Protein AF-A0A7S2PYA8-F1 (afdb_monomer)

Solvent-accessible surface area (backbone atoms only — not comparable to full-atom values): 36765 Å² total; per-residue (Å²): 135,92,85,90,89,87,87,86,91,88,87,87,87,87,89,88,80,91,88,86,89,83,92,85,84,89,86,90,81,89,82,87,87,78,93,72,79,78,75,78,77,75,70,79,76,75,63,63,36,42,52,42,79,57,75,73,46,77,82,83,69,95,67,81,82,77,89,56,102,70,80,63,91,42,69,82,51,93,62,45,77,54,30,22,24,26,29,33,35,44,51,43,96,94,38,36,38,38,40,38,4,36,30,62,42,66,50,72,46,74,57,98,87,41,82,48,70,47,75,44,82,42,49,30,57,54,39,33,38,42,43,80,88,71,32,33,51,43,78,50,55,65,71,71,92,64,74,72,73,73,26,23,18,30,36,34,49,32,62,42,83,89,40,32,34,40,36,42,38,4,36,24,68,71,62,91,56,91,86,70,71,88,61,92,54,62,37,41,27,60,54,38,36,38,36,49,48,41,77,49,73,46,79,46,79,48,60,42,58,77,47,96,85,57,60,56,63,37,77,57,49,83,58,38,79,30,74,51,72,36,80,42,84,87,56,90,65,33,10,25,62,44,57,30,40,40,40,31,33,36,35,36,43,54,81,36,45,46,32,33,32,45,30,46,37,68,73,73,97,84,69,63,84,80,60,60,66,58,35,53,40,40,45,40,65,55,76,63,91,74,87,78,87,78,75,54,73,42,67,28,48,37,34,34,28,70,84,38,89,48,51,47,70,81,42,67,46,70,73,51,63,53,67,23,12,37,64,37,55,45,59,85,51,42,47,70,36,63,54,47,38,48,33,35,45,35,43,32,37,46,70,88,69,83,83,84,58,88,78,28,27,43,50,47,41,30,42,43,34,30,31,24,48,63,66,59,41,41,47,63,43,78,53,85,67,60,65,66,86,64,33,73,70,42,22,22,42,26,31,46,46,44,36,77,87,42,34,36,39,40,39,43,24,26,36,77,84,66,46,76,45,74,56,32,35,39,35,33,63,84,80,66,43,61,44,83,49,40,54,53,81,80,81,90,81,67,83,65,54,37,38,21,20,22,31,42,47,93,80,30,42,38,37,37,31,5,36,35,62,51,92,97,52,74,76,40,68,22,70,56,39,36,36,38,57,82,89,46,92,71,78,58,64,50,67,57,62,63,61,79,98,56,96,74,72,93,72,78,53,54,82,76,44,27,27,32,26,26,30,25,65,44,78,58,45,77,66,51,24,66,75,65,71,70,48,76,56,62,31,35,43,35,42,36,4,34,62,85,66,46,100,76,46,51,79,52,99,91,46,69,47,54,82,62,47,32,60,58,41,35,38,36,39,71,47,70,75,98,73,62,75,63,58,65,84,73,24,52,46,57,70,34,79,88,28,73,53,24,47,50,37,40,44,19,75,60,43,55,81,90,76,60,86,76,55,39,67,27,50,72,65,58,54,54,48,51,13,54,62,69,67,50,60,44,30,35,48,42,96

pLDDT: mean 74.82, std 20.85, range [25.16, 97.5]

Nearest PDB structures (foldseek):
  8ebn-assembly1_A-2  TM=4.706E-01  e=1.307E-09  Homo sapiens
  8ebm-assembly2_B  TM=2.654E-01  e=1.117E-09  Homo sapiens
  8uxs-assembly2_B  TM=2.650E-01  e=1.987E-09  Homo sapiens
  8uxs-assembly1_A  TM=2.734E-01  e=4.839E-09  Homo sapiens
  9bca-assembly2_B  TM=2.694E-01  e=4.592E-09  Homo sapiens

Mean predicted aligned error: 14.17 Å

Organism: NCBI:txid267567

InterPro domains:
  IPR006652 Kelch repeat type 1 [PF01344] (395-439)
  IPR011043 Galactose oxidase/kelch, beta-propeller [SSF50965] (67-194)
  IPR015915 Kelch-type beta-propeller [G3DSA:2.120.10.80] (55-248)
  IPR015915 Kelch-type beta-propeller [G3DSA:2.120.10.80] (350-507)
  IPR015915 Kelch-type beta-propeller [SSF117281] (379-471)

Sequence (639 aa):
GRLRGMNNEGFVNPELVLVDNAVEDAIESDINGSSLALQETIAPSMPQNQWIPVTITEEMTTFAEANTTNATWCEHSNHRPTGRRGHSMTVVNNHVYIFGGALLKCLCTVVNGEKQCSSKNIYSSELWHFDVSSSVFTLLEPSGEEELPRGREQHSATALPNGDIVIIGGLSSSSSSLDEAITEDLEPLNEVWKLSDPHRVTSHVISGGDSSITQLPMELNQSYLSSHTLTVDLGHDICVEDLQLSLSLDHGCPQGIEFISLTGPPAPSNQDSIQSRHYQTKLFVSTAENRERDYHSSQFDLLFSDASEEAVLSYSGLPNAGTYRPASSFKETFQGLAADGEWTLAISTSKSITEYTTGSLLLDWELHMQTKSCTPRVKWEQLSVPPPPSSFQPRYGHTAIAVESDSIFISGGLTQHQRRLSDLWRFDYLTNTWTSLNTAPLRNNHPAIHRQAAVLGPWGLLTYGGLKQKSGTPLTEGRDLSIQHLFQDEQLQLAVPLSGNNNNNNSVVGPHGRYLSSIALMESSDIINKLYNNIEGPFLLMFGGDRGHSINAYPNKYGFMPNSFLDDMWILSPSGNNNFIDRSDYCIGRLERDSTQYQIWNNTCGWEESFGGEPDECELGEILIMAWCKQQYQSLHMY

Foldseek 3Di:
DDDDDDYDDDDDDDDDDDDDDDDDDDDDDDDDDDDPPPPPPPDPPDWAWFKDFQDADFDDPDDDDPPDPDDDLADCDPWAHFFFFQWAWWDFPQKIKTAKGWGKDWDWDQDPNDTDIDIDIAFDGWIWIADLLNNTIDTFAADPPDDGDAGFGQWDWAQFPQRKIKTAWGKHDPDPDPPPCPDPQIAIDRWIKIKDRLWDKDKDKFKLQPDPPDHPFDDDDAPDKDKGKDFDPPDPQKFFAFKKKKFKKWWQFQLFWQWKKKFAAADDPPDDPVCSVLRMDTQDGAPDPDDDDDGDTAIAIEMEGQPDPAACVVDNTGDRYDYHHGPGHPCSRGGLHHRGHMMMMMIGGDNPPDPDIDDITRHIMIMTTIMHRSRRHIDMDIADDDDPPQADDRFGLWKWYDFDNFKIKTAWGAHSQRDIGGWIWIQRHVVRHIDTFAADDDPPPDQDFAQWKWKQALQGIWTAWGWGDDPPDDIAIGGWIFHADLPDPPGPRVGNDQDDPPVDDPDRSHDDHFGSKYKWKDFDDPSSCVVPPHLPTIKMKIAKGDPQDDPDWDDDPVHTDDSGITGIMMIIRRTDDDPRDPLCVQQVQCVDCPHPNVVLCCQGVVDDCVVPDHRDHDYPSSSSNSCSSVRSMIMIRGD

Radius of gyration: 33.23 Å; Cα contacts (8 Å, |Δi|>4): 1412; chains: 1; bounding box: 91×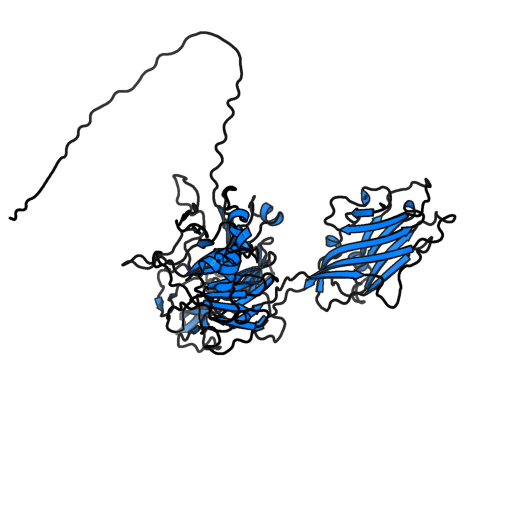93×118 Å

Structure (mmCIF, N/CA/C/O backbone):
data_AF-A0A7S2PYA8-F1
#
_entry.id   AF-A0A7S2PYA8-F1
#
loop_
_atom_site.group_PDB
_atom_site.id
_atom_site.type_symbol
_atom_site.label_atom_id
_atom_site.label_alt_id
_atom_site.label_comp_id
_atom_site.label_asym_id
_atom_site.label_entity_id
_atom_site.label_seq_id
_atom_site.pdbx_PDB_ins_code
_atom_site.Cartn_x
_atom_site.Cartn_y
_atom_site.Cartn_z
_atom_site.occupancy
_atom_site.B_iso_or_equiv
_atom_site.auth_seq_id
_atom_site.auth_comp_id
_atom_site.auth_asym_id
_atom_site.auth_atom_id
_atom_site.pdbx_PDB_model_num
ATOM 1 N N . GLY A 1 1 ? 8.629 19.697 -74.125 1.00 28.84 1 GLY A N 1
ATOM 2 C CA . GLY A 1 1 ? 9.702 20.693 -74.321 1.00 28.84 1 GLY A CA 1
ATOM 3 C C . GLY A 1 1 ? 9.823 21.534 -73.066 1.00 28.84 1 GLY A C 1
ATOM 4 O O . GLY A 1 1 ? 8.796 21.875 -72.504 1.00 28.84 1 GLY A O 1
ATOM 5 N N . ARG A 1 2 ? 11.054 21.778 -72.598 1.00 33.22 2 ARG A N 1
ATOM 6 C CA . ARG A 1 2 ? 11.409 22.611 -71.426 1.00 33.22 2 ARG A CA 1
ATOM 7 C C . ARG A 1 2 ? 11.040 24.093 -71.613 1.00 33.22 2 ARG A C 1
ATOM 9 O O . ARG A 1 2 ? 11.082 24.540 -72.752 1.00 33.22 2 ARG A O 1
ATOM 16 N N . LEU A 1 3 ? 10.834 24.806 -70.488 1.00 28.62 3 LEU A N 1
ATOM 17 C CA . LEU A 1 3 ? 11.305 26.166 -70.073 1.00 28.62 3 LEU A CA 1
ATOM 18 C C . LEU A 1 3 ? 10.365 26.650 -68.928 1.00 28.62 3 LEU A C 1
ATOM 20 O O . LEU A 1 3 ? 9.162 26.611 -69.134 1.00 28.62 3 LEU A O 1
ATOM 24 N N . ARG A 1 4 ? 10.717 26.864 -67.641 1.00 31.41 4 ARG A N 1
ATOM 25 C CA . ARG A 1 4 ? 11.680 27.721 -66.884 1.00 31.41 4 ARG A CA 1
ATOM 26 C C . ARG A 1 4 ? 11.427 29.249 -66.915 1.00 31.41 4 ARG A C 1
ATOM 28 O O . ARG A 1 4 ? 11.524 29.839 -67.980 1.00 31.41 4 ARG A O 1
ATOM 35 N N . GLY A 1 5 ? 11.302 29.845 -65.711 1.00 28.66 5 GLY A N 1
ATOM 36 C CA . GLY A 1 5 ? 11.559 31.264 -65.343 1.00 28.66 5 GLY A CA 1
ATOM 37 C C . GLY A 1 5 ? 10.339 31.951 -64.691 1.00 28.66 5 GLY A C 1
ATOM 38 O O . GLY A 1 5 ? 9.298 31.959 -65.327 1.00 28.66 5 GLY A O 1
ATOM 39 N N . MET A 1 6 ? 10.281 32.368 -63.414 1.00 29.81 6 MET A N 1
ATOM 40 C CA . MET A 1 6 ? 11.086 33.255 -62.527 1.00 29.81 6 MET A CA 1
ATOM 41 C C . MET A 1 6 ? 10.381 34.611 -62.238 1.00 29.81 6 MET A C 1
ATOM 43 O O . MET A 1 6 ? 10.243 35.428 -63.137 1.00 29.81 6 MET A O 1
ATOM 47 N N . ASN A 1 7 ? 10.065 34.808 -60.946 1.00 30.31 7 ASN A N 1
ATOM 48 C CA . ASN A 1 7 ? 10.157 36.002 -60.072 1.00 30.31 7 ASN A CA 1
ATOM 49 C C . ASN A 1 7 ? 9.197 37.229 -60.122 1.00 30.31 7 ASN A C 1
ATOM 51 O O . ASN A 1 7 ? 9.145 37.969 -61.095 1.00 30.31 7 ASN A O 1
ATOM 55 N N . ASN A 1 8 ? 8.665 37.488 -58.909 1.00 27.81 8 ASN A N 1
ATOM 56 C CA . ASN A 1 8 ? 8.642 38.722 -58.087 1.00 27.81 8 ASN A CA 1
ATOM 57 C C . ASN A 1 8 ? 7.499 39.771 -58.111 1.00 27.81 8 ASN A C 1
ATOM 59 O O . ASN A 1 8 ? 7.243 40.436 -59.104 1.00 27.81 8 ASN A O 1
ATOM 63 N N . GLU A 1 9 ? 7.020 39.997 -56.872 1.00 28.56 9 GLU A N 1
ATOM 64 C CA . GLU A 1 9 ? 6.640 41.248 -56.181 1.00 28.56 9 GLU A CA 1
ATOM 65 C C . GLU A 1 9 ? 5.237 41.870 -56.308 1.00 28.56 9 GLU A C 1
ATOM 67 O O . GLU A 1 9 ? 4.720 42.150 -57.383 1.00 28.56 9 GLU A O 1
ATOM 72 N N . GLY A 1 10 ? 4.676 42.171 -55.128 1.00 25.98 10 GLY A N 1
ATOM 73 C CA . GLY A 1 10 ? 3.520 43.034 -54.906 1.00 25.98 10 GLY A CA 1
ATOM 74 C C . GLY A 1 10 ? 3.507 43.557 -53.462 1.00 25.98 10 GLY A C 1
ATOM 75 O O . GLY A 1 10 ? 3.073 42.860 -52.551 1.00 25.98 10 GLY A O 1
ATOM 76 N N . PHE A 1 11 ? 3.996 44.784 -53.274 1.00 25.83 11 PHE A N 1
ATOM 77 C CA . PHE A 1 11 ? 3.744 45.667 -52.127 1.00 25.83 11 PHE A CA 1
ATOM 78 C C . PHE A 1 11 ? 2.854 46.825 -52.619 1.00 25.83 11 PHE A C 1
ATOM 80 O O . PHE A 1 11 ? 2.993 47.232 -53.772 1.00 25.83 11 PHE A O 1
ATOM 87 N N . VAL A 1 12 ? 2.001 47.384 -51.749 1.00 28.47 12 VAL A N 1
ATOM 88 C CA . VAL A 1 12 ? 1.996 48.804 -51.307 1.00 28.47 12 VAL A CA 1
ATOM 89 C C . VAL A 1 12 ? 0.660 49.171 -50.613 1.00 28.47 12 VAL A C 1
ATOM 91 O O . VAL A 1 12 ? -0.425 48.811 -51.057 1.00 28.47 12 VAL A O 1
ATOM 94 N N . ASN A 1 13 ? 0.831 49.888 -49.497 1.00 28.17 13 ASN A N 1
ATOM 95 C CA . ASN A 1 13 ? -0.084 50.528 -48.532 1.00 28.17 13 ASN A CA 1
ATOM 96 C C . ASN A 1 13 ? -0.924 51.690 -49.152 1.00 28.17 13 ASN A C 1
ATOM 98 O O . ASN A 1 13 ? -0.642 52.050 -50.297 1.00 28.17 13 ASN A O 1
ATOM 102 N N . PRO A 1 14 ? -1.885 52.349 -48.451 1.00 36.41 14 PRO A N 1
ATOM 103 C CA . PRO A 1 14 ? -1.504 53.444 -47.529 1.00 36.41 14 PRO A CA 1
ATOM 104 C C . PRO A 1 14 ? -2.439 53.737 -46.317 1.00 36.41 14 PRO A C 1
ATOM 106 O O . PRO A 1 14 ? -3.626 53.422 -46.312 1.00 36.41 14 PRO A O 1
ATOM 109 N N . GLU A 1 15 ? -1.868 54.426 -45.317 1.00 26.59 15 GLU A N 1
ATOM 110 C CA . GLU A 1 15 ? -2.511 55.131 -44.184 1.00 26.59 15 GLU A CA 1
ATOM 111 C C . GLU A 1 15 ? -3.072 56.523 -44.557 1.00 26.59 15 GLU A C 1
ATOM 113 O O . GLU A 1 15 ? -2.585 57.119 -45.516 1.00 26.59 15 GLU A O 1
ATOM 118 N N . LEU A 1 16 ? -3.997 57.052 -43.723 1.00 25.52 16 LEU A N 1
ATOM 119 C CA . LEU A 1 16 ? -4.189 58.451 -43.223 1.00 25.52 16 LEU A CA 1
ATOM 120 C C . LEU A 1 16 ? -5.699 58.715 -42.961 1.00 25.52 16 LEU A C 1
ATOM 122 O O . LEU A 1 16 ? -6.503 58.341 -43.803 1.00 25.52 16 LEU A O 1
ATOM 126 N N . VAL A 1 17 ? -6.229 59.423 -41.948 1.00 25.34 17 VAL A N 1
ATOM 127 C CA . VAL A 1 17 ? -5.849 59.896 -40.596 1.00 25.34 17 VAL A CA 1
ATOM 128 C C . VAL A 1 17 ? -7.121 60.549 -39.972 1.00 25.34 17 VAL A C 1
ATOM 130 O O . VAL A 1 17 ? -7.838 61.221 -40.702 1.00 25.34 17 VAL A O 1
ATOM 133 N N . LEU A 1 18 ? -7.345 60.349 -38.657 1.00 25.52 18 LEU A N 1
ATOM 134 C CA . LEU A 1 18 ? -8.038 61.155 -37.603 1.00 25.52 18 LEU A CA 1
ATOM 135 C C . LEU A 1 18 ? -9.400 61.871 -37.848 1.00 25.52 18 LEU A C 1
ATOM 137 O O . LEU A 1 18 ? -9.599 62.527 -38.860 1.00 25.52 18 LEU A O 1
ATOM 141 N N . VAL A 1 19 ? -10.288 61.882 -36.832 1.00 25.52 19 VAL A N 1
ATOM 142 C CA . VAL A 1 19 ? -10.510 62.989 -35.851 1.00 25.52 19 VAL A CA 1
ATOM 143 C C . VAL A 1 19 ? -11.596 62.594 -34.818 1.00 25.52 19 VAL A C 1
ATOM 145 O O . VAL A 1 19 ? -12.563 61.910 -35.135 1.00 25.52 19 VAL A O 1
ATOM 148 N N . ASP A 1 20 ? -11.376 63.053 -33.584 1.00 25.16 20 ASP A N 1
ATOM 149 C CA . ASP A 1 20 ? -12.086 62.835 -32.316 1.00 25.16 20 ASP A CA 1
ATOM 150 C C . ASP A 1 20 ? -13.130 63.937 -31.968 1.00 25.16 20 ASP A C 1
ATOM 152 O O . ASP A 1 20 ? -12.993 65.078 -32.411 1.00 25.16 20 ASP A O 1
ATOM 156 N N . ASN A 1 21 ? -14.021 63.604 -31.016 1.00 26.78 21 ASN A N 1
ATOM 157 C CA . ASN A 1 21 ? -14.652 64.441 -29.962 1.00 26.78 21 ASN A CA 1
ATOM 158 C C . ASN A 1 21 ? -15.981 65.233 -30.121 1.00 26.78 21 ASN A C 1
ATOM 160 O O . ASN A 1 21 ? -16.209 65.972 -31.072 1.00 26.78 21 ASN A O 1
ATOM 164 N N . ALA A 1 22 ? -16.700 65.194 -28.976 1.00 25.92 22 ALA A N 1
ATOM 165 C CA . ALA A 1 22 ? -17.650 66.143 -28.350 1.00 25.92 22 ALA A CA 1
ATOM 166 C C . ALA A 1 22 ? -19.163 65.878 -28.554 1.00 25.92 22 ALA A C 1
ATOM 168 O O . ALA A 1 22 ? -19.668 65.964 -29.665 1.00 25.92 22 ALA A O 1
ATOM 169 N N . VAL A 1 23 ? -19.863 65.331 -27.543 1.00 27.52 23 VAL A N 1
ATOM 170 C CA . VAL A 1 23 ? -20.595 65.987 -26.418 1.00 27.52 23 VAL A CA 1
ATOM 171 C C . VAL A 1 23 ? -21.867 66.720 -26.863 1.00 27.52 23 VAL A C 1
ATOM 173 O O . VAL A 1 23 ? -21.774 67.780 -27.468 1.00 27.52 23 VAL A O 1
ATOM 176 N N . GLU A 1 24 ? -23.031 66.212 -26.441 1.00 27.39 24 GLU A N 1
ATOM 177 C CA . GLU A 1 24 ? -24.190 67.040 -26.076 1.00 27.39 24 GLU A CA 1
ATOM 178 C C . GLU A 1 24 ? -25.081 66.322 -25.041 1.00 27.39 24 GLU A C 1
ATOM 180 O O . GLU A 1 24 ? -25.339 65.120 -25.134 1.00 27.39 24 GLU A O 1
ATOM 185 N N . ASP A 1 25 ? -25.471 67.091 -24.023 1.00 26.53 25 ASP A N 1
ATOM 186 C CA . ASP A 1 25 ? -26.236 66.715 -22.836 1.00 26.53 25 ASP A CA 1
ATOM 187 C C . ASP A 1 25 ? -27.754 66.575 -23.085 1.00 26.53 25 ASP A C 1
ATOM 189 O O . ASP A 1 25 ? -28.344 67.244 -23.927 1.00 26.53 25 ASP A O 1
ATOM 193 N N . ALA A 1 26 ? -28.339 65.704 -22.257 1.00 26.22 26 ALA A N 1
ATOM 194 C CA . ALA A 1 26 ? -29.695 65.589 -21.696 1.00 26.22 26 ALA A CA 1
ATOM 195 C C . ALA A 1 26 ? -30.842 66.565 -22.088 1.00 26.22 26 ALA A C 1
ATOM 197 O O . ALA A 1 26 ? -30.661 67.778 -22.124 1.00 26.22 26 ALA A O 1
ATOM 198 N N . ILE A 1 27 ? -32.088 66.038 -22.139 1.00 28.23 27 ILE A N 1
ATOM 199 C CA . ILE A 1 27 ? -33.136 66.201 -21.086 1.00 28.23 27 ILE A CA 1
ATOM 200 C C . ILE A 1 27 ? -34.488 65.506 -21.449 1.00 28.23 27 ILE A C 1
ATOM 202 O O . ILE A 1 27 ? -35.006 65.662 -22.548 1.00 28.23 27 ILE A O 1
ATOM 206 N N . GLU A 1 28 ? -35.029 64.790 -20.442 1.00 25.84 28 GLU A N 1
ATOM 207 C CA . GLU A 1 28 ? -36.426 64.393 -20.103 1.00 25.84 28 GLU A CA 1
ATOM 208 C C . GLU A 1 28 ? -37.306 63.498 -21.009 1.00 25.84 28 GLU A C 1
ATOM 210 O O . GLU A 1 28 ? -37.828 63.908 -22.042 1.00 25.84 28 GLU A O 1
ATOM 215 N N . SER A 1 29 ? -37.709 62.327 -20.488 1.00 26.91 29 SER A N 1
ATOM 216 C CA . SER A 1 29 ? -38.976 62.197 -19.722 1.00 26.91 29 SER A CA 1
ATOM 217 C C . SER A 1 29 ? -39.270 60.753 -19.258 1.00 26.91 29 SER A C 1
ATOM 219 O O . SER A 1 29 ? -39.115 59.795 -20.007 1.00 26.91 29 SER A O 1
ATOM 221 N N . ASP A 1 30 ? -39.661 60.657 -17.982 1.00 26.91 30 ASP A N 1
ATOM 222 C CA . ASP A 1 30 ? -40.514 59.690 -17.268 1.00 26.91 30 ASP A CA 1
ATOM 223 C C . ASP A 1 30 ? -40.707 58.242 -17.780 1.00 26.91 30 ASP A C 1
ATOM 225 O O . ASP A 1 30 ? -41.229 57.996 -18.862 1.00 26.91 30 ASP A O 1
ATOM 229 N N . ILE A 1 31 ? -40.490 57.259 -16.890 1.00 31.03 31 ILE A N 1
ATOM 230 C CA . ILE A 1 31 ? -41.565 56.538 -16.165 1.00 31.03 31 ILE A CA 1
ATOM 231 C C . ILE A 1 31 ? -40.946 55.474 -15.234 1.00 31.03 31 ILE A C 1
ATOM 233 O O . ILE A 1 31 ? -40.121 54.648 -15.618 1.00 31.03 31 ILE A O 1
ATOM 237 N N . ASN A 1 32 ? -41.399 55.514 -13.981 1.00 27.72 32 ASN A N 1
ATOM 238 C CA . ASN A 1 32 ? -41.107 54.597 -12.885 1.00 27.72 32 ASN A CA 1
ATOM 239 C C . ASN A 1 32 ? -41.403 53.114 -13.184 1.00 27.72 32 ASN A C 1
ATOM 241 O O . ASN A 1 32 ? -42.490 52.773 -13.640 1.00 27.72 32 ASN A O 1
ATOM 245 N N . GLY A 1 33 ? -40.523 52.244 -12.677 1.00 30.33 33 GLY A N 1
ATOM 246 C CA . GLY A 1 33 ? -40.948 51.060 -11.924 1.00 30.33 33 GLY A CA 1
ATOM 247 C C . GLY A 1 33 ? -41.022 49.729 -12.672 1.00 30.33 33 GLY A C 1
ATOM 248 O O . GLY A 1 33 ? -42.094 49.284 -13.058 1.00 30.33 33 GLY A O 1
ATOM 249 N N . SER A 1 34 ? -39.904 49.007 -12.729 1.00 27.70 34 SER A N 1
ATOM 250 C CA . SER A 1 34 ? -39.848 47.593 -12.319 1.00 27.70 34 SER A CA 1
ATOM 251 C C . SER A 1 34 ? -38.390 47.136 -12.257 1.00 27.70 34 SER A C 1
ATOM 253 O O . SER A 1 34 ? -37.661 47.148 -13.243 1.00 27.70 34 SER A O 1
ATOM 255 N N . SER A 1 35 ? -37.953 46.769 -11.054 1.00 28.28 35 SER A N 1
ATOM 256 C CA . SER A 1 35 ? -36.690 46.075 -10.818 1.00 28.28 35 SER A CA 1
ATOM 257 C C . SER A 1 35 ? -36.807 44.663 -11.395 1.00 28.28 35 SER A C 1
ATOM 259 O O . SER A 1 35 ? -37.378 43.773 -10.767 1.00 28.28 35 SER A O 1
ATOM 261 N N . LEU A 1 36 ? -36.315 44.473 -12.617 1.00 29.69 36 LEU A N 1
ATOM 262 C CA . LEU A 1 36 ? -35.901 43.167 -13.110 1.00 29.69 36 LEU A CA 1
ATOM 263 C C . LEU A 1 36 ? -34.429 43.024 -12.736 1.00 29.69 36 LEU A C 1
ATOM 265 O O . LEU A 1 36 ? -33.562 43.653 -13.339 1.00 29.69 36 LEU A O 1
ATOM 269 N N . ALA A 1 37 ? -34.168 42.236 -11.694 1.00 29.44 37 ALA A N 1
ATOM 270 C CA . ALA A 1 37 ? -32.827 41.792 -11.367 1.00 29.44 37 ALA A CA 1
ATOM 271 C C . ALA A 1 37 ? -32.240 41.105 -12.608 1.00 29.44 37 ALA A C 1
ATOM 273 O O . ALA A 1 37 ? -32.722 40.054 -13.033 1.00 29.44 37 ALA A O 1
ATOM 274 N N . LEU A 1 38 ? -31.221 41.726 -13.204 1.00 30.16 38 LEU A N 1
ATOM 275 C CA . LEU A 1 38 ? -30.301 41.046 -14.101 1.00 30.16 38 LEU A CA 1
ATOM 276 C C . LEU A 1 38 ? -29.668 39.928 -13.279 1.00 30.16 38 LEU A C 1
ATOM 278 O O . LEU A 1 38 ? -28.822 40.165 -12.422 1.00 30.16 38 LEU A O 1
ATOM 282 N N . GLN A 1 39 ? -30.157 38.715 -13.499 1.00 30.86 39 GLN A N 1
ATOM 283 C CA . GLN A 1 39 ? -29.512 37.506 -13.038 1.00 30.86 39 GLN A CA 1
ATOM 284 C C . GLN A 1 39 ? -28.159 37.466 -13.746 1.00 30.86 39 GLN A C 1
ATOM 286 O O . GLN A 1 39 ? -28.088 37.174 -14.939 1.00 30.86 39 GLN A O 1
ATOM 291 N N . GLU A 1 40 ? -27.100 37.852 -13.030 1.00 31.41 40 GLU A N 1
ATOM 292 C CA . GLU A 1 40 ? -25.732 37.573 -13.440 1.00 31.41 40 GLU A CA 1
ATOM 293 C C . GLU A 1 40 ? -25.644 36.061 -13.638 1.00 31.41 40 GLU A C 1
ATOM 295 O O . GLU A 1 40 ? -25.601 35.277 -12.690 1.00 31.41 40 GLU A O 1
ATOM 300 N N . THR A 1 41 ? -25.688 35.632 -14.895 1.00 29.95 41 THR A N 1
ATOM 301 C CA . THR A 1 41 ? -25.245 34.304 -15.280 1.00 29.95 41 THR A CA 1
ATOM 302 C C . THR A 1 41 ? -23.762 34.251 -14.954 1.00 29.95 41 THR A C 1
ATOM 304 O O . THR A 1 41 ? -22.933 34.712 -15.740 1.00 29.95 41 THR A O 1
ATOM 307 N N . ILE A 1 42 ? -23.444 33.745 -13.762 1.00 31.84 42 ILE A N 1
ATOM 308 C CA . ILE A 1 42 ? -22.099 33.334 -13.382 1.00 31.84 42 ILE A CA 1
ATOM 309 C C . ILE A 1 42 ? -21.660 32.358 -14.471 1.00 31.84 42 ILE A C 1
ATOM 311 O O . ILE A 1 42 ? -22.204 31.258 -14.589 1.00 31.84 42 ILE A O 1
ATOM 315 N N . ALA A 1 43 ? -20.734 32.790 -15.327 1.00 31.70 43 ALA A N 1
ATOM 316 C CA . ALA A 1 43 ? -20.056 31.880 -16.231 1.00 31.70 43 ALA A CA 1
ATOM 317 C C . ALA A 1 43 ? -19.453 30.763 -15.361 1.00 31.70 43 ALA A C 1
ATOM 319 O O . ALA A 1 43 ? -18.795 31.094 -14.370 1.00 31.70 43 ALA A O 1
ATOM 320 N N . PRO A 1 44 ? -19.685 29.472 -15.663 1.00 33.34 44 PRO A N 1
ATOM 321 C CA . PRO A 1 44 ? -19.071 28.404 -14.890 1.00 33.34 44 PRO A CA 1
ATOM 322 C C . PRO A 1 44 ? -17.559 28.631 -14.903 1.00 33.34 44 PRO A C 1
ATOM 324 O O . PRO A 1 44 ? -16.954 28.772 -15.969 1.00 33.34 44 PRO A O 1
ATOM 327 N N . SER A 1 45 ? -16.970 28.757 -13.713 1.00 39.28 45 SER A N 1
ATOM 328 C CA . SER A 1 45 ? -15.533 28.939 -13.545 1.00 39.28 45 SER A CA 1
ATOM 329 C C . SER A 1 45 ? -14.815 27.837 -14.315 1.00 39.28 45 SER A C 1
ATOM 331 O O . SER A 1 45 ? -15.062 26.656 -14.066 1.00 39.28 45 SER A O 1
ATOM 333 N N . MET A 1 46 ? -13.955 28.207 -15.269 1.00 35.41 46 MET A N 1
ATOM 334 C CA . MET A 1 46 ? -13.118 27.223 -15.954 1.00 35.41 46 MET A CA 1
ATOM 335 C C . MET A 1 46 ? -12.320 26.434 -14.902 1.00 35.41 46 MET A C 1
ATOM 337 O O . MET A 1 46 ? -11.718 27.067 -14.031 1.00 35.41 46 MET A O 1
ATOM 341 N N . PRO A 1 47 ? -12.302 25.093 -14.962 1.00 43.47 47 PRO A N 1
ATOM 342 C CA . PRO A 1 47 ? -11.561 24.281 -14.006 1.00 43.47 47 PRO A CA 1
ATOM 343 C C . PRO A 1 47 ? -10.058 24.612 -14.083 1.00 43.47 47 PRO A C 1
ATOM 345 O O . PRO A 1 47 ? -9.459 24.560 -15.160 1.00 43.47 47 PRO A O 1
ATOM 348 N N . GLN A 1 48 ? -9.459 25.010 -12.955 1.00 55.16 48 GLN A N 1
ATOM 349 C CA . GLN A 1 48 ? -8.025 25.289 -12.826 1.00 55.16 48 GLN A CA 1
ATOM 350 C C . GLN A 1 48 ? -7.327 24.143 -12.092 1.00 55.16 48 GLN A C 1
ATOM 352 O O . GLN A 1 48 ? -7.498 23.984 -10.887 1.00 55.16 48 GLN A O 1
ATOM 357 N N . ASN A 1 49 ? -6.522 23.358 -12.810 1.00 66.06 49 ASN A N 1
ATOM 358 C CA . ASN A 1 49 ? -5.693 22.334 -12.180 1.00 66.06 49 ASN A CA 1
ATOM 359 C C . ASN A 1 49 ? -4.711 23.016 -11.242 1.00 66.06 49 ASN A C 1
ATOM 361 O O . ASN A 1 49 ? -3.992 23.934 -11.652 1.00 66.06 49 ASN A O 1
ATOM 365 N N . GLN A 1 50 ? -4.701 22.577 -9.991 1.00 73.31 50 GLN A N 1
ATOM 366 C CA . GLN A 1 50 ? -3.953 23.247 -8.946 1.00 73.31 50 GLN A CA 1
ATOM 367 C C . GLN A 1 50 ? -2.813 22.354 -8.480 1.00 73.31 50 GLN A C 1
ATOM 369 O O . GLN A 1 50 ? -3.032 21.274 -7.933 1.00 73.31 50 GLN A O 1
ATOM 374 N N . TRP A 1 51 ? -1.589 22.834 -8.689 1.00 80.50 51 TRP A N 1
ATOM 375 C CA . TRP A 1 51 ? -0.413 22.296 -8.022 1.00 80.50 51 TRP A CA 1
ATOM 376 C C . TRP A 1 51 ? -0.257 22.967 -6.664 1.00 80.50 51 TRP A C 1
ATOM 378 O O . TRP A 1 51 ? -0.235 24.195 -6.564 1.00 80.50 51 TRP A O 1
ATOM 388 N N . ILE A 1 52 ? -0.126 22.154 -5.626 1.00 83.06 52 ILE A N 1
ATOM 389 C CA . ILE A 1 52 ? 0.039 22.588 -4.246 1.00 83.06 52 ILE A CA 1
ATOM 390 C C . ILE A 1 52 ? 1.383 22.031 -3.762 1.00 83.06 52 ILE A C 1
ATOM 392 O O . ILE A 1 52 ? 1.545 20.810 -3.712 1.00 83.06 52 ILE A O 1
ATOM 396 N N . PRO A 1 53 ? 2.377 22.879 -3.447 1.00 85.56 53 PRO A N 1
ATOM 397 C CA . PRO A 1 53 ? 3.599 22.403 -2.814 1.00 85.56 53 PRO A CA 1
ATOM 398 C C . PRO A 1 53 ? 3.267 21.898 -1.408 1.00 85.56 53 PRO A C 1
ATOM 400 O O . PRO A 1 53 ? 2.549 22.570 -0.665 1.00 85.56 53 PRO A O 1
ATOM 403 N N . VAL A 1 54 ? 3.791 20.732 -1.034 1.00 85.44 54 VAL A N 1
ATOM 404 C CA . VAL A 1 54 ? 3.596 20.198 0.316 1.00 85.44 54 VAL A CA 1
ATOM 405 C C . VAL A 1 54 ? 4.732 20.660 1.216 1.00 85.44 54 VAL A C 1
ATOM 407 O O . VAL A 1 54 ? 5.905 20.389 0.956 1.00 85.44 54 VAL A O 1
ATOM 410 N N . THR A 1 55 ? 4.373 21.368 2.283 1.00 84.50 55 THR A N 1
ATOM 411 C CA . THR A 1 55 ? 5.308 21.745 3.342 1.00 84.50 55 THR A CA 1
ATOM 412 C C . THR A 1 55 ? 5.524 20.543 4.248 1.00 84.50 55 THR A C 1
ATOM 414 O O . THR A 1 55 ? 4.594 20.099 4.912 1.00 84.50 55 THR A O 1
ATOM 417 N N . ILE A 1 56 ? 6.745 20.017 4.262 1.00 81.75 56 ILE A N 1
ATOM 418 C CA . ILE A 1 56 ? 7.115 18.875 5.099 1.00 81.75 56 ILE A CA 1
ATOM 419 C C . ILE A 1 56 ? 7.257 19.357 6.545 1.00 81.75 56 ILE A C 1
ATOM 421 O O . ILE A 1 56 ? 7.968 20.331 6.805 1.00 81.75 56 ILE A O 1
ATOM 425 N N . THR A 1 57 ? 6.586 18.676 7.470 1.00 78.94 57 THR A N 1
ATOM 426 C CA . THR A 1 57 ? 6.693 18.939 8.906 1.00 78.94 57 THR A CA 1
ATOM 427 C C . THR A 1 57 ? 7.848 18.116 9.474 1.00 78.94 57 THR A C 1
ATOM 429 O O . THR A 1 57 ? 7.882 16.898 9.311 1.00 78.94 57 THR A O 1
ATOM 432 N N . GLU A 1 58 ? 8.790 18.765 10.155 1.00 66.69 58 GLU A N 1
ATOM 433 C CA . GLU A 1 58 ? 9.833 18.081 10.925 1.00 66.69 58 GLU A CA 1
ATOM 434 C C . GLU A 1 58 ? 9.396 18.010 12.395 1.00 66.69 58 GLU A C 1
ATOM 436 O O . GLU A 1 58 ? 9.106 19.040 13.012 1.00 66.69 58 GLU A O 1
ATOM 441 N N . GLU A 1 59 ? 9.335 16.810 12.983 1.00 53.03 59 GLU A N 1
ATOM 442 C CA . GLU A 1 59 ? 9.232 16.702 14.439 1.00 53.03 59 GLU A CA 1
ATOM 443 C C . GLU A 1 59 ? 10.534 17.227 15.054 1.00 53.03 59 GLU A C 1
ATOM 445 O O . GLU A 1 59 ? 11.611 16.667 14.842 1.00 53.03 59 GLU A O 1
ATOM 450 N N . MET A 1 60 ? 10.446 18.317 15.823 1.00 37.53 60 MET A N 1
ATOM 451 C CA . MET A 1 60 ? 11.576 18.833 16.596 1.00 37.53 60 MET A CA 1
ATOM 452 C C . MET A 1 60 ? 11.980 17.816 17.670 1.00 37.53 60 MET A C 1
ATOM 454 O O . MET A 1 60 ? 11.556 17.903 18.823 1.00 37.53 60 MET A O 1
ATOM 458 N N . THR A 1 61 ? 12.865 16.882 17.331 1.00 36.44 61 THR A N 1
ATOM 459 C CA . THR A 1 61 ? 13.730 16.279 18.342 1.00 36.44 61 THR A CA 1
ATOM 460 C C . THR A 1 61 ? 14.795 17.316 18.690 1.00 36.44 61 THR A C 1
ATOM 462 O O . THR A 1 61 ? 15.499 17.846 17.834 1.00 36.44 61 THR A O 1
ATOM 465 N N . THR A 1 62 ? 14.860 17.708 19.961 1.00 32.72 62 THR A N 1
ATOM 466 C CA . THR A 1 62 ? 15.754 18.763 20.446 1.00 32.72 62 THR A CA 1
ATOM 467 C C . THR A 1 62 ? 17.219 18.344 20.324 1.00 32.72 62 THR A C 1
ATOM 469 O O . THR A 1 62 ? 17.796 17.855 21.291 1.00 32.72 62 THR A O 1
ATOM 472 N N . PHE A 1 63 ? 17.849 18.575 19.174 1.00 34.12 63 PHE A N 1
ATOM 473 C CA . PHE A 1 63 ? 19.301 18.633 19.052 1.00 34.12 63 PHE A CA 1
ATOM 474 C C . PHE A 1 63 ? 19.706 19.786 18.138 1.00 34.12 63 PHE A C 1
ATOM 476 O O . PHE A 1 63 ? 19.143 20.004 17.074 1.00 34.12 63 PHE A O 1
ATOM 483 N N . ALA A 1 64 ? 20.651 20.573 18.648 1.00 30.97 64 ALA A N 1
ATOM 484 C CA . ALA A 1 64 ? 21.046 21.876 18.147 1.00 30.97 64 ALA A CA 1
ATOM 485 C C . ALA A 1 64 ? 21.372 21.876 16.647 1.00 30.97 64 ALA A C 1
ATOM 487 O O . ALA A 1 64 ? 22.301 21.195 16.209 1.00 30.97 64 ALA A O 1
ATOM 488 N N . GLU A 1 65 ? 20.678 22.733 15.899 1.00 32.19 65 GLU A N 1
ATOM 489 C CA . GLU A 1 65 ? 21.137 23.207 14.600 1.00 32.19 65 GLU A CA 1
ATOM 490 C C . GLU A 1 65 ? 22.544 23.791 14.762 1.00 32.19 65 GLU A C 1
ATOM 492 O O . GLU A 1 65 ? 22.761 24.844 15.377 1.00 32.19 65 GLU A O 1
ATOM 497 N N . ALA A 1 66 ? 23.532 23.095 14.207 1.00 31.58 66 ALA A N 1
ATOM 498 C CA . ALA A 1 66 ? 24.831 23.679 13.957 1.00 31.58 66 ALA A CA 1
ATOM 499 C C . ALA A 1 66 ? 24.651 24.731 12.860 1.00 31.58 66 ALA A C 1
ATOM 501 O O . ALA A 1 66 ? 24.695 24.439 11.668 1.00 31.58 66 ALA A O 1
ATOM 502 N N . ASN A 1 67 ? 24.455 25.972 13.297 1.00 39.34 67 ASN A N 1
ATOM 503 C CA . ASN A 1 67 ? 24.544 27.169 12.482 1.00 39.34 67 ASN A CA 1
ATOM 504 C C . ASN A 1 67 ? 25.950 27.221 11.853 1.00 39.34 67 ASN A C 1
ATOM 506 O O . ASN A 1 67 ? 26.902 27.734 12.444 1.00 39.34 67 ASN A O 1
ATOM 510 N N . THR A 1 68 ? 26.108 26.616 10.677 1.00 33.91 68 THR A N 1
ATOM 511 C CA . THR A 1 68 ? 27.323 26.718 9.875 1.00 33.91 68 THR A CA 1
ATOM 512 C C . THR A 1 68 ? 26.938 27.111 8.462 1.00 33.91 68 THR A C 1
ATOM 514 O O . THR A 1 68 ? 26.204 26.428 7.759 1.00 33.91 68 THR A O 1
ATOM 517 N N . THR A 1 69 ? 27.483 28.235 8.017 1.00 36.44 69 THR A N 1
ATOM 518 C CA . THR A 1 69 ? 27.390 28.786 6.660 1.00 36.44 69 THR A CA 1
ATOM 519 C C . THR A 1 69 ? 28.110 27.927 5.601 1.00 36.44 69 THR A C 1
ATOM 521 O O . THR A 1 69 ? 28.471 28.428 4.541 1.00 36.44 69 THR A O 1
ATOM 524 N N . ASN A 1 70 ? 28.311 26.632 5.875 1.00 40.22 70 ASN A N 1
ATOM 525 C CA . ASN A 1 70 ? 29.026 25.649 5.063 1.00 40.22 70 ASN A CA 1
ATOM 526 C C . ASN A 1 70 ? 28.189 24.366 4.867 1.00 40.22 70 ASN A C 1
ATOM 528 O O . ASN A 1 70 ? 28.738 23.264 4.930 1.00 40.22 70 ASN A O 1
ATOM 532 N N . ALA A 1 71 ? 26.879 24.494 4.630 1.00 39.09 71 ALA A N 1
ATOM 533 C CA . ALA A 1 71 ? 26.038 23.364 4.232 1.00 39.09 71 ALA A CA 1
ATOM 534 C C . ALA A 1 71 ? 26.621 22.720 2.961 1.00 39.09 71 ALA A C 1
ATOM 536 O O . ALA A 1 71 ? 26.740 23.354 1.906 1.00 39.09 71 ALA A O 1
ATOM 537 N N . THR A 1 72 ? 27.071 21.472 3.068 1.00 41.75 72 THR A N 1
ATOM 538 C CA . THR A 1 72 ? 27.539 20.708 1.909 1.00 41.75 72 THR A CA 1
ATOM 539 C C . THR A 1 72 ? 26.335 20.137 1.169 1.00 41.75 72 THR A C 1
ATOM 541 O O . THR A 1 72 ? 25.481 19.515 1.780 1.00 41.75 72 THR A O 1
ATOM 544 N N . TRP A 1 73 ? 26.302 20.302 -0.155 1.00 49.94 73 TRP A N 1
ATOM 545 C CA . TRP A 1 73 ? 25.210 19.982 -1.093 1.00 49.94 73 TRP A CA 1
ATOM 546 C C . TRP A 1 73 ? 24.684 18.522 -1.117 1.00 49.94 73 TRP A C 1
ATOM 548 O O . TRP A 1 73 ? 23.882 18.195 -1.985 1.00 49.94 73 TRP A O 1
ATOM 558 N N . CYS A 1 74 ? 25.117 17.637 -0.212 1.00 53.72 74 CYS A N 1
ATOM 559 C CA . CYS A 1 74 ? 24.725 16.221 -0.177 1.00 53.72 74 CYS A CA 1
ATOM 560 C C . CYS A 1 74 ? 24.359 15.719 1.235 1.00 53.72 74 CYS A C 1
ATOM 562 O O . CYS A 1 74 ? 24.754 14.611 1.609 1.00 53.72 74 CYS A O 1
ATOM 564 N N . GLU A 1 75 ? 23.689 16.524 2.058 1.00 53.12 75 GLU A N 1
ATOM 565 C CA . GLU A 1 75 ? 23.288 16.074 3.396 1.00 53.12 75 GLU A CA 1
ATOM 566 C C . GLU A 1 75 ? 22.255 14.942 3.319 1.00 53.12 75 GLU A C 1
ATOM 568 O O . GLU A 1 75 ? 21.217 15.049 2.665 1.00 53.12 75 GLU A O 1
ATOM 573 N N . HIS A 1 76 ? 22.584 13.825 3.975 1.00 60.62 76 HIS A N 1
ATOM 574 C CA . HIS A 1 76 ? 21.642 12.745 4.233 1.00 60.62 76 HIS A CA 1
ATOM 575 C C . HIS A 1 76 ? 20.720 13.201 5.369 1.00 60.62 76 HIS A C 1
ATOM 577 O O . HIS A 1 76 ? 21.210 13.617 6.418 1.00 60.62 76 HIS A O 1
ATOM 583 N N . SER A 1 77 ? 19.409 13.225 5.119 1.00 66.06 77 SER A N 1
ATOM 584 C CA . SER A 1 77 ? 18.413 13.588 6.128 1.00 66.06 77 SER A CA 1
ATOM 585 C C . SER A 1 77 ? 17.882 12.326 6.791 1.00 66.06 77 SER A C 1
ATOM 587 O O . SER A 1 77 ? 17.493 11.380 6.110 1.00 66.06 77 SER A O 1
ATOM 589 N N . ASN A 1 78 ? 17.814 12.350 8.121 1.00 68.50 78 ASN A N 1
ATOM 590 C CA . ASN A 1 78 ? 17.177 11.296 8.911 1.00 68.50 78 ASN A CA 1
ATOM 591 C C . ASN A 1 78 ? 15.667 11.527 9.089 1.00 68.50 78 ASN A C 1
ATOM 593 O O . ASN A 1 78 ? 14.983 10.665 9.625 1.00 68.50 78 ASN A O 1
ATOM 597 N N . HIS A 1 79 ? 15.150 12.684 8.664 1.00 74.69 79 HIS A N 1
ATOM 598 C CA . HIS A 1 79 ? 13.756 13.082 8.889 1.00 74.69 79 HIS A CA 1
ATOM 599 C C . HIS A 1 79 ? 12.898 12.985 7.629 1.00 74.69 79 HIS A C 1
ATOM 601 O O . HIS A 1 79 ? 11.678 13.015 7.717 1.00 74.69 79 HIS A O 1
ATOM 607 N N . ARG A 1 80 ? 13.516 12.906 6.445 1.00 85.06 80 ARG A N 1
ATOM 608 C CA . ARG A 1 80 ? 12.819 12.789 5.160 1.00 85.06 80 ARG A CA 1
ATOM 609 C C . ARG A 1 80 ? 13.716 12.140 4.110 1.00 85.06 80 ARG A C 1
ATOM 611 O O . ARG A 1 80 ? 14.939 12.283 4.199 1.00 85.06 80 ARG A O 1
ATOM 618 N N . PRO A 1 81 ? 13.145 11.496 3.077 1.00 89.25 81 PRO A N 1
ATOM 619 C CA . PRO A 1 81 ? 13.943 10.943 2.003 1.00 89.25 81 PRO A CA 1
ATOM 620 C C . PRO A 1 81 ? 14.786 12.033 1.343 1.00 89.25 81 PRO A C 1
ATOM 622 O O . PRO A 1 81 ? 14.288 13.065 0.894 1.00 89.25 81 PRO A O 1
ATOM 625 N N . THR A 1 82 ? 16.085 11.770 1.252 1.00 86.12 82 THR A N 1
ATOM 626 C CA . THR A 1 82 ? 17.016 12.568 0.450 1.00 86.12 82 THR A CA 1
ATOM 627 C C . THR A 1 82 ? 16.563 12.664 -1.001 1.00 86.12 82 THR A C 1
ATOM 629 O O . THR A 1 82 ? 15.906 11.751 -1.521 1.00 86.12 82 THR A O 1
ATOM 632 N N . GLY A 1 83 ? 16.961 13.755 -1.662 1.00 85.88 83 GLY A N 1
ATOM 633 C CA . GLY A 1 83 ? 16.639 13.979 -3.064 1.00 85.88 83 GLY A C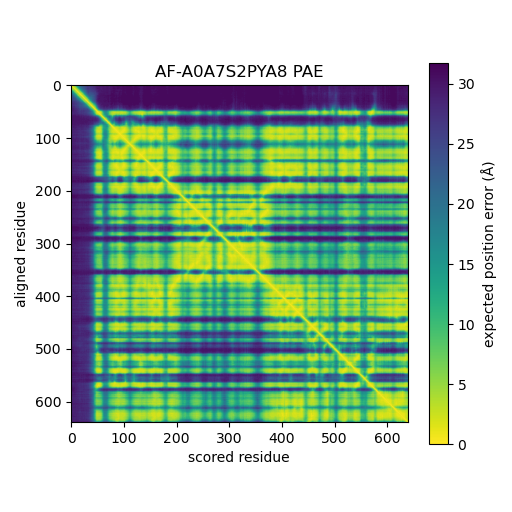A 1
ATOM 634 C C . GLY A 1 83 ? 17.064 12.800 -3.928 1.00 85.88 83 GLY A C 1
ATOM 635 O O . GLY A 1 83 ? 18.200 12.323 -3.832 1.00 85.88 83 GLY A O 1
ATOM 636 N N . ARG A 1 84 ? 16.136 12.308 -4.754 1.00 90.00 84 ARG A N 1
ATOM 637 C CA . ARG A 1 84 ? 16.294 11.018 -5.433 1.00 90.00 84 ARG A CA 1
ATOM 638 C C . ARG A 1 84 ? 15.565 10.925 -6.755 1.00 90.00 84 ARG A C 1
ATOM 640 O O . ARG A 1 84 ? 14.525 11.546 -6.953 1.00 90.00 84 ARG A O 1
ATOM 647 N N . ARG A 1 85 ? 16.061 10.061 -7.639 1.00 90.12 85 ARG A N 1
ATOM 648 C CA . ARG A 1 85 ? 15.415 9.719 -8.917 1.00 90.12 85 ARG A CA 1
ATOM 649 C C . ARG A 1 85 ? 15.271 8.211 -9.086 1.00 90.12 85 ARG A C 1
ATOM 651 O O . ARG A 1 85 ? 15.990 7.444 -8.451 1.00 90.12 85 ARG A O 1
ATOM 658 N N . GLY A 1 86 ? 14.356 7.786 -9.949 1.00 91.19 86 GLY A N 1
ATOM 659 C CA . GLY A 1 86 ? 14.139 6.377 -10.276 1.00 91.19 86 GLY A CA 1
ATOM 660 C C . GLY A 1 86 ? 13.698 5.546 -9.068 1.00 91.19 86 GLY A C 1
ATOM 661 O O . GLY A 1 86 ? 13.871 4.333 -9.067 1.00 91.19 86 GLY A O 1
ATOM 662 N N . HIS A 1 87 ? 13.189 6.192 -8.024 1.00 95.50 87 HIS A N 1
ATOM 663 C CA . HIS A 1 87 ? 12.490 5.536 -6.929 1.00 95.50 87 HIS A CA 1
ATOM 664 C C . HIS A 1 87 ? 11.069 5.199 -7.384 1.00 95.50 87 HIS A C 1
ATOM 666 O O . HIS A 1 87 ? 10.572 5.765 -8.362 1.00 95.50 87 HIS A O 1
ATOM 672 N N . SER A 1 88 ? 10.410 4.313 -6.655 1.00 95.88 88 SER A N 1
ATOM 673 C CA . SER A 1 88 ? 8.978 4.093 -6.807 1.00 95.88 88 SER A CA 1
ATOM 674 C C . SER A 1 88 ? 8.201 4.840 -5.728 1.00 95.88 88 SER A C 1
ATOM 676 O O . SER A 1 88 ? 8.721 5.087 -4.640 1.00 95.88 88 SER A O 1
ATOM 678 N N . MET A 1 89 ? 6.958 5.205 -6.042 1.00 95.56 89 MET A N 1
ATOM 679 C CA . MET A 1 89 ? 5.989 5.687 -5.063 1.00 95.56 89 MET A CA 1
ATOM 680 C C . MET A 1 89 ? 4.662 4.990 -5.307 1.00 95.56 89 MET A C 1
ATOM 682 O O . MET A 1 89 ? 4.152 4.985 -6.431 1.00 95.56 89 MET A O 1
ATOM 686 N N . THR A 1 90 ? 4.140 4.384 -4.251 1.00 94.75 90 THR A N 1
ATOM 687 C CA . THR A 1 90 ? 2.954 3.534 -4.294 1.00 94.75 90 THR A CA 1
ATOM 688 C C . THR A 1 90 ? 2.027 3.936 -3.163 1.00 94.75 90 THR A C 1
ATOM 690 O O . THR A 1 90 ? 2.491 4.202 -2.056 1.00 94.75 90 THR A O 1
ATOM 693 N N . VAL A 1 91 ? 0.727 3.984 -3.440 1.00 93.06 91 VAL A N 1
ATOM 694 C CA . VAL A 1 91 ? -0.298 4.223 -2.424 1.00 93.06 91 VAL A CA 1
ATOM 695 C C . VAL A 1 91 ? -1.068 2.932 -2.210 1.00 93.06 91 VAL A C 1
ATOM 697 O O . VAL A 1 91 ? -1.550 2.332 -3.167 1.00 93.06 91 VAL A O 1
ATOM 700 N N . VAL A 1 92 ? -1.173 2.517 -0.954 1.00 89.75 92 VAL A N 1
ATOM 701 C CA . VAL A 1 92 ? -1.969 1.369 -0.515 1.00 89.75 92 VAL A CA 1
ATOM 702 C C . VAL A 1 92 ? -2.742 1.799 0.718 1.00 89.75 92 VAL A C 1
ATOM 704 O O . VAL A 1 92 ? -2.143 2.355 1.631 1.00 89.75 92 VAL A O 1
ATOM 707 N N . ASN A 1 93 ? -4.052 1.541 0.762 1.00 84.31 93 ASN A N 1
ATOM 708 C CA . ASN A 1 93 ? -4.888 1.800 1.942 1.00 84.31 93 ASN A CA 1
ATOM 709 C C . ASN A 1 93 ? -4.709 3.215 2.526 1.00 84.31 93 ASN A C 1
ATOM 711 O O . ASN A 1 93 ? -4.695 3.392 3.737 1.00 84.31 93 ASN A O 1
ATOM 715 N N . ASN A 1 94 ? -4.556 4.231 1.665 1.00 83.62 94 ASN A N 1
ATOM 716 C CA . ASN A 1 94 ? -4.320 5.627 2.061 1.00 83.62 94 ASN A CA 1
ATOM 717 C C . ASN A 1 94 ? -2.946 5.904 2.725 1.00 83.62 94 ASN A C 1
ATOM 719 O O . ASN A 1 94 ? -2.726 6.986 3.267 1.00 83.62 94 ASN A O 1
ATOM 723 N N . HIS A 1 95 ? -2.000 4.965 2.642 1.00 89.69 95 HIS A N 1
ATOM 724 C CA . HIS A 1 95 ? -0.602 5.125 3.044 1.00 89.69 95 HIS A CA 1
ATOM 725 C C . HIS A 1 95 ? 0.301 5.259 1.813 1.00 89.69 95 HIS A C 1
ATOM 727 O O . HIS A 1 95 ? 0.194 4.488 0.858 1.00 89.69 95 HIS A O 1
ATOM 733 N N . VAL A 1 96 ? 1.201 6.246 1.835 1.00 94.38 96 VAL A N 1
ATOM 734 C CA . VAL A 1 96 ? 2.136 6.533 0.740 1.00 94.38 96 VAL A CA 1
ATOM 735 C C . VAL A 1 96 ? 3.490 5.917 1.068 1.00 94.38 96 VAL A C 1
ATOM 737 O O . VAL A 1 96 ? 4.086 6.251 2.090 1.00 94.38 96 VAL A O 1
ATOM 740 N N . TYR A 1 97 ? 3.999 5.060 0.187 1.00 95.81 97 TYR A N 1
ATOM 741 C CA . TYR A 1 97 ? 5.291 4.396 0.336 1.00 95.81 97 TYR A CA 1
ATOM 742 C C . TYR A 1 97 ? 6.248 4.814 -0.775 1.00 95.81 97 TYR A C 1
ATOM 744 O O . TYR A 1 97 ? 5.892 4.757 -1.951 1.00 95.81 97 TYR A O 1
ATOM 752 N N . ILE A 1 98 ? 7.473 5.194 -0.412 1.00 96.50 98 ILE A N 1
ATOM 753 C CA . ILE A 1 98 ? 8.552 5.553 -1.335 1.00 96.50 98 ILE A CA 1
ATOM 754 C C . ILE A 1 98 ? 9.713 4.593 -1.115 1.00 96.50 98 ILE A C 1
ATOM 756 O O . ILE A 1 98 ? 10.304 4.571 -0.035 1.00 96.50 98 ILE A O 1
ATOM 760 N N . PHE A 1 99 ? 10.063 3.824 -2.145 1.00 96.44 99 PHE A N 1
ATOM 761 C CA . PHE A 1 99 ? 11.121 2.824 -2.053 1.00 96.44 99 PHE A CA 1
ATOM 762 C C . PHE A 1 99 ? 12.276 3.111 -3.015 1.00 96.44 99 PHE A C 1
ATOM 764 O O . PHE A 1 99 ? 12.100 3.396 -4.206 1.00 96.44 99 PHE A O 1
ATOM 771 N N . GLY A 1 100 ? 13.485 3.006 -2.468 1.00 94.88 100 GLY A N 1
ATOM 772 C CA . GLY A 1 100 ? 14.746 3.035 -3.192 1.00 94.88 100 GLY A CA 1
ATOM 773 C C . GLY A 1 100 ? 15.035 4.325 -3.959 1.00 94.88 100 GLY A C 1
ATOM 774 O O . GLY A 1 100 ? 14.822 5.430 -3.456 1.00 94.88 100 GLY A O 1
ATOM 775 N N . GLY A 1 101 ? 15.581 4.183 -5.166 1.00 92.31 101 GLY A N 1
ATOM 776 C CA . GLY A 1 101 ? 16.056 5.272 -6.019 1.00 92.31 101 GLY A CA 1
ATOM 777 C C . GLY A 1 101 ? 17.558 5.533 -5.920 1.00 92.31 101 GLY A C 1
ATOM 778 O O . GLY A 1 101 ? 18.244 5.082 -5.002 1.00 92.31 101 GLY A O 1
ATOM 779 N N . ALA A 1 102 ? 18.069 6.279 -6.897 1.00 87.88 102 ALA A N 1
ATOM 780 C CA . ALA A 1 102 ? 19.436 6.776 -6.902 1.00 87.88 102 ALA A CA 1
ATOM 781 C C . ALA A 1 102 ? 19.519 8.089 -6.116 1.00 87.88 102 ALA A C 1
ATOM 783 O O . ALA A 1 102 ? 18.767 9.031 -6.382 1.00 87.88 102 ALA A O 1
ATOM 784 N N . LEU A 1 103 ? 20.456 8.125 -5.173 1.00 84.12 103 LEU A N 1
ATOM 785 C CA . LEU A 1 103 ? 20.809 9.246 -4.307 1.00 84.12 103 LEU A CA 1
ATOM 786 C C . LEU A 1 103 ? 22.193 9.769 -4.673 1.00 84.12 103 LEU A C 1
ATOM 788 O O . LEU A 1 103 ? 23.009 9.033 -5.228 1.00 84.12 103 LEU A O 1
ATOM 792 N N . LEU A 1 104 ? 22.493 11.008 -4.292 1.00 77.06 104 LEU A N 1
ATOM 793 C CA . LEU A 1 104 ? 23.822 11.590 -4.445 1.00 77.06 104 LEU A CA 1
ATOM 794 C C . LEU A 1 104 ? 24.528 11.658 -3.082 1.00 77.06 104 LEU A C 1
ATOM 796 O O . LEU A 1 104 ? 24.089 12.386 -2.197 1.00 77.06 104 LEU A O 1
ATOM 800 N N . LYS A 1 105 ? 25.641 10.933 -2.907 1.00 74.56 105 LYS A N 1
ATOM 801 C CA . LYS A 1 105 ? 26.495 11.035 -1.708 1.00 74.56 105 LYS A CA 1
ATOM 802 C C . LYS A 1 105 ? 27.756 11.828 -2.018 1.00 74.56 105 LYS A C 1
ATOM 804 O O . LYS A 1 105 ? 28.452 11.533 -2.989 1.00 74.56 105 LYS A O 1
ATOM 809 N N . CYS A 1 106 ? 28.074 12.803 -1.169 1.00 72.00 106 CYS A N 1
ATOM 810 C CA . CYS A 1 106 ? 29.337 13.533 -1.237 1.00 72.00 106 CYS A CA 1
ATOM 811 C C . CYS A 1 106 ? 30.449 12.746 -0.525 1.00 72.00 106 CYS A C 1
ATOM 813 O O . CYS A 1 106 ? 30.311 12.356 0.634 1.00 72.00 106 CYS A O 1
ATOM 815 N N . LEU A 1 107 ? 31.583 12.576 -1.198 1.00 7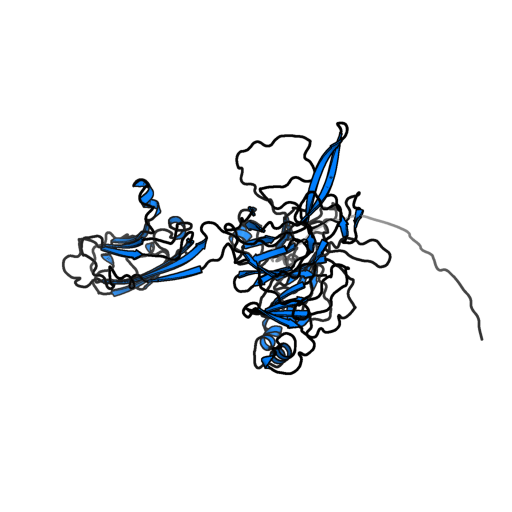2.06 107 LEU A N 1
ATOM 816 C CA . LEU A 1 107 ? 32.828 12.036 -0.664 1.00 72.06 107 LEU A CA 1
ATOM 817 C C . LEU A 1 107 ? 33.854 13.167 -0.623 1.00 72.06 107 LEU A C 1
ATOM 819 O O . LEU A 1 107 ? 34.307 13.634 -1.668 1.00 72.06 107 LEU A O 1
ATOM 823 N N . CYS A 1 108 ? 34.198 13.630 0.578 1.00 72.25 108 CYS A N 1
ATOM 824 C CA . CYS A 1 108 ? 35.139 14.727 0.776 1.00 72.25 108 CYS A CA 1
ATOM 825 C C . CYS A 1 108 ? 36.423 14.234 1.441 1.00 72.25 108 CYS A C 1
ATOM 827 O O . CYS A 1 108 ? 36.386 13.709 2.551 1.00 72.25 108 CYS A O 1
ATOM 829 N N . THR A 1 109 ? 37.561 14.469 0.799 1.00 76.62 109 THR A N 1
ATOM 830 C CA . THR A 1 109 ? 38.896 14.173 1.329 1.00 76.62 109 THR A CA 1
ATOM 831 C C . THR A 1 109 ? 39.710 15.451 1.446 1.00 76.62 109 THR A C 1
ATOM 833 O O . THR A 1 109 ? 39.589 16.344 0.610 1.00 76.62 109 THR A O 1
ATOM 836 N N . VAL A 1 110 ? 40.564 15.544 2.462 1.00 78.69 110 VAL A N 1
ATOM 837 C CA . VAL A 1 110 ? 41.509 16.659 2.583 1.00 78.69 110 VAL A CA 1
ATOM 838 C C . VAL A 1 110 ? 42.820 16.255 1.918 1.00 78.69 110 VAL A C 1
ATOM 840 O O . VAL A 1 110 ? 43.521 15.379 2.419 1.00 78.69 110 VAL A O 1
ATOM 843 N N . VAL A 1 111 ? 43.152 16.890 0.796 1.00 81.25 111 VAL A N 1
ATOM 844 C CA . VAL A 1 111 ? 44.406 16.671 0.064 1.00 81.25 111 VAL A CA 1
ATOM 845 C C . VAL A 1 111 ? 45.211 17.963 0.137 1.00 81.25 111 VAL A C 1
ATOM 847 O O . VAL A 1 111 ? 44.718 19.025 -0.221 1.00 81.25 111 VAL A O 1
ATOM 850 N N . ASN A 1 112 ? 46.444 17.898 0.648 1.00 81.00 112 ASN A N 1
ATOM 851 C CA . ASN A 1 112 ? 47.326 19.064 0.826 1.00 81.00 112 ASN A CA 1
ATOM 852 C C . ASN A 1 112 ? 46.716 20.229 1.640 1.00 81.00 112 ASN A C 1
ATOM 854 O O . ASN A 1 112 ? 47.080 21.383 1.439 1.00 81.00 112 ASN A O 1
ATOM 858 N N . GLY A 1 113 ? 45.802 19.938 2.571 1.00 77.06 113 GLY A N 1
ATOM 859 C CA . GLY A 1 113 ? 45.113 20.956 3.374 1.00 77.06 113 GLY A CA 1
ATOM 860 C C . GLY A 1 113 ? 43.885 21.581 2.700 1.00 77.06 113 GLY A C 1
ATOM 861 O O . GLY A 1 113 ? 43.191 22.365 3.341 1.00 77.06 113 GLY A O 1
ATOM 862 N N . GLU A 1 114 ? 43.568 21.200 1.460 1.00 72.12 114 GLU A N 1
ATOM 863 C CA . GLU A 1 114 ? 42.358 21.619 0.748 1.00 72.12 114 GLU A CA 1
ATOM 864 C C . GLU A 1 114 ? 41.292 20.513 0.781 1.00 72.12 114 GLU A C 1
ATOM 866 O O . GLU A 1 114 ? 41.585 19.331 0.586 1.00 72.12 114 GLU A O 1
ATOM 871 N N . LYS A 1 115 ? 40.031 20.886 1.045 1.00 72.94 115 LYS A N 1
ATOM 872 C CA . LYS A 1 115 ? 38.888 19.959 1.033 1.00 72.94 115 LYS A CA 1
ATOM 873 C C . LYS A 1 115 ? 38.461 19.712 -0.414 1.00 72.94 115 LYS A C 1
ATOM 875 O O . LYS A 1 115 ? 37.818 20.562 -1.023 1.00 72.94 115 LYS A O 1
ATOM 880 N N . GLN A 1 116 ? 38.779 18.538 -0.944 1.00 72.62 116 GLN A N 1
ATOM 881 C CA . GLN A 1 116 ? 38.326 18.083 -2.253 1.00 72.62 116 GLN A CA 1
ATOM 882 C C . GLN A 1 116 ? 37.106 17.175 -2.080 1.00 72.62 116 GLN A C 1
ATOM 884 O O . GLN A 1 116 ? 37.205 16.111 -1.473 1.00 72.62 116 GLN A O 1
ATOM 889 N N . CYS A 1 117 ? 35.956 17.596 -2.604 1.00 71.06 117 CYS A N 1
ATOM 890 C CA . CYS A 1 117 ? 34.723 16.812 -2.589 1.00 71.06 117 CYS A CA 1
ATOM 891 C C . CYS A 1 117 ? 34.381 16.305 -3.990 1.00 71.06 117 CYS A C 1
ATOM 893 O O . CYS A 1 117 ? 34.504 17.037 -4.969 1.00 71.06 117 CYS A O 1
ATOM 895 N N . SER A 1 118 ? 33.913 15.066 -4.064 1.00 70.25 118 SER A N 1
ATOM 896 C CA . SER A 1 118 ? 33.304 14.457 -5.247 1.00 70.25 118 SER A CA 1
ATOM 897 C C . SER A 1 118 ? 31.918 13.931 -4.885 1.00 70.25 118 SER A C 1
ATOM 899 O O . SER A 1 118 ? 31.629 13.725 -3.707 1.00 70.25 118 SER A O 1
ATOM 901 N N . SER A 1 119 ? 31.049 13.737 -5.870 1.00 70.31 119 SER A N 1
ATOM 902 C CA . SER A 1 119 ? 29.729 13.145 -5.671 1.00 70.31 119 SER A CA 1
ATOM 903 C C . SER A 1 119 ? 29.641 11.790 -6.369 1.00 70.31 119 SER A C 1
ATOM 905 O O . SER A 1 119 ? 30.255 11.574 -7.415 1.00 70.31 119 SER A O 1
ATOM 907 N N . LYS A 1 120 ? 28.898 10.857 -5.772 1.00 74.06 120 LYS A N 1
ATOM 908 C CA . LYS A 1 120 ? 28.695 9.507 -6.307 1.00 74.06 120 LYS A CA 1
ATOM 909 C C . LYS A 1 120 ? 27.235 9.095 -6.164 1.00 74.06 120 LYS A C 1
ATOM 911 O O . LYS A 1 120 ? 26.626 9.345 -5.123 1.00 74.06 120 LYS A O 1
ATOM 916 N N . ASN A 1 121 ? 26.703 8.438 -7.195 1.00 75.94 121 ASN A N 1
ATOM 917 C CA . ASN A 1 121 ? 25.387 7.816 -7.119 1.00 75.94 121 ASN A CA 1
ATOM 918 C C . ASN A 1 121 ? 25.431 6.607 -6.185 1.00 75.94 121 ASN A C 1
ATOM 920 O O . ASN A 1 121 ? 26.312 5.753 -6.305 1.00 75.94 121 ASN A O 1
ATOM 924 N N . ILE A 1 122 ? 24.455 6.527 -5.291 1.00 80.44 122 ILE A N 1
ATOM 925 C CA . ILE A 1 122 ? 24.218 5.372 -4.429 1.00 80.44 122 ILE A CA 1
ATOM 926 C C . ILE A 1 122 ? 22.771 4.957 -4.589 1.00 80.44 122 ILE A C 1
ATOM 928 O O . ILE A 1 122 ? 21.882 5.800 -4.655 1.00 80.44 122 ILE A O 1
ATOM 932 N N . TYR A 1 123 ? 22.541 3.655 -4.646 1.00 87.75 123 TYR A N 1
ATOM 933 C CA . TYR A 1 123 ? 21.206 3.100 -4.750 1.00 87.75 123 TYR A CA 1
ATOM 934 C C . TYR A 1 123 ? 20.678 2.817 -3.353 1.00 87.75 123 TYR A C 1
ATOM 936 O O . TYR A 1 123 ? 21.300 2.087 -2.584 1.00 87.75 123 TYR A O 1
ATOM 944 N N . SER A 1 124 ? 19.554 3.438 -3.018 1.00 90.00 124 SER A N 1
ATOM 945 C CA . SER A 1 124 ? 18.925 3.292 -1.712 1.00 90.00 124 SER A CA 1
ATOM 946 C C . SER A 1 124 ? 18.057 2.040 -1.662 1.00 90.00 124 SER A C 1
ATOM 948 O O . SER A 1 124 ? 17.428 1.683 -2.661 1.00 90.00 124 SER A O 1
ATOM 950 N N . SER A 1 125 ? 18.025 1.392 -0.499 1.00 91.81 125 SER A N 1
ATOM 951 C CA . SER A 1 125 ? 17.052 0.364 -0.102 1.00 91.81 125 SER A CA 1
ATOM 952 C C . SER A 1 125 ? 16.098 0.876 0.983 1.00 91.81 125 SER A C 1
ATOM 954 O O . SER A 1 125 ? 15.391 0.088 1.599 1.00 91.81 125 SER A O 1
ATOM 956 N N . GLU A 1 126 ? 16.104 2.182 1.260 1.00 92.25 126 GLU A N 1
ATOM 957 C CA . GLU A 1 126 ? 15.213 2.788 2.250 1.00 92.25 126 GLU A CA 1
ATOM 958 C C . GLU A 1 126 ? 13.754 2.678 1.789 1.00 92.25 126 GLU A C 1
ATOM 960 O O . GLU A 1 126 ? 13.446 2.918 0.613 1.00 92.25 126 GLU A O 1
ATOM 965 N N . LEU A 1 127 ? 12.868 2.374 2.740 1.00 94.56 127 LEU A N 1
ATOM 966 C CA . LEU A 1 127 ? 11.422 2.447 2.587 1.00 94.56 127 LEU A CA 1
ATOM 967 C C . LEU A 1 127 ? 10.888 3.572 3.473 1.00 94.56 127 LEU A C 1
ATOM 969 O O . LEU A 1 127 ? 10.905 3.481 4.697 1.00 94.56 127 LEU A O 1
ATOM 973 N N . TRP A 1 128 ? 10.401 4.629 2.841 1.00 94.81 128 TRP A N 1
ATOM 974 C CA . TRP A 1 128 ? 9.801 5.761 3.530 1.00 94.81 128 TRP A CA 1
ATOM 975 C C . TRP A 1 128 ? 8.284 5.669 3.461 1.00 94.81 128 TRP A C 1
ATOM 977 O O . TRP A 1 128 ? 7.726 5.430 2.391 1.00 94.81 128 TRP A O 1
ATOM 987 N N . HIS A 1 129 ? 7.624 5.902 4.588 1.00 94.62 129 HIS A N 1
ATOM 988 C CA . HIS A 1 129 ? 6.197 6.183 4.654 1.00 94.62 129 HIS A CA 1
ATOM 989 C C . HIS A 1 129 ? 5.988 7.695 4.754 1.00 94.62 129 HIS A C 1
ATOM 991 O O . HIS A 1 129 ? 6.728 8.380 5.461 1.00 94.62 129 HIS A O 1
ATOM 997 N N . PHE A 1 130 ? 5.016 8.219 4.011 1.00 93.00 130 PHE A N 1
ATOM 998 C CA . PHE A 1 130 ? 4.580 9.606 4.119 1.00 93.00 130 PHE A CA 1
ATOM 999 C C . PHE A 1 130 ? 3.124 9.663 4.573 1.00 93.00 130 PHE A C 1
ATOM 1001 O O . PHE A 1 130 ? 2.227 9.141 3.902 1.00 93.00 130 PHE A O 1
ATOM 1008 N N . ASP A 1 131 ? 2.891 10.318 5.706 1.00 89.31 131 ASP A N 1
ATOM 1009 C CA . ASP A 1 131 ? 1.555 10.633 6.189 1.00 89.31 131 ASP A CA 1
ATOM 1010 C C . ASP A 1 131 ? 1.111 11.983 5.624 1.00 89.31 131 ASP A C 1
ATOM 1012 O O . ASP A 1 131 ? 1.605 13.044 6.000 1.00 89.31 131 ASP A O 1
ATOM 1016 N N . VAL A 1 132 ? 0.135 11.938 4.720 1.00 86.94 132 VAL A N 1
ATOM 1017 C CA . VAL A 1 132 ? -0.415 13.125 4.057 1.00 86.94 132 VAL A CA 1
ATOM 1018 C C . VAL A 1 132 ? -1.150 14.048 5.027 1.00 86.94 132 VAL A C 1
ATOM 1020 O O . VAL A 1 132 ? -1.170 15.258 4.817 1.00 86.94 132 VAL A O 1
ATOM 1023 N N . SER A 1 133 ? -1.733 13.510 6.098 1.00 85.12 133 SER A N 1
ATOM 1024 C CA . SER A 1 133 ? -2.517 14.299 7.049 1.00 85.12 133 SER A CA 1
ATOM 1025 C C . SER A 1 133 ? -1.639 15.170 7.951 1.00 85.12 133 SER A C 1
ATOM 1027 O O . SER A 1 133 ? -1.974 16.323 8.217 1.00 85.12 133 SER A O 1
ATOM 1029 N N . SER A 1 134 ? -0.488 14.645 8.375 1.00 86.44 134 SER A N 1
ATOM 1030 C CA . SER A 1 134 ? 0.491 15.353 9.210 1.00 86.44 134 SER A CA 1
ATOM 1031 C C . SER A 1 134 ? 1.642 15.972 8.404 1.00 86.44 134 SER A C 1
ATOM 1033 O O . SER A 1 134 ? 2.375 16.827 8.910 1.00 86.44 134 SER A O 1
ATOM 1035 N N . SER A 1 135 ? 1.782 15.586 7.133 1.00 87.12 135 SER A N 1
ATOM 1036 C CA . SER A 1 135 ? 2.917 15.917 6.264 1.00 87.12 135 SER A CA 1
ATOM 1037 C C . SER A 1 135 ? 4.273 15.481 6.837 1.00 87.12 135 SER A C 1
ATOM 1039 O O . SER A 1 135 ? 5.278 16.175 6.662 1.00 87.12 135 SER A O 1
ATOM 1041 N N . VAL A 1 136 ? 4.299 14.333 7.520 1.00 88.75 136 VAL A N 1
ATOM 1042 C CA . VAL A 1 136 ? 5.489 13.759 8.166 1.00 88.75 136 VAL A CA 1
ATOM 1043 C C . VAL A 1 136 ? 5.986 12.544 7.385 1.00 88.75 136 VAL A C 1
ATOM 1045 O O . VAL A 1 136 ? 5.204 11.713 6.920 1.00 88.75 136 VAL A O 1
ATOM 1048 N N . PHE A 1 137 ? 7.309 12.434 7.256 1.00 91.56 137 PHE A N 1
ATOM 1049 C CA . PHE A 1 137 ? 7.971 11.229 6.768 1.00 91.56 137 PHE A CA 1
ATOM 1050 C C . PHE A 1 137 ? 8.410 10.346 7.934 1.00 91.56 137 PHE A C 1
ATOM 1052 O O . PHE A 1 137 ? 8.927 10.825 8.940 1.00 91.56 137 PHE A O 1
ATOM 1059 N N . THR A 1 138 ? 8.274 9.037 7.769 1.00 91.56 138 THR A N 1
ATOM 1060 C CA . THR A 1 138 ? 8.796 8.040 8.703 1.00 91.56 138 THR A CA 1
ATOM 1061 C C . THR A 1 138 ? 9.603 7.013 7.923 1.00 91.56 138 THR A C 1
ATOM 1063 O O . THR A 1 138 ? 9.112 6.427 6.957 1.00 91.56 138 THR A O 1
ATOM 1066 N N . LEU A 1 139 ? 10.861 6.811 8.315 1.00 91.62 139 LEU A N 1
ATOM 1067 C CA . LEU A 1 139 ? 11.664 5.709 7.795 1.00 91.62 139 LEU A CA 1
ATOM 1068 C C . LEU A 1 139 ? 11.153 4.418 8.432 1.00 91.62 139 LEU A C 1
ATOM 1070 O O . LEU A 1 139 ? 11.154 4.293 9.657 1.00 91.62 139 LEU A O 1
ATOM 1074 N N . LEU A 1 140 ? 10.689 3.477 7.613 1.00 91.19 140 LEU A N 1
ATOM 1075 C CA . LEU A 1 140 ? 10.226 2.189 8.104 1.00 91.19 140 LEU A CA 1
ATOM 1076 C C . LEU A 1 140 ? 11.399 1.210 8.144 1.00 91.19 140 LEU A C 1
ATOM 1078 O O . LEU A 1 140 ? 11.960 0.841 7.111 1.00 91.19 140 LEU A O 1
ATOM 1082 N N . GLU A 1 141 ? 11.750 0.791 9.355 1.00 84.25 141 GLU A N 1
ATOM 1083 C CA . GLU A 1 141 ? 12.836 -0.151 9.606 1.00 84.25 141 GLU A CA 1
ATOM 1084 C C . GLU A 1 141 ? 12.334 -1.610 9.539 1.00 84.25 141 GLU A C 1
ATOM 1086 O O . GLU A 1 141 ? 11.185 -1.905 9.900 1.00 84.25 141 GLU A O 1
ATOM 1091 N N . PRO A 1 142 ? 13.174 -2.553 9.086 1.00 80.56 142 PRO A N 1
ATOM 1092 C CA . PRO A 1 142 ? 12.808 -3.962 8.990 1.00 80.56 142 PRO A CA 1
ATOM 1093 C C . PRO A 1 142 ? 12.708 -4.656 10.353 1.00 80.56 142 PRO A C 1
ATOM 1095 O O . PRO A 1 142 ? 13.405 -4.314 11.313 1.00 80.56 142 PRO A O 1
ATOM 1098 N N . SER A 1 143 ? 11.864 -5.688 10.436 1.00 69.69 143 SER A N 1
ATOM 1099 C CA . SER A 1 143 ? 11.704 -6.520 11.633 1.00 69.69 143 SER A CA 1
ATOM 1100 C C . SER A 1 143 ? 12.844 -7.535 11.817 1.00 69.69 143 SER A C 1
ATOM 1102 O O . SER A 1 143 ? 12.656 -8.737 11.679 1.00 69.69 143 SER A O 1
ATOM 1104 N N . GLY A 1 144 ? 14.036 -7.081 12.214 1.00 71.06 144 GLY A N 1
ATOM 1105 C CA . GLY A 1 144 ? 15.129 -7.972 12.643 1.00 71.06 144 GLY A CA 1
ATOM 1106 C C . GLY A 1 144 ? 16.064 -8.433 11.517 1.00 71.06 144 GLY A C 1
ATOM 1107 O O . GLY A 1 144 ? 16.470 -7.619 10.696 1.00 71.06 144 GLY A O 1
ATOM 1108 N N . GLU A 1 145 ? 16.460 -9.715 11.510 1.00 69.62 145 GLU A N 1
ATOM 1109 C CA . GLU A 1 145 ? 17.443 -10.289 10.559 1.00 69.62 145 GLU A CA 1
ATOM 1110 C C . GLU A 1 145 ? 16.836 -10.705 9.200 1.00 69.62 145 GLU A C 1
ATOM 1112 O O . GLU A 1 145 ? 17.336 -11.618 8.543 1.00 69.62 145 GLU A O 1
ATOM 1117 N N . GLU A 1 146 ? 15.738 -10.079 8.775 1.00 74.38 146 GLU A N 1
ATOM 1118 C CA . GLU A 1 146 ? 15.114 -10.380 7.482 1.00 74.38 146 GLU A CA 1
ATOM 1119 C C . GLU A 1 146 ? 16.045 -10.034 6.306 1.00 74.38 146 GLU A C 1
ATOM 1121 O O . GLU A 1 146 ? 16.799 -9.058 6.346 1.00 74.38 146 GLU A O 1
ATOM 1126 N N . GLU A 1 147 ? 15.983 -10.830 5.233 1.00 84.19 147 GLU A N 1
ATOM 1127 C CA . GLU A 1 147 ? 16.650 -10.479 3.980 1.00 84.19 147 GLU A CA 1
ATOM 1128 C C . GLU A 1 147 ? 15.970 -9.253 3.361 1.00 84.19 147 GLU A C 1
ATOM 1130 O O . GLU A 1 147 ? 14.746 -9.186 3.253 1.00 84.19 147 GLU A O 1
ATOM 1135 N N . LEU A 1 148 ? 16.776 -8.276 2.942 1.00 89.19 148 LEU A N 1
ATOM 1136 C CA . LEU A 1 148 ? 16.287 -6.998 2.433 1.00 89.19 148 LEU A CA 1
ATOM 1137 C C . LEU A 1 148 ? 16.552 -6.860 0.937 1.00 89.19 148 LEU A C 1
ATOM 1139 O O . LEU A 1 148 ? 17.626 -7.250 0.458 1.00 89.19 148 LEU A O 1
ATOM 1143 N N . PRO A 1 149 ? 15.636 -6.218 0.191 1.00 92.88 149 PRO A N 1
ATOM 1144 C CA . PRO A 1 149 ? 15.901 -5.877 -1.190 1.00 92.88 149 PRO A CA 1
ATOM 1145 C C . PRO A 1 149 ? 17.113 -4.955 -1.270 1.00 92.88 149 PRO A C 1
ATOM 1147 O O . PRO A 1 149 ? 17.192 -3.913 -0.618 1.00 92.88 149 PRO A O 1
ATOM 1150 N N . ARG A 1 150 ? 18.057 -5.311 -2.142 1.00 91.12 150 ARG A N 1
ATOM 1151 C CA . ARG A 1 150 ? 19.206 -4.448 -2.437 1.00 91.12 150 ARG A CA 1
ATOM 1152 C C . ARG A 1 150 ? 18.751 -3.091 -2.950 1.00 91.12 150 ARG A C 1
ATOM 1154 O O . ARG A 1 150 ? 17.725 -2.998 -3.636 1.00 91.12 150 ARG A O 1
ATOM 1161 N N . GLY A 1 151 ? 19.544 -2.066 -2.652 1.00 92.00 151 GLY A N 1
ATOM 1162 C CA . GLY A 1 151 ? 19.246 -0.716 -3.095 1.00 92.00 151 GLY A CA 1
ATOM 1163 C C . GLY A 1 151 ? 19.210 -0.623 -4.617 1.00 92.00 151 GLY A C 1
ATOM 1164 O O . GLY A 1 151 ? 20.082 -1.163 -5.293 1.00 92.00 151 GLY A O 1
ATOM 1165 N N . ARG A 1 152 ? 18.184 0.030 -5.170 1.00 93.50 152 ARG A N 1
ATOM 1166 C CA . ARG A 1 152 ? 17.918 -0.004 -6.619 1.00 93.50 152 ARG A CA 1
ATOM 1167 C C . ARG A 1 152 ? 17.192 1.229 -7.137 1.00 93.50 152 ARG A C 1
ATOM 1169 O O . ARG A 1 152 ? 16.366 1.805 -6.437 1.00 93.50 152 ARG A O 1
ATOM 1176 N N . GLU A 1 153 ? 17.419 1.584 -8.398 1.00 92.44 153 GLU A N 1
ATOM 1177 C CA . GLU A 1 153 ? 16.607 2.566 -9.135 1.00 92.44 153 GLU A CA 1
ATOM 1178 C C . GLU A 1 153 ? 15.917 1.938 -10.355 1.00 92.44 153 GLU A C 1
ATOM 1180 O O . GLU A 1 153 ? 16.295 0.858 -10.806 1.00 92.44 153 GLU A O 1
ATOM 1185 N N . GLN A 1 154 ? 14.918 2.621 -10.915 1.00 92.94 154 GLN A N 1
ATOM 1186 C CA . GLN A 1 154 ? 14.188 2.221 -12.124 1.00 92.94 154 GLN A CA 1
ATOM 1187 C C . GLN A 1 154 ? 13.606 0.799 -12.026 1.00 92.94 154 GLN A C 1
ATOM 1189 O O . GLN A 1 154 ? 13.507 0.083 -13.024 1.00 92.94 154 GLN A O 1
ATOM 1194 N N . HIS A 1 155 ? 13.258 0.379 -10.813 1.00 95.62 155 HIS A N 1
ATOM 1195 C CA . HIS A 1 155 ? 12.419 -0.784 -10.553 1.00 95.62 155 HIS A CA 1
ATOM 1196 C C . HIS A 1 155 ? 10.948 -0.384 -10.714 1.00 95.62 155 HIS A C 1
ATOM 1198 O O . HIS A 1 155 ? 10.620 0.805 -10.683 1.00 95.62 155 HIS A O 1
ATOM 1204 N N . SER A 1 156 ? 10.068 -1.366 -10.871 1.00 95.19 156 SER A N 1
ATOM 1205 C CA . SER A 1 156 ? 8.631 -1.142 -10.717 1.00 95.19 156 SER A CA 1
ATOM 1206 C C . SER A 1 156 ? 8.205 -1.456 -9.285 1.00 95.19 156 SER A C 1
ATOM 1208 O O . SER A 1 156 ? 8.844 -2.268 -8.615 1.00 95.19 156 SER A O 1
ATOM 1210 N N . ALA A 1 157 ? 7.152 -0.788 -8.820 1.00 95.38 157 ALA A N 1
ATOM 1211 C CA . ALA A 1 157 ? 6.448 -1.121 -7.593 1.00 95.38 157 ALA A CA 1
ATOM 1212 C C . ALA A 1 157 ? 4.958 -1.122 -7.897 1.00 95.38 157 ALA A C 1
ATOM 1214 O O . ALA A 1 157 ? 4.422 -0.122 -8.370 1.00 95.38 157 ALA A O 1
ATOM 1215 N N . THR A 1 158 ? 4.317 -2.254 -7.663 1.00 94.00 158 THR A N 1
ATOM 1216 C CA . THR A 1 158 ? 2.936 -2.482 -8.059 1.00 94.00 158 THR A CA 1
ATOM 1217 C C . THR A 1 158 ? 2.121 -2.820 -6.820 1.00 94.00 158 THR A C 1
ATOM 1219 O O . THR A 1 158 ? 2.420 -3.802 -6.140 1.00 94.00 158 THR A O 1
ATOM 1222 N N . ALA A 1 159 ? 1.105 -2.004 -6.527 1.00 92.69 159 ALA A N 1
ATOM 1223 C CA . ALA A 1 159 ? 0.121 -2.297 -5.489 1.00 92.69 159 ALA A CA 1
ATOM 1224 C C . ALA A 1 159 ? -0.783 -3.448 -5.939 1.00 92.69 159 ALA A C 1
ATOM 1226 O O . ALA A 1 159 ? -1.363 -3.407 -7.026 1.00 92.69 159 ALA A O 1
ATOM 1227 N N . LEU A 1 160 ? -0.914 -4.461 -5.093 1.00 90.56 160 LEU A N 1
ATOM 1228 C CA . LEU A 1 160 ? -1.848 -5.560 -5.268 1.00 90.56 160 LEU A CA 1
ATOM 1229 C C . LEU A 1 160 ? -3.188 -5.243 -4.584 1.00 90.56 160 LEU A C 1
ATOM 1231 O O . LEU A 1 160 ? -3.216 -4.505 -3.597 1.00 90.56 160 LEU A O 1
ATOM 1235 N N . PRO A 1 161 ? -4.312 -5.836 -5.032 1.00 85.62 161 PRO A N 1
ATOM 1236 C CA . PRO A 1 161 ? -5.624 -5.600 -4.415 1.00 85.62 161 PRO A CA 1
ATOM 1237 C C . PRO A 1 161 ? -5.726 -6.009 -2.944 1.00 85.62 161 PRO A C 1
ATOM 1239 O O . PRO A 1 161 ? -6.592 -5.516 -2.230 1.00 85.62 161 PRO A O 1
ATOM 1242 N N . ASN A 1 162 ? -4.859 -6.914 -2.485 1.00 85.88 162 ASN A N 1
ATOM 1243 C CA . ASN A 1 162 ? -4.779 -7.326 -1.083 1.00 85.88 162 ASN A CA 1
ATOM 1244 C C . ASN A 1 162 ? -3.963 -6.348 -0.203 1.00 85.88 162 ASN A C 1
ATOM 1246 O O . ASN A 1 162 ? -3.786 -6.602 0.988 1.00 85.88 162 ASN A O 1
ATOM 1250 N N . GLY A 1 163 ? -3.437 -5.268 -0.787 1.00 89.19 163 GLY A N 1
ATOM 1251 C CA . GLY A 1 163 ? -2.600 -4.265 -0.134 1.00 89.19 163 GLY A CA 1
ATOM 1252 C C . GLY A 1 163 ? -1.098 -4.567 -0.142 1.00 89.19 163 GLY A C 1
ATOM 1253 O O . GLY A 1 163 ? -0.308 -3.724 0.260 1.00 89.19 163 GLY A O 1
ATOM 1254 N N . ASP A 1 164 ? -0.647 -5.729 -0.609 1.00 92.00 164 ASP A N 1
ATOM 1255 C CA . ASP A 1 164 ? 0.797 -5.958 -0.739 1.00 92.00 164 ASP A CA 1
ATOM 1256 C C . ASP A 1 164 ? 1.391 -5.112 -1.878 1.00 92.00 164 ASP A C 1
ATOM 1258 O O . ASP A 1 164 ? 0.703 -4.736 -2.828 1.00 92.00 164 ASP A O 1
ATOM 1262 N N . ILE A 1 165 ? 2.693 -4.834 -1.811 1.00 94.50 165 ILE A N 1
ATOM 1263 C CA . ILE A 1 165 ? 3.430 -4.148 -2.879 1.00 94.50 165 ILE A CA 1
ATOM 1264 C C . ILE A 1 165 ? 4.472 -5.106 -3.442 1.00 94.50 165 ILE A C 1
ATOM 1266 O O . ILE A 1 165 ? 5.284 -5.658 -2.701 1.00 94.50 165 ILE A O 1
ATOM 1270 N N . VAL A 1 166 ? 4.485 -5.286 -4.761 1.00 95.44 166 VAL A N 1
ATOM 1271 C CA . VAL A 1 166 ? 5.482 -6.117 -5.445 1.00 95.44 166 VAL A CA 1
ATOM 1272 C C . VAL A 1 166 ? 6.491 -5.233 -6.166 1.00 95.44 166 VAL A C 1
ATOM 1274 O O . VAL A 1 166 ? 6.128 -4.419 -7.013 1.00 95.44 166 VAL A O 1
ATOM 1277 N N . ILE A 1 167 ? 7.767 -5.409 -5.830 1.00 96.31 167 ILE A N 1
ATOM 1278 C CA . ILE A 1 167 ? 8.912 -4.734 -6.435 1.00 96.31 167 ILE A CA 1
ATOM 1279 C C . ILE A 1 167 ? 9.582 -5.676 -7.429 1.00 96.31 167 ILE A C 1
ATOM 1281 O O . ILE A 1 167 ? 10.015 -6.764 -7.047 1.00 96.31 167 ILE A O 1
ATOM 1285 N N . ILE A 1 168 ? 9.723 -5.258 -8.687 1.00 95.94 168 ILE A N 1
ATOM 1286 C CA . ILE A 1 168 ? 10.341 -6.083 -9.734 1.00 95.94 168 ILE A CA 1
ATOM 1287 C C . ILE A 1 168 ? 11.540 -5.357 -10.340 1.00 95.94 168 ILE A C 1
ATOM 1289 O O . ILE A 1 168 ? 11.482 -4.176 -10.694 1.00 95.94 168 ILE A O 1
ATOM 1293 N N . GLY A 1 169 ? 12.638 -6.101 -10.489 1.00 95.44 169 GLY A N 1
ATOM 1294 C CA . GLY A 1 169 ? 13.825 -5.701 -11.237 1.00 95.44 169 GLY A CA 1
ATOM 1295 C C . GLY A 1 169 ? 14.490 -4.427 -10.717 1.00 95.44 169 GLY A C 1
ATOM 1296 O O . GLY A 1 169 ? 14.662 -4.246 -9.510 1.00 95.44 169 GLY A O 1
ATOM 1297 N N . GLY A 1 170 ? 14.912 -3.568 -11.644 1.00 94.06 170 GLY A N 1
ATOM 1298 C CA . GLY A 1 170 ? 15.648 -2.337 -11.358 1.00 94.06 170 GLY A CA 1
ATOM 1299 C C . GLY A 1 170 ? 17.144 -2.469 -11.613 1.00 94.06 170 GLY A C 1
ATOM 1300 O O . GLY A 1 170 ? 17.616 -3.477 -12.134 1.00 94.06 170 GLY A O 1
ATOM 1301 N N . LEU A 1 171 ? 17.879 -1.411 -11.291 1.00 90.19 171 LEU A N 1
ATOM 1302 C CA . LEU A 1 171 ? 19.317 -1.283 -11.492 1.00 90.19 171 LEU A CA 1
ATOM 1303 C C . LEU A 1 171 ? 19.999 -1.054 -10.140 1.00 90.19 171 LEU A C 1
ATOM 1305 O O . LEU A 1 171 ? 19.599 -0.150 -9.407 1.00 90.19 171 LEU A O 1
ATOM 1309 N N . SER A 1 172 ? 21.017 -1.855 -9.830 1.00 90.62 172 SER A N 1
ATOM 1310 C CA . SER A 1 172 ? 21.812 -1.770 -8.595 1.00 90.62 172 SER A CA 1
ATOM 1311 C C . SER A 1 172 ? 23.309 -1.699 -8.909 1.00 90.62 172 SER A C 1
ATOM 1313 O O . SER A 1 172 ? 23.737 -1.946 -10.040 1.00 90.62 172 SER A O 1
ATOM 1315 N N . SER A 1 173 ? 24.123 -1.363 -7.907 1.00 82.12 173 SER A N 1
ATOM 1316 C CA . SER A 1 173 ? 25.569 -1.579 -7.959 1.00 82.12 173 SER A CA 1
ATOM 1317 C C . SER A 1 173 ? 25.887 -3.069 -7.819 1.00 82.12 173 SER A C 1
ATOM 1319 O O . SER A 1 173 ? 25.270 -3.764 -7.010 1.00 82.12 173 SER A O 1
ATOM 1321 N N . SER A 1 174 ? 26.868 -3.542 -8.589 1.00 69.88 174 SER A N 1
ATOM 1322 C CA . SER A 1 174 ? 27.382 -4.918 -8.504 1.00 69.88 174 SER A CA 1
ATOM 1323 C C . SER A 1 174 ? 28.231 -5.179 -7.255 1.00 69.88 174 SER A C 1
ATOM 1325 O O . SER A 1 174 ? 28.288 -6.308 -6.773 1.00 69.88 174 SER A O 1
ATOM 1327 N N . SER A 1 175 ? 28.869 -4.146 -6.689 1.00 63.72 175 SER A N 1
ATOM 1328 C CA . SER A 1 175 ? 29.580 -4.235 -5.410 1.00 63.72 175 SER A CA 1
ATOM 1329 C C . SER A 1 175 ? 28.687 -3.821 -4.238 1.00 63.72 175 SER A C 1
ATOM 1331 O O . SER A 1 175 ? 27.958 -2.828 -4.308 1.00 63.72 175 SER A O 1
ATOM 1333 N N . SER A 1 176 ? 28.790 -4.560 -3.132 1.00 53.81 176 SER A N 1
ATOM 1334 C CA . SER A 1 176 ? 28.186 -4.211 -1.839 1.00 53.81 176 SER A CA 1
ATOM 1335 C C . SER A 1 176 ? 29.025 -3.207 -1.036 1.00 53.81 176 SER A C 1
ATOM 1337 O O . SER A 1 176 ? 28.508 -2.582 -0.112 1.00 53.81 176 SER A O 1
ATOM 1339 N N . SER A 1 177 ? 30.309 -3.018 -1.375 1.00 51.72 177 SER A N 1
ATOM 1340 C CA . SER A 1 177 ? 31.183 -2.045 -0.713 1.00 51.72 177 SER A CA 1
ATOM 1341 C C . SER A 1 177 ? 31.030 -0.652 -1.335 1.00 51.72 177 SER A C 1
ATOM 1343 O O . SER A 1 177 ? 31.206 -0.442 -2.539 1.00 51.72 177 SER A O 1
ATOM 1345 N N . LEU A 1 178 ? 30.701 0.326 -0.487 1.00 51.84 178 LEU A N 1
ATOM 1346 C CA . LEU A 1 178 ? 30.563 1.739 -0.860 1.00 51.84 178 LEU A CA 1
ATOM 1347 C C . LEU A 1 178 ? 31.901 2.362 -1.316 1.00 51.84 178 LEU A C 1
ATOM 1349 O O . LEU A 1 178 ? 31.897 3.306 -2.115 1.00 51.84 178 LEU A O 1
ATOM 1353 N N . ASP A 1 179 ? 33.022 1.792 -0.861 1.00 45.81 179 ASP A N 1
ATOM 1354 C CA . ASP A 1 179 ? 34.368 2.367 -0.968 1.00 45.81 179 ASP A CA 1
ATOM 1355 C C . ASP A 1 179 ? 35.206 1.847 -2.157 1.00 45.81 179 ASP A C 1
ATOM 1357 O O . ASP A 1 179 ? 36.175 2.503 -2.532 1.00 45.81 179 ASP A O 1
ATOM 1361 N N . GLU A 1 180 ? 34.841 0.729 -2.806 1.00 44.12 180 GLU A N 1
ATOM 1362 C CA . GLU A 1 180 ? 35.685 0.095 -3.850 1.00 44.12 180 GLU A CA 1
ATOM 1363 C C . GLU A 1 180 ? 35.108 0.109 -5.273 1.00 44.12 180 GLU A C 1
ATOM 1365 O O . GLU A 1 180 ? 35.745 -0.398 -6.196 1.00 44.12 180 GLU A O 1
ATOM 1370 N N . ALA A 1 181 ? 33.935 0.703 -5.510 1.00 43.28 181 ALA A N 1
ATOM 1371 C CA . ALA A 1 181 ? 33.415 0.838 -6.875 1.00 43.28 181 ALA A CA 1
ATOM 1372 C C . ALA A 1 181 ? 34.218 1.901 -7.655 1.00 43.28 181 ALA A C 1
ATOM 1374 O O . ALA A 1 181 ? 33.828 3.069 -7.725 1.00 43.28 181 ALA A O 1
ATOM 1375 N N . ILE A 1 182 ? 35.366 1.470 -8.187 1.00 46.22 182 ILE A N 1
ATOM 1376 C CA . ILE A 1 182 ? 36.236 2.173 -9.143 1.00 46.22 182 ILE A CA 1
ATOM 1377 C C . ILE A 1 182 ? 35.649 2.054 -10.571 1.00 46.22 182 ILE A C 1
ATOM 1379 O O . ILE A 1 182 ? 36.069 2.765 -11.482 1.00 46.22 182 ILE A O 1
ATOM 1383 N N . THR A 1 183 ? 34.618 1.223 -10.771 1.00 47.09 183 THR A N 1
ATOM 1384 C CA . THR A 1 183 ? 33.895 1.052 -12.039 1.00 47.09 183 THR A CA 1
ATOM 1385 C C . THR A 1 183 ? 32.380 1.213 -11.861 1.00 47.09 183 THR A C 1
ATOM 1387 O O . THR A 1 183 ? 31.792 0.754 -10.883 1.00 47.09 183 THR A O 1
ATOM 1390 N N . GLU A 1 184 ? 31.737 1.891 -12.820 1.00 58.44 184 GLU A N 1
ATOM 1391 C CA . GLU A 1 184 ? 30.279 2.056 -12.971 1.00 58.44 184 GLU A CA 1
ATOM 1392 C C . GLU A 1 184 ? 29.571 0.731 -13.347 1.00 58.44 184 GLU A C 1
ATOM 1394 O O . GLU A 1 184 ? 28.739 0.687 -14.262 1.00 58.44 184 GLU A O 1
ATOM 1399 N N . ASP A 1 185 ? 29.923 -0.378 -12.697 1.00 68.19 185 ASP A N 1
ATOM 1400 C CA . ASP A 1 185 ? 29.379 -1.698 -13.011 1.00 68.19 185 ASP A CA 1
ATOM 1401 C C . ASP A 1 185 ? 27.985 -1.836 -12.398 1.00 68.19 185 ASP A C 1
ATOM 1403 O O . ASP A 1 185 ? 27.788 -2.363 -11.300 1.00 68.19 185 ASP A O 1
ATOM 1407 N N . LEU A 1 186 ? 27.014 -1.280 -13.120 1.00 79.44 186 LEU A N 1
ATOM 1408 C CA . LEU A 1 186 ? 25.596 -1.396 -12.825 1.00 79.44 186 LEU A CA 1
ATOM 1409 C C . LEU A 1 186 ? 25.053 -2.720 -13.348 1.00 79.44 186 LEU A C 1
ATOM 1411 O O . LEU A 1 186 ? 25.324 -3.120 -14.487 1.00 79.44 186 LEU A O 1
ATOM 1415 N N . GLU A 1 187 ? 24.239 -3.363 -12.525 1.00 87.94 187 GLU A N 1
ATOM 1416 C CA . GLU A 1 187 ? 23.601 -4.631 -12.835 1.00 87.94 187 GLU A CA 1
ATOM 1417 C C . GLU A 1 187 ? 22.075 -4.495 -12.806 1.00 87.94 187 GLU A C 1
ATOM 1419 O O . GLU A 1 187 ? 21.497 -4.062 -11.804 1.00 87.94 187 GLU A O 1
ATOM 1424 N N . PRO A 1 188 ? 21.392 -4.810 -13.921 1.00 92.25 188 PRO A N 1
ATOM 1425 C CA . PRO A 1 188 ? 19.957 -5.003 -13.903 1.00 92.25 188 PRO A CA 1
ATOM 1426 C C . PRO A 1 188 ? 19.609 -6.226 -13.069 1.00 92.25 188 PRO A C 1
ATOM 1428 O O . PRO A 1 188 ? 20.328 -7.224 -13.085 1.00 92.25 188 PRO A O 1
ATOM 1431 N N . LEU A 1 189 ? 18.462 -6.165 -12.415 1.00 93.88 189 LEU A N 1
ATOM 1432 C CA . LEU A 1 189 ? 17.987 -7.203 -11.519 1.00 93.88 189 LEU A CA 1
ATOM 1433 C C . LEU A 1 189 ? 16.822 -7.959 -12.159 1.00 93.88 189 LEU A C 1
ATOM 1435 O O . LEU A 1 189 ? 16.024 -7.391 -12.907 1.00 93.88 189 LEU A O 1
ATOM 1439 N N . ASN A 1 190 ? 16.725 -9.250 -11.862 1.00 93.12 190 ASN A N 1
ATOM 1440 C CA . ASN A 1 190 ? 15.534 -10.077 -12.084 1.00 93.12 190 ASN A CA 1
ATOM 1441 C C . ASN A 1 190 ? 14.886 -10.502 -10.758 1.00 93.12 190 ASN A C 1
ATOM 1443 O O . ASN A 1 190 ? 14.089 -11.431 -10.722 1.00 93.12 190 ASN A O 1
ATOM 1447 N N . GLU A 1 191 ? 15.268 -9.853 -9.663 1.00 94.31 191 GLU A N 1
ATOM 1448 C CA . GLU A 1 191 ? 14.705 -10.121 -8.348 1.00 94.31 191 GLU A CA 1
ATOM 1449 C C . GLU A 1 191 ? 13.268 -9.599 -8.273 1.00 94.31 191 GLU A C 1
ATOM 1451 O O . GLU A 1 191 ? 12.963 -8.521 -8.797 1.00 94.31 191 GLU A O 1
ATOM 1456 N N . VAL A 1 192 ? 12.420 -10.354 -7.578 1.00 95.62 192 VAL A N 1
ATOM 1457 C CA . VAL A 1 192 ? 11.047 -9.973 -7.253 1.00 95.62 192 VAL A CA 1
ATOM 1458 C C . VAL A 1 192 ? 10.893 -10.024 -5.742 1.00 95.62 192 VAL A C 1
ATOM 1460 O O . VAL A 1 192 ? 11.221 -11.028 -5.113 1.00 95.62 192 VAL A O 1
ATOM 1463 N N . TRP A 1 193 ? 10.420 -8.926 -5.170 1.00 96.12 193 TRP A N 1
ATOM 1464 C CA . TRP A 1 193 ? 10.255 -8.761 -3.732 1.00 96.12 193 TRP A CA 1
ATOM 1465 C C . TRP A 1 193 ? 8.819 -8.378 -3.424 1.00 96.12 193 TRP A C 1
ATOM 1467 O O . TRP A 1 193 ? 8.253 -7.518 -4.093 1.00 96.12 193 TRP A O 1
ATOM 1477 N N . LYS A 1 194 ? 8.243 -8.991 -2.397 1.00 94.69 194 LYS A N 1
ATOM 1478 C CA . LYS A 1 194 ? 6.943 -8.622 -1.850 1.00 94.69 194 LYS A CA 1
ATOM 1479 C C . LYS A 1 194 ? 7.149 -7.880 -0.537 1.00 94.69 194 LYS A C 1
ATOM 1481 O O . LYS A 1 194 ? 7.836 -8.371 0.356 1.00 94.69 194 LYS A O 1
ATOM 1486 N N . LEU A 1 195 ? 6.523 -6.721 -0.430 1.00 94.06 195 LEU A N 1
ATOM 1487 C CA . LEU A 1 195 ? 6.352 -5.966 0.797 1.00 94.06 195 LEU A CA 1
ATOM 1488 C C . LEU A 1 195 ? 4.931 -6.200 1.300 1.00 94.06 195 LEU A C 1
ATOM 1490 O O . LEU A 1 195 ? 3.970 -5.859 0.609 1.00 94.06 195 LEU A O 1
ATOM 1494 N N . SER A 1 196 ? 4.809 -6.776 2.495 1.00 92.25 196 SER A N 1
ATOM 1495 C CA . SER A 1 196 ? 3.507 -6.848 3.168 1.00 92.25 196 SER A CA 1
ATOM 1496 C C . SER A 1 196 ? 3.118 -5.457 3.655 1.00 92.25 196 SER A C 1
ATOM 1498 O O . SER A 1 196 ? 3.986 -4.788 4.209 1.00 92.25 196 SER A O 1
ATOM 1500 N N . ASP A 1 197 ? 1.859 -5.040 3.478 1.00 91.88 197 ASP A N 1
ATOM 1501 C CA . ASP A 1 197 ? 1.381 -3.718 3.928 1.00 91.88 197 ASP A CA 1
ATOM 1502 C C . ASP A 1 197 ? 1.718 -3.472 5.415 1.00 91.88 197 ASP A C 1
ATOM 1504 O O . ASP A 1 197 ? 1.099 -4.097 6.285 1.00 91.88 197 ASP A O 1
ATOM 1508 N N . PRO A 1 198 ? 2.667 -2.564 5.729 1.00 88.94 198 PRO A N 1
ATOM 1509 C CA . PRO A 1 198 ? 3.065 -2.279 7.109 1.00 88.94 198 PRO A CA 1
ATOM 1510 C C . PRO A 1 198 ? 1.935 -1.723 7.980 1.00 88.94 198 PRO A C 1
ATOM 1512 O O . PRO A 1 198 ? 2.001 -1.826 9.204 1.00 88.94 198 PRO A O 1
ATOM 1515 N N . HIS A 1 199 ? 0.907 -1.138 7.360 1.00 89.75 199 HIS A N 1
ATOM 1516 C CA . HIS A 1 199 ? -0.245 -0.539 8.032 1.00 89.75 199 HIS A CA 1
ATOM 1517 C C . HIS A 1 199 ? -1.529 -1.353 7.829 1.00 89.75 199 HIS A C 1
ATOM 1519 O O . HIS A 1 199 ? -2.629 -0.825 7.998 1.00 89.75 199 HIS A O 1
ATOM 1525 N N . ARG A 1 200 ? -1.406 -2.645 7.491 1.00 91.19 200 ARG A N 1
ATOM 1526 C CA . ARG A 1 200 ? -2.558 -3.523 7.277 1.00 91.19 200 ARG A CA 1
ATOM 1527 C C . ARG A 1 200 ? -3.502 -3.498 8.474 1.00 91.19 200 ARG A C 1
ATOM 1529 O O . ARG A 1 200 ? -3.108 -3.832 9.592 1.00 91.19 200 ARG A O 1
ATOM 1536 N N . VAL A 1 201 ? -4.768 -3.209 8.189 1.00 92.25 201 VAL A N 1
ATOM 1537 C CA . VAL A 1 201 ? -5.862 -3.345 9.147 1.00 92.25 201 VAL A CA 1
ATOM 1538 C C . VAL A 1 201 ? -6.547 -4.695 8.947 1.00 92.25 201 VAL A C 1
ATOM 1540 O O . VAL A 1 201 ? -6.918 -5.052 7.829 1.00 92.25 201 VAL A O 1
ATOM 1543 N N . THR A 1 202 ? -6.718 -5.451 10.029 1.00 92.94 202 THR A N 1
ATOM 1544 C CA . THR A 1 202 ? -7.399 -6.753 10.034 1.00 92.94 202 THR A CA 1
ATOM 1545 C C . THR A 1 202 ? -8.656 -6.671 10.890 1.00 92.94 202 THR A C 1
ATOM 1547 O O . THR A 1 202 ? -8.638 -6.070 11.957 1.00 92.94 202 THR A O 1
ATOM 1550 N N . SER A 1 203 ? -9.765 -7.245 10.421 1.00 95.25 203 SER A N 1
ATOM 1551 C CA . SER A 1 203 ? -11.022 -7.300 11.179 1.00 95.25 203 SER A CA 1
ATOM 1552 C C . SER A 1 203 ? -11.171 -8.643 11.888 1.00 95.25 203 SER A C 1
ATOM 1554 O O . SER A 1 203 ? -10.941 -9.694 11.290 1.00 95.25 203 SER A O 1
ATOM 1556 N N . HIS A 1 204 ? -11.602 -8.600 13.142 1.00 94.75 204 HIS A N 1
ATOM 1557 C CA . HIS A 1 204 ? -11.817 -9.750 14.008 1.00 94.75 204 HIS A CA 1
ATOM 1558 C C . HIS A 1 204 ? -13.206 -9.663 14.643 1.00 94.75 204 HIS A C 1
ATOM 1560 O O . HIS A 1 204 ? -13.648 -8.583 15.030 1.00 94.75 204 HIS A O 1
ATOM 1566 N N . VAL A 1 205 ? -13.875 -10.807 14.779 1.00 94.44 205 VAL A N 1
ATOM 1567 C CA . VAL A 1 205 ? -15.087 -10.950 15.594 1.00 94.44 205 VAL A CA 1
ATOM 1568 C C . VAL A 1 205 ? -14.756 -11.928 16.704 1.00 94.44 205 VAL A C 1
ATOM 1570 O O . VAL A 1 205 ? -14.322 -13.047 16.428 1.00 94.44 205 VAL A O 1
ATOM 1573 N N . ILE A 1 206 ? -14.889 -11.481 17.948 1.00 91.62 206 ILE A N 1
ATOM 1574 C CA . ILE A 1 206 ? -14.493 -12.252 19.121 1.00 91.62 206 ILE A CA 1
ATOM 1575 C C . ILE A 1 206 ? -15.700 -12.350 20.047 1.00 91.62 206 ILE A C 1
ATOM 1577 O O . ILE A 1 206 ? -16.115 -11.353 20.641 1.00 91.62 206 ILE A O 1
ATOM 1581 N N . SER A 1 207 ? -16.268 -13.549 20.151 1.00 86.44 207 SER A N 1
ATOM 1582 C CA . SER A 1 207 ? -17.505 -13.795 20.893 1.00 86.44 207 SER A CA 1
ATOM 1583 C C . SER A 1 207 ? -17.215 -14.221 22.335 1.00 86.44 207 SER A C 1
ATOM 1585 O O . SER A 1 207 ? -16.352 -15.061 22.598 1.00 86.44 207 SER A O 1
ATOM 1587 N N . GLY A 1 208 ? -17.975 -13.675 23.286 1.00 66.62 208 GLY A N 1
ATOM 1588 C CA . GLY A 1 208 ? -17.858 -13.984 24.713 1.00 66.62 208 GLY A CA 1
ATOM 1589 C C . GLY A 1 208 ? -18.218 -15.430 25.084 1.00 66.62 208 GLY A C 1
ATOM 1590 O O . GLY A 1 208 ? -17.849 -15.894 26.162 1.00 66.62 208 GLY A O 1
ATOM 1591 N N . GLY A 1 209 ? -18.921 -16.160 24.212 1.00 62.16 209 GLY A N 1
ATOM 1592 C CA . GLY A 1 209 ? -19.415 -17.517 24.478 1.00 62.16 209 GLY A CA 1
ATOM 1593 C C . GLY A 1 209 ? -18.383 -18.652 24.389 1.00 62.16 209 GLY A C 1
ATOM 1594 O O . GLY A 1 209 ? -18.656 -19.737 24.902 1.00 62.16 209 GLY A O 1
ATOM 1595 N N . ASP A 1 210 ? -17.212 -18.426 23.784 1.00 55.81 210 ASP A N 1
ATOM 1596 C CA . ASP A 1 210 ? -16.243 -19.491 23.451 1.00 55.81 210 ASP A CA 1
ATOM 1597 C C . ASP A 1 210 ? -15.181 -19.759 24.543 1.00 55.81 210 ASP A C 1
ATOM 1599 O O . ASP A 1 210 ? -14.318 -20.630 24.393 1.00 55.81 210 ASP A O 1
ATOM 1603 N N . SER A 1 211 ? -15.226 -19.047 25.679 1.00 54.47 211 SER A N 1
ATOM 1604 C CA . SER A 1 211 ? -14.261 -19.238 26.771 1.00 54.47 211 SER A CA 1
ATOM 1605 C C . SER A 1 211 ? -14.658 -20.394 27.707 1.00 54.47 211 SER A C 1
ATOM 1607 O O . SER A 1 211 ? -15.789 -20.513 28.176 1.00 54.47 211 SER A O 1
ATOM 1609 N N . SER A 1 212 ? -13.703 -21.272 28.035 1.00 53.00 212 SER A N 1
ATOM 1610 C CA . SER A 1 212 ? -13.932 -22.485 28.847 1.00 53.00 212 SER A CA 1
ATOM 1611 C C . SER A 1 212 ? -14.252 -22.229 30.331 1.00 53.00 212 SER A C 1
ATOM 1613 O O . SER A 1 212 ? -14.517 -23.181 31.068 1.00 53.00 212 SER A O 1
ATOM 1615 N N . ILE A 1 213 ? -14.226 -20.969 30.784 1.00 56.75 213 ILE A N 1
ATOM 1616 C CA . ILE A 1 213 ? -14.267 -20.588 32.206 1.00 56.75 213 ILE A CA 1
ATOM 1617 C C . ILE A 1 213 ? -15.608 -19.935 32.598 1.00 56.75 213 ILE A C 1
ATOM 1619 O O . ILE A 1 213 ? -16.071 -20.145 33.720 1.00 56.75 213 ILE A O 1
ATOM 1623 N N . THR A 1 214 ? -16.280 -19.211 31.693 1.00 59.09 214 THR A N 1
ATOM 1624 C CA . THR A 1 214 ? -17.581 -18.560 31.949 1.00 59.09 214 THR A CA 1
ATOM 1625 C C . THR A 1 214 ? -18.500 -18.686 30.734 1.00 59.09 214 THR A C 1
ATOM 1627 O O . THR A 1 214 ? -18.426 -17.881 29.809 1.00 59.09 214 THR A O 1
ATOM 1630 N N . GLN A 1 215 ? -19.379 -19.690 30.735 1.00 72.25 215 GLN A N 1
ATOM 1631 C CA . GLN A 1 215 ? -20.331 -19.905 29.641 1.00 72.25 215 GLN A CA 1
ATOM 1632 C C . GLN A 1 215 ? -21.469 -18.879 29.664 1.00 72.25 215 GLN A C 1
ATOM 1634 O O . GLN A 1 215 ? -22.012 -18.563 30.724 1.00 72.25 215 GLN A O 1
ATOM 1639 N N . LEU A 1 216 ? -21.832 -18.395 28.475 1.00 79.81 216 LEU A N 1
ATOM 1640 C CA . LEU A 1 216 ? -23.072 -17.667 28.222 1.00 79.81 216 LEU A CA 1
ATOM 1641 C C . LEU A 1 216 ? -24.196 -18.673 27.882 1.00 79.81 216 LEU A C 1
ATOM 1643 O O . LEU A 1 216 ? -23.904 -19.732 27.319 1.00 79.81 216 LEU A O 1
ATOM 1647 N N . PRO A 1 217 ? -25.468 -18.395 28.226 1.00 85.12 217 PRO A N 1
ATOM 1648 C CA . PRO A 1 217 ? -25.966 -17.172 28.856 1.00 85.12 217 PRO A CA 1
ATOM 1649 C C . PRO A 1 217 ? -25.614 -17.064 30.352 1.00 85.12 217 PRO A C 1
ATOM 1651 O O . PRO A 1 217 ? -25.606 -18.059 31.074 1.00 85.12 217 PRO A O 1
ATOM 1654 N N . MET A 1 218 ? -25.350 -15.845 30.829 1.00 87.00 218 MET A N 1
ATOM 1655 C CA . MET A 1 218 ? -25.008 -15.547 32.229 1.00 87.00 218 MET A CA 1
ATOM 1656 C C . MET A 1 218 ? -26.166 -14.843 32.941 1.00 87.00 218 MET A C 1
ATOM 1658 O O . MET A 1 218 ? -26.679 -13.839 32.452 1.00 87.00 218 MET A O 1
ATOM 1662 N N . GLU A 1 219 ? -26.533 -15.316 34.134 1.00 85.00 219 GLU A N 1
ATOM 1663 C CA . GLU A 1 219 ? -27.506 -14.623 34.986 1.00 85.00 219 GLU A CA 1
ATOM 1664 C C . GLU A 1 219 ? -26.959 -13.296 35.518 1.00 85.00 219 GLU A C 1
ATOM 1666 O O . GLU A 1 219 ? -25.865 -13.224 36.083 1.00 85.00 219 GLU A O 1
ATOM 1671 N N . LEU A 1 220 ? -27.762 -12.241 35.379 1.00 82.75 220 LEU A N 1
ATOM 1672 C CA . LEU A 1 220 ? -27.439 -10.923 35.909 1.00 82.75 220 LEU A CA 1
ATOM 1673 C C . LEU A 1 220 ? -27.876 -10.830 37.373 1.00 82.75 220 LEU A C 1
ATOM 1675 O O . LEU A 1 220 ? -29.056 -10.961 37.709 1.00 82.75 220 LEU A O 1
ATOM 1679 N N . ASN A 1 221 ? -26.911 -10.583 38.258 1.00 73.12 221 ASN A N 1
ATOM 1680 C CA . ASN A 1 221 ? -27.148 -10.479 39.689 1.00 73.12 221 ASN A CA 1
ATOM 1681 C C . ASN A 1 221 ? -27.895 -9.181 40.021 1.00 73.12 221 ASN A C 1
ATOM 1683 O O . ASN A 1 221 ? -27.398 -8.070 39.817 1.00 73.12 221 ASN A O 1
ATOM 1687 N N . GLN A 1 222 ? -29.093 -9.331 40.576 1.00 65.50 222 GLN A N 1
ATOM 1688 C CA . GLN A 1 222 ? -29.922 -8.218 41.014 1.00 65.50 222 GLN A CA 1
ATOM 1689 C C . GLN A 1 222 ? -29.280 -7.576 42.243 1.00 65.50 222 GLN A C 1
ATOM 1691 O O . GLN A 1 222 ? -29.066 -8.251 43.248 1.00 65.50 222 GLN A O 1
ATOM 1696 N N . SER A 1 223 ? -29.044 -6.259 42.207 1.00 62.16 223 SER A N 1
ATOM 1697 C CA . SER A 1 223 ? -28.426 -5.447 43.282 1.00 62.16 223 SER A CA 1
ATOM 1698 C C . SER A 1 223 ? -26.898 -5.310 43.255 1.00 62.16 223 SER A C 1
ATOM 1700 O O . SER A 1 223 ? -26.357 -4.660 44.160 1.00 62.16 223 SER A O 1
ATOM 1702 N N . TYR A 1 224 ? -26.208 -5.888 42.265 1.00 72.44 224 TYR A N 1
ATOM 1703 C CA . TYR A 1 224 ? -24.745 -5.860 42.150 1.00 72.44 224 TYR A CA 1
ATOM 1704 C C . TYR A 1 224 ? -24.260 -5.729 40.698 1.00 72.44 224 TYR A C 1
ATOM 1706 O O . TYR A 1 224 ? -25.004 -5.924 39.741 1.00 72.44 224 TYR A O 1
ATOM 1714 N N . LEU A 1 225 ? -22.977 -5.390 40.555 1.00 85.88 225 LEU A N 1
ATOM 1715 C CA . LEU A 1 225 ? -22.264 -5.414 39.283 1.00 85.88 225 LEU A CA 1
ATOM 1716 C C . LEU A 1 225 ? -22.102 -6.868 38.824 1.00 85.88 225 LEU A C 1
ATOM 1718 O O . LEU A 1 225 ? -21.498 -7.667 39.539 1.00 85.88 225 LEU A O 1
ATOM 1722 N N . SER A 1 226 ? -22.629 -7.191 37.646 1.00 88.50 226 SER A N 1
ATOM 1723 C CA . SER A 1 226 ? -22.361 -8.461 36.963 1.00 88.50 226 SER A CA 1
ATOM 1724 C C . SER A 1 226 ? -21.308 -8.225 35.892 1.00 88.50 226 SER A C 1
ATOM 1726 O O . SER A 1 226 ? -21.359 -7.201 35.210 1.00 88.50 226 SER A O 1
ATOM 1728 N N . SER A 1 227 ? -20.352 -9.137 35.749 1.00 89.25 227 SER A N 1
ATOM 1729 C CA . SER A 1 227 ? -19.280 -9.007 34.764 1.00 89.25 227 SER A CA 1
ATOM 1730 C C . SER A 1 227 ? -18.976 -10.333 34.090 1.00 89.25 227 SER A C 1
ATOM 1732 O O . SER A 1 227 ? -18.876 -11.358 34.765 1.00 89.25 227 SER A O 1
ATOM 1734 N N . HIS A 1 228 ? -18.774 -10.283 32.779 1.00 89.69 228 HIS A N 1
ATOM 1735 C CA . HIS A 1 228 ? -18.290 -11.393 31.968 1.00 89.69 228 HIS A CA 1
ATOM 1736 C C . HIS A 1 228 ? -16.970 -10.983 31.312 1.00 89.69 228 HIS A C 1
ATOM 1738 O O . HIS A 1 228 ? -16.834 -9.843 30.859 1.00 89.69 228 HIS A O 1
ATOM 1744 N N . THR A 1 229 ? -15.995 -11.890 31.314 1.00 87.62 229 THR A N 1
ATOM 1745 C CA . THR A 1 229 ? -14.645 -11.636 30.805 1.00 87.62 229 THR A CA 1
ATOM 1746 C C . THR A 1 229 ? -14.336 -12.571 29.642 1.00 87.62 229 THR A C 1
ATOM 1748 O O . THR A 1 229 ? -14.606 -13.771 29.684 1.00 87.62 229 THR A O 1
ATOM 1751 N N . LEU A 1 230 ? -13.731 -11.993 28.613 1.00 87.56 230 LEU A N 1
ATOM 1752 C CA . LEU A 1 230 ? -13.254 -12.629 27.398 1.00 87.56 230 LEU A CA 1
ATOM 1753 C C . LEU A 1 230 ? -11.740 -12.410 27.302 1.00 87.56 230 LEU A C 1
ATOM 1755 O O . LEU A 1 230 ? -11.259 -11.305 27.540 1.00 87.56 230 LEU A O 1
ATOM 1759 N N . THR A 1 231 ? -10.985 -13.440 26.929 1.00 87.56 231 THR A N 1
ATOM 1760 C CA . THR A 1 231 ? -9.547 -13.314 26.657 1.00 87.56 231 THR A CA 1
ATOM 1761 C C . THR A 1 231 ? -9.319 -13.230 25.153 1.00 87.56 231 THR A C 1
ATOM 1763 O O . THR A 1 231 ? -9.800 -14.080 24.408 1.00 87.56 231 THR A O 1
ATOM 1766 N N . VAL A 1 232 ? -8.578 -12.213 24.724 1.00 89.25 232 VAL A N 1
ATOM 1767 C CA . VAL A 1 232 ? -8.186 -11.979 23.333 1.00 89.25 232 VAL A CA 1
ATOM 1768 C C . VAL A 1 232 ? -6.707 -12.331 23.170 1.00 89.25 232 VAL A C 1
ATOM 1770 O O . VAL A 1 232 ? -5.878 -11.864 23.950 1.00 89.25 232 VAL A O 1
ATOM 1773 N N . ASP A 1 233 ? -6.398 -13.166 22.179 1.00 89.94 233 ASP A N 1
ATOM 1774 C CA . ASP A 1 233 ? -5.040 -13.568 21.786 1.00 89.94 233 ASP A CA 1
ATOM 1775 C C . ASP A 1 233 ? -4.962 -13.570 20.253 1.00 89.94 233 ASP A C 1
ATOM 1777 O O . ASP A 1 233 ? -5.302 -14.548 19.584 1.00 89.94 233 ASP A O 1
ATOM 1781 N N . LEU A 1 234 ? -4.627 -12.411 19.693 1.00 88.56 234 LEU A N 1
ATOM 1782 C CA . LEU A 1 234 ? -4.435 -12.172 18.263 1.00 88.56 234 LEU A CA 1
ATOM 1783 C C . LEU A 1 234 ? -2.949 -12.176 17.889 1.00 88.56 234 LEU A C 1
ATOM 1785 O O . LEU A 1 234 ? -2.618 -12.322 16.710 1.00 88.56 234 LEU A O 1
ATOM 1789 N N . GLY A 1 235 ? -2.061 -12.048 18.875 1.00 82.94 235 GLY A N 1
ATOM 1790 C CA . GLY A 1 235 ? -0.620 -12.068 18.710 1.00 82.94 235 GLY A CA 1
ATOM 1791 C C . GLY A 1 235 ? 0.049 -10.786 19.202 1.00 82.94 235 GLY A C 1
ATOM 1792 O O . GLY A 1 235 ? -0.508 -9.690 19.205 1.00 82.94 235 GLY A O 1
ATOM 1793 N N . HIS A 1 236 ? 1.320 -10.928 19.569 1.00 75.19 236 HIS A N 1
ATOM 1794 C CA . HIS A 1 236 ? 2.124 -9.845 20.125 1.00 75.19 236 HIS A CA 1
ATOM 1795 C C . HIS A 1 236 ? 2.270 -8.672 19.129 1.00 75.19 236 HIS A C 1
ATOM 1797 O O . HIS A 1 236 ? 2.478 -8.898 17.940 1.00 75.19 236 HIS A O 1
ATOM 1803 N N . ASP A 1 237 ? 2.266 -7.434 19.643 1.00 85.31 237 ASP A N 1
ATOM 1804 C CA . ASP A 1 237 ? 2.442 -6.168 18.890 1.00 85.31 237 ASP A CA 1
ATOM 1805 C C . ASP A 1 237 ? 1.246 -5.737 18.012 1.00 85.31 237 ASP A C 1
ATOM 1807 O O . ASP A 1 237 ? 1.405 -4.971 17.062 1.00 85.31 237 ASP A O 1
ATOM 1811 N N . ILE A 1 238 ? 0.034 -6.191 18.344 1.00 90.25 238 ILE A N 1
ATOM 1812 C CA . ILE A 1 238 ? -1.209 -5.794 17.670 1.00 90.25 238 ILE A CA 1
ATOM 1813 C C . ILE A 1 238 ? -1.993 -4.796 18.531 1.00 90.25 238 ILE A C 1
ATOM 1815 O O . ILE A 1 238 ? -2.260 -5.038 19.710 1.00 90.25 238 ILE A O 1
ATOM 1819 N N . CYS A 1 239 ? -2.390 -3.682 17.920 1.00 93.12 239 CYS A N 1
ATOM 1820 C CA . CYS A 1 239 ? -3.132 -2.598 18.547 1.00 93.12 239 CYS A CA 1
ATOM 1821 C C . CYS A 1 239 ? -4.514 -2.414 17.921 1.00 93.12 239 CYS A C 1
ATOM 1823 O O . CYS A 1 239 ? -4.711 -2.636 16.725 1.00 93.12 239 CYS A O 1
ATOM 1825 N N . VAL A 1 240 ? -5.464 -1.962 18.737 1.00 93.81 240 VAL A N 1
ATOM 1826 C CA . VAL A 1 240 ? -6.826 -1.629 18.312 1.00 93.81 240 VAL A CA 1
ATOM 1827 C C . VAL A 1 240 ? -6.795 -0.395 17.410 1.00 93.81 240 VAL A C 1
ATOM 1829 O O . VAL A 1 240 ? -6.234 0.638 17.780 1.00 93.81 240 VAL A O 1
ATOM 1832 N N . GLU A 1 241 ? -7.414 -0.492 16.237 1.00 93.75 241 GLU A N 1
ATOM 1833 C CA . GLU A 1 241 ? -7.633 0.631 15.321 1.00 93.75 241 GLU A CA 1
ATOM 1834 C C . GLU A 1 241 ? -9.074 1.146 15.377 1.00 93.75 241 GLU A C 1
ATOM 1836 O O . GLU A 1 241 ? -9.290 2.355 15.459 1.00 93.75 241 GLU A O 1
ATOM 1841 N N . ASP A 1 242 ? -10.046 0.234 15.392 1.00 95.25 242 ASP A N 1
ATOM 1842 C CA . ASP A 1 242 ? -11.467 0.526 15.596 1.00 95.25 242 ASP A CA 1
ATOM 1843 C C . ASP A 1 242 ? -12.107 -0.585 16.433 1.00 95.25 242 ASP A C 1
ATOM 1845 O O . ASP A 1 242 ? -11.652 -1.734 16.421 1.00 95.25 242 ASP A O 1
ATOM 1849 N N . LEU A 1 243 ? -13.160 -0.247 17.173 1.00 95.94 243 LEU A N 1
ATOM 1850 C CA . LEU A 1 243 ? -13.866 -1.195 18.023 1.00 95.94 243 LEU A CA 1
ATOM 1851 C C . LEU A 1 243 ? -15.367 -0.941 17.988 1.00 95.94 243 LEU A C 1
ATOM 1853 O O . LEU A 1 243 ? -15.833 0.181 18.188 1.00 95.94 243 LEU A O 1
ATOM 1857 N N . GLN A 1 244 ? -16.118 -2.021 17.818 1.00 97.25 244 GLN A N 1
ATOM 1858 C CA . GLN A 1 244 ? -17.562 -2.048 17.977 1.00 97.25 244 GLN A CA 1
ATOM 1859 C C . GLN A 1 244 ? -17.938 -3.195 18.912 1.00 97.25 244 GLN A C 1
ATOM 1861 O O . GLN A 1 244 ? -17.221 -4.196 19.015 1.00 97.25 244 GLN A O 1
ATOM 1866 N N . LEU A 1 245 ? -19.057 -3.043 19.614 1.00 96.94 245 LEU A N 1
ATOM 1867 C CA . LEU A 1 245 ? -19.540 -4.052 20.552 1.00 96.94 245 LEU A CA 1
ATOM 1868 C C . LEU A 1 245 ? -20.982 -4.419 20.236 1.00 96.94 245 LEU A C 1
ATOM 1870 O O . LEU A 1 245 ? -21.864 -3.565 20.318 1.00 96.94 245 LEU A O 1
ATOM 1874 N N . SER A 1 246 ? -21.209 -5.692 19.928 1.00 96.56 246 SER A N 1
ATOM 1875 C CA . SER A 1 246 ? -22.544 -6.282 19.839 1.00 96.56 246 SER A CA 1
ATOM 1876 C C . SER A 1 246 ? -22.945 -6.841 21.201 1.00 96.56 246 SER A C 1
ATOM 1878 O O . SER A 1 246 ? -22.126 -7.464 21.878 1.00 96.56 246 SER A O 1
ATOM 1880 N N . LEU A 1 247 ? -24.183 -6.606 21.625 1.00 94.44 247 LEU A N 1
ATOM 1881 C CA . LEU A 1 247 ? -24.707 -7.008 22.926 1.00 94.44 247 LEU A CA 1
ATOM 1882 C C . LEU A 1 247 ? -26.123 -7.556 22.786 1.00 94.44 247 LEU A C 1
ATOM 1884 O O . LEU A 1 247 ? -27.016 -6.829 22.352 1.00 94.44 247 LEU A O 1
ATOM 1888 N N . SER A 1 248 ? -26.324 -8.793 23.240 1.00 93.38 248 SER A N 1
ATOM 1889 C CA . SER A 1 248 ? -27.635 -9.424 23.351 1.00 93.38 248 SER A CA 1
ATOM 1890 C C . SER A 1 248 ? -27.991 -9.706 24.812 1.00 93.38 248 SER A C 1
ATOM 1892 O O . SER A 1 248 ? -27.265 -10.393 25.538 1.00 93.38 248 SER A O 1
ATOM 1894 N N . LEU A 1 249 ? -29.114 -9.158 25.269 1.00 90.00 249 LEU A N 1
ATOM 1895 C CA . LEU A 1 249 ? -29.610 -9.284 26.642 1.00 90.00 249 LEU A CA 1
ATOM 1896 C C . LEU A 1 249 ? -31.078 -9.704 26.632 1.00 90.00 249 LEU A C 1
ATOM 1898 O O . LEU A 1 249 ? -31.862 -9.180 25.853 1.00 90.00 249 LEU A O 1
ATOM 1902 N N . ASP A 1 250 ? -31.487 -10.559 27.561 1.00 87.81 250 ASP A N 1
ATOM 1903 C CA . ASP A 1 250 ? -32.892 -10.695 27.957 1.00 87.81 250 ASP A CA 1
ATOM 1904 C C . ASP A 1 250 ? -33.036 -10.074 29.344 1.00 87.81 250 ASP A C 1
ATOM 1906 O O . ASP A 1 250 ? -32.397 -10.515 30.302 1.00 87.81 250 ASP A O 1
ATOM 1910 N N . HIS A 1 251 ? -33.814 -8.999 29.466 1.00 80.06 251 HIS A N 1
ATOM 1911 C CA . HIS A 1 251 ? -33.950 -8.298 30.739 1.00 80.06 251 HIS A CA 1
ATOM 1912 C C . HIS A 1 251 ? -35.406 -7.950 31.043 1.00 80.06 251 HIS A C 1
ATOM 1914 O O . HIS A 1 251 ? -36.109 -7.329 30.247 1.00 80.06 251 HIS A O 1
ATOM 1920 N N . GLY A 1 252 ? -35.854 -8.289 32.257 1.00 71.62 252 GLY A N 1
ATOM 1921 C CA . GLY A 1 252 ? -37.233 -8.050 32.705 1.00 71.62 252 GLY A CA 1
ATOM 1922 C C . GLY A 1 252 ? -37.588 -6.581 32.986 1.00 71.62 252 GLY A C 1
ATOM 1923 O O . GLY A 1 252 ? -38.756 -6.258 33.191 1.00 71.62 252 GLY A O 1
ATOM 1924 N N . CYS A 1 253 ? -36.589 -5.693 33.051 1.00 71.69 253 CYS A N 1
ATOM 1925 C CA . CYS A 1 253 ? -36.759 -4.261 33.326 1.00 71.69 253 CYS A CA 1
ATOM 1926 C C . CYS A 1 253 ? -35.637 -3.411 32.689 1.00 71.69 253 CYS A C 1
ATOM 1928 O O . CYS A 1 253 ? -34.600 -3.226 33.330 1.00 71.69 253 CYS A O 1
ATOM 1930 N N . PRO A 1 254 ? -35.781 -2.885 31.461 1.00 65.75 254 PRO A N 1
ATOM 1931 C CA . PRO A 1 254 ? -34.751 -2.046 30.824 1.00 65.75 254 PRO A CA 1
ATOM 1932 C C . PRO A 1 254 ? -34.329 -0.841 31.669 1.00 65.75 254 PRO A C 1
ATOM 1934 O O . PRO A 1 254 ? -33.147 -0.528 31.775 1.00 65.75 254 PRO A O 1
ATOM 1937 N N . GLN A 1 255 ? -35.296 -0.209 32.340 1.00 70.06 255 GLN A N 1
ATOM 1938 C CA . GLN A 1 255 ? -35.082 0.945 33.226 1.00 70.06 255 GLN A CA 1
ATOM 1939 C C . GLN A 1 255 ? -34.270 0.594 34.486 1.00 70.06 255 GLN A C 1
ATOM 1941 O O . GLN A 1 255 ? -33.883 1.468 35.256 1.00 70.06 255 GLN A O 1
ATOM 1946 N N . GLY A 1 256 ? -34.025 -0.698 34.716 1.00 75.19 256 GLY A N 1
ATOM 1947 C CA . GLY A 1 256 ? -33.198 -1.197 35.801 1.00 75.19 256 GLY A CA 1
ATOM 1948 C C . GLY A 1 256 ? -31.710 -1.220 35.525 1.00 75.19 256 GLY A C 1
ATOM 1949 O O . GLY A 1 256 ? -30.952 -1.400 36.473 1.00 75.19 256 GLY A O 1
ATOM 1950 N N . ILE A 1 257 ? -31.288 -1.063 34.272 1.00 83.31 257 ILE A N 1
ATOM 1951 C CA . ILE A 1 257 ? -29.872 -1.022 33.918 1.00 83.31 257 ILE A CA 1
ATOM 1952 C C . ILE A 1 257 ? -29.362 0.389 34.217 1.00 83.31 257 ILE A C 1
ATOM 1954 O O . ILE A 1 257 ? -29.795 1.360 33.606 1.00 83.31 257 ILE A O 1
ATOM 1958 N N . GLU A 1 258 ? -28.451 0.512 35.181 1.00 85.19 258 GLU A N 1
ATOM 1959 C CA . GLU A 1 258 ? -27.881 1.805 35.578 1.00 85.19 258 GLU A CA 1
ATOM 1960 C C . GLU A 1 258 ? -26.748 2.218 34.642 1.00 85.19 258 GLU A C 1
ATOM 1962 O O . GLU A 1 258 ? -26.665 3.373 34.232 1.00 85.19 258 GLU A O 1
ATOM 1967 N N . PHE A 1 259 ? -25.871 1.277 34.293 1.00 90.25 259 PHE A N 1
ATOM 1968 C CA . PHE A 1 259 ? -24.849 1.487 33.278 1.00 90.25 259 PHE A CA 1
ATOM 1969 C C . PHE A 1 259 ? -24.355 0.166 32.699 1.00 90.25 259 PHE A C 1
ATOM 1971 O O . PHE A 1 259 ? -24.418 -0.886 33.343 1.00 90.25 259 PHE A O 1
ATOM 1978 N N . ILE A 1 260 ? -23.768 0.272 31.512 1.00 93.75 260 ILE A N 1
ATOM 1979 C CA . ILE A 1 260 ? -22.993 -0.780 30.859 1.00 93.75 260 ILE A CA 1
ATOM 1980 C C . ILE A 1 260 ? -21.602 -0.207 30.596 1.00 93.75 260 ILE A C 1
ATOM 1982 O O . ILE A 1 260 ? -21.471 0.925 30.124 1.00 93.75 260 ILE A O 1
ATOM 1986 N N . SER A 1 261 ? -20.553 -0.951 30.930 1.00 94.56 261 SER A N 1
ATOM 1987 C CA . SER A 1 261 ? -19.169 -0.559 30.648 1.00 94.56 261 SER A CA 1
ATOM 1988 C C . SER A 1 261 ? -18.373 -1.696 30.055 1.00 94.56 261 SER A C 1
ATOM 1990 O O . SER A 1 261 ? -18.537 -2.839 30.474 1.00 94.56 261 SER A O 1
ATOM 1992 N N . LEU A 1 262 ? -17.456 -1.336 29.167 1.00 94.62 262 LEU A N 1
ATOM 1993 C CA . LEU A 1 262 ? -16.425 -2.221 28.660 1.00 94.62 262 LEU A CA 1
ATOM 1994 C C . LEU A 1 262 ? -15.083 -1.793 29.247 1.00 94.62 262 LEU A C 1
ATOM 1996 O O . LEU A 1 262 ? -14.745 -0.607 29.222 1.00 94.62 262 LEU A O 1
ATOM 2000 N N . THR A 1 263 ? -14.332 -2.759 29.757 1.00 91.81 263 THR A N 1
ATOM 2001 C CA . THR A 1 263 ? -12.942 -2.583 30.172 1.00 91.81 263 THR A CA 1
ATOM 2002 C C . THR A 1 263 ? -12.053 -3.398 29.234 1.00 91.81 263 THR A C 1
ATOM 2004 O O . THR A 1 263 ? -12.284 -4.596 29.088 1.00 91.81 263 THR A O 1
ATOM 2007 N N . GLY A 1 264 ? -11.095 -2.745 28.577 1.00 84.00 264 GLY A N 1
ATOM 2008 C CA . GLY A 1 264 ? -10.084 -3.360 27.709 1.00 84.00 264 GLY A CA 1
ATOM 2009 C C . GLY A 1 264 ? -8.875 -3.870 28.488 1.00 84.00 264 GLY A C 1
ATOM 2010 O O . GLY A 1 264 ? -8.872 -3.766 29.721 1.00 84.00 264 GLY A O 1
ATOM 2011 N N . PRO A 1 265 ? -7.866 -4.443 27.805 1.00 77.94 265 PRO A N 1
ATOM 2012 C CA . PRO A 1 265 ? -6.937 -5.342 28.454 1.00 77.94 265 PRO A CA 1
ATOM 2013 C C . PRO A 1 265 ? -6.195 -4.606 29.567 1.00 77.94 265 PRO A C 1
ATOM 2015 O O . PRO A 1 265 ? -5.679 -3.505 29.344 1.00 77.94 265 PRO A O 1
ATOM 2018 N N . PRO A 1 266 ? -6.196 -5.160 30.793 1.00 67.00 266 PRO A N 1
ATOM 2019 C CA . PRO A 1 266 ? -5.601 -4.494 31.934 1.00 67.00 266 PRO A CA 1
ATOM 2020 C C . PRO A 1 266 ? -4.117 -4.236 31.668 1.00 67.00 266 PRO A C 1
ATOM 2022 O O . PRO A 1 266 ? -3.418 -5.079 31.105 1.00 67.00 266 PRO A O 1
ATOM 2025 N N . ALA A 1 267 ? -3.625 -3.076 32.113 1.00 58.25 267 ALA A N 1
ATOM 2026 C CA . ALA A 1 267 ? -2.203 -2.766 32.050 1.00 58.25 267 ALA A CA 1
ATOM 2027 C C . ALA A 1 267 ? -1.379 -3.910 32.683 1.00 58.25 267 ALA A C 1
ATOM 2029 O O . ALA A 1 267 ? -1.798 -4.458 33.713 1.00 58.25 267 ALA A O 1
ATOM 2030 N N . PRO A 1 268 ? -0.200 -4.258 32.126 1.00 56.03 268 PRO A N 1
ATOM 2031 C CA . PRO A 1 268 ? 0.691 -5.223 32.754 1.00 56.03 268 PRO A CA 1
ATOM 2032 C C . PRO A 1 268 ? 0.911 -4.816 34.213 1.00 56.03 268 PRO A C 1
ATOM 2034 O O . PRO A 1 268 ? 1.092 -3.634 34.504 1.00 56.03 268 PRO A O 1
ATOM 2037 N N . SER A 1 269 ? 0.864 -5.795 35.116 1.00 50.75 269 SER A N 1
ATOM 2038 C CA . SER A 1 269 ? 0.582 -5.708 36.562 1.00 50.75 269 SER A CA 1
ATOM 2039 C C . SER A 1 269 ? 1.514 -4.845 37.448 1.00 50.75 269 SER A C 1
ATOM 2041 O O . SER A 1 269 ? 1.576 -5.064 38.655 1.00 50.75 269 SER A O 1
ATOM 2043 N N . ASN A 1 270 ? 2.232 -3.867 36.892 1.00 48.03 270 ASN A N 1
ATOM 2044 C CA . ASN A 1 270 ? 3.219 -3.010 37.553 1.00 48.03 270 ASN A CA 1
ATOM 2045 C C . ASN A 1 270 ? 2.941 -1.493 37.443 1.00 48.03 270 ASN A C 1
ATOM 2047 O O . ASN A 1 270 ? 3.834 -0.711 37.768 1.00 48.03 270 ASN A O 1
ATOM 2051 N N . GLN A 1 271 ? 1.755 -1.042 37.013 1.00 47.16 271 GLN A N 1
ATOM 2052 C CA . GLN A 1 271 ? 1.430 0.395 36.954 1.00 47.16 271 GLN A CA 1
ATOM 2053 C C . GLN A 1 271 ? 0.282 0.810 37.887 1.00 47.16 271 GLN A C 1
ATOM 2055 O O . GLN A 1 271 ? -0.687 0.084 38.095 1.00 47.16 271 GLN A O 1
ATOM 2060 N N . ASP A 1 272 ? 0.455 1.991 38.490 1.00 42.97 272 ASP A N 1
ATOM 2061 C CA . ASP A 1 272 ? -0.361 2.571 39.556 1.00 42.97 272 ASP A CA 1
ATOM 2062 C C . ASP A 1 272 ? -1.872 2.575 39.271 1.00 42.97 272 ASP A C 1
ATOM 2064 O O . ASP A 1 272 ? -2.333 2.887 38.174 1.00 42.97 272 ASP A O 1
ATOM 2068 N N . SER A 1 273 ? -2.660 2.368 40.332 1.00 49.47 273 SER A N 1
ATOM 2069 C CA . SER A 1 273 ? -4.137 2.394 40.355 1.00 49.47 273 SER A CA 1
ATOM 2070 C C . SER A 1 273 ? -4.809 3.622 39.704 1.00 49.47 273 SER A C 1
ATOM 2072 O O . SER A 1 273 ? -5.998 3.566 39.381 1.00 49.47 273 SER A O 1
ATOM 2074 N N . ILE A 1 274 ? -4.066 4.707 39.458 1.00 47.09 274 ILE A N 1
ATOM 2075 C CA . ILE A 1 274 ? -4.539 5.934 38.797 1.00 47.09 274 ILE A CA 1
ATOM 2076 C C . ILE A 1 274 ? -4.661 5.752 37.269 1.00 47.09 274 ILE A C 1
ATOM 2078 O O . ILE A 1 274 ? -5.531 6.375 36.664 1.00 47.09 274 ILE A O 1
ATOM 2082 N N . GLN A 1 275 ? -3.883 4.855 36.647 1.00 49.78 275 GLN A N 1
ATOM 2083 C CA . GLN A 1 275 ? -3.930 4.608 35.195 1.00 49.78 275 GLN A CA 1
ATOM 2084 C C . GLN A 1 275 ? -5.048 3.646 34.754 1.00 49.78 275 GLN A C 1
ATOM 2086 O O . GLN A 1 275 ? -5.363 3.574 33.571 1.00 49.78 275 GLN A O 1
ATOM 2091 N N . SER A 1 276 ? -5.713 2.964 35.693 1.00 50.41 276 SER A N 1
ATOM 2092 C CA . SER A 1 276 ? -6.811 2.020 35.409 1.00 50.41 276 SER A CA 1
ATOM 2093 C C . SER A 1 276 ? -8.014 2.647 34.686 1.00 50.41 276 SER A C 1
ATOM 2095 O O . SER A 1 276 ? -8.726 1.959 33.961 1.00 50.41 276 SER A O 1
ATOM 2097 N N . ARG A 1 277 ? -8.222 3.965 34.830 1.00 52.03 277 ARG A N 1
ATOM 2098 C CA . ARG A 1 277 ? -9.306 4.701 34.155 1.00 52.03 277 ARG A CA 1
ATOM 2099 C C . ARG A 1 277 ? -9.112 4.842 32.643 1.00 52.03 277 ARG A C 1
ATOM 2101 O O . ARG A 1 277 ? -10.085 5.137 31.965 1.00 52.03 277 ARG A O 1
ATOM 2108 N N . HIS A 1 278 ? -7.898 4.638 32.127 1.00 60.88 278 HIS A N 1
ATOM 2109 C CA . HIS A 1 278 ? -7.605 4.730 30.691 1.00 60.88 278 HIS A CA 1
ATOM 2110 C C . HIS A 1 278 ? -8.019 3.484 29.896 1.00 60.88 278 HIS A C 1
ATOM 2112 O O . HIS A 1 278 ? -7.952 3.506 28.678 1.00 60.88 278 HIS A O 1
ATOM 2118 N N . TYR A 1 279 ? -8.476 2.424 30.568 1.00 77.94 279 TYR A N 1
ATOM 2119 C CA . TYR A 1 279 ? -8.846 1.155 29.936 1.00 77.94 279 TYR A CA 1
ATOM 2120 C C . TYR A 1 279 ? -10.339 0.855 30.057 1.00 77.94 279 TYR A C 1
ATOM 2122 O O . TYR A 1 279 ? -10.748 -0.274 29.823 1.00 77.94 279 TYR A O 1
ATOM 2130 N N . GLN A 1 280 ? -11.168 1.818 30.464 1.00 88.88 280 GLN A N 1
ATOM 2131 C CA . GLN A 1 280 ? -12.599 1.598 30.660 1.00 88.88 280 GLN A CA 1
ATOM 2132 C C . GLN A 1 280 ? -13.422 2.688 29.986 1.00 88.88 280 GLN A C 1
ATOM 2134 O O . GLN A 1 280 ? -13.210 3.873 30.228 1.00 88.88 280 GLN A O 1
ATOM 2139 N N . THR A 1 281 ? -14.442 2.274 29.238 1.00 91.50 281 THR A N 1
ATOM 2140 C CA . THR A 1 281 ? -15.448 3.166 28.657 1.00 91.50 281 THR A CA 1
ATOM 2141 C C . THR A 1 281 ? -16.851 2.811 29.149 1.00 91.50 281 THR A C 1
ATOM 2143 O O . THR A 1 281 ? -17.158 1.655 29.469 1.00 91.50 281 THR A O 1
ATOM 2146 N N . LYS A 1 282 ? -17.731 3.813 29.230 1.00 93.06 282 LYS A N 1
ATOM 2147 C CA . LYS A 1 282 ? -19.161 3.618 29.490 1.00 93.06 282 LYS A CA 1
ATOM 2148 C C . LYS A 1 282 ? -19.882 3.537 28.150 1.00 93.06 282 LYS A C 1
ATOM 2150 O O . LYS A 1 282 ? -19.859 4.484 27.374 1.00 93.06 282 LYS A O 1
ATOM 2155 N N . LEU A 1 283 ? -20.554 2.417 27.907 1.00 94.56 283 LEU A N 1
ATOM 2156 C CA . LEU A 1 283 ? -21.375 2.228 26.710 1.00 94.56 283 LEU A CA 1
ATOM 2157 C C . LEU A 1 283 ? -22.722 2.909 26.883 1.00 94.56 283 LEU A C 1
ATOM 2159 O O . LEU A 1 283 ? -23.187 3.590 25.984 1.00 94.56 283 LEU A O 1
ATOM 2163 N N . PHE A 1 284 ? -23.310 2.772 28.069 1.00 93.31 284 PHE A N 1
ATOM 2164 C CA . PHE A 1 284 ? -24.599 3.342 28.429 1.00 93.31 284 PHE A CA 1
ATOM 2165 C C . PHE A 1 284 ? -24.572 3.786 29.890 1.00 93.31 284 PHE A C 1
ATOM 2167 O O . PHE A 1 284 ? -23.968 3.116 30.731 1.00 93.31 284 PHE A O 1
ATOM 2174 N N . VAL A 1 285 ? -25.249 4.893 30.190 1.00 89.94 285 VAL A N 1
ATOM 2175 C CA . VAL A 1 285 ? -25.513 5.370 31.551 1.00 89.94 285 VAL A CA 1
ATOM 2176 C C . VAL A 1 285 ? -26.955 5.858 31.589 1.00 89.94 285 VAL A C 1
ATOM 2178 O O . VAL A 1 285 ? -27.347 6.682 30.765 1.00 89.94 285 VAL A O 1
ATOM 2181 N N . SER A 1 286 ? -27.737 5.355 32.538 1.00 82.12 286 SER A N 1
ATOM 2182 C CA . SER A 1 286 ? -29.122 5.777 32.720 1.00 82.12 286 SER A CA 1
ATOM 2183 C C . SER A 1 286 ? -29.188 7.234 33.174 1.00 82.12 286 SER A C 1
ATOM 2185 O O . SER A 1 286 ? -28.457 7.661 34.070 1.00 82.12 286 SER A O 1
ATOM 2187 N N . THR A 1 287 ? -30.080 8.001 32.550 1.00 71.50 287 THR A N 1
ATOM 2188 C CA . THR A 1 287 ? -30.337 9.415 32.862 1.00 71.50 287 THR A CA 1
ATOM 2189 C C . THR A 1 287 ? -31.615 9.609 33.681 1.00 71.50 287 THR A C 1
ATOM 2191 O O . THR A 1 287 ? -31.915 10.723 34.113 1.00 71.50 287 THR A O 1
ATOM 2194 N N . ALA A 1 288 ? -32.382 8.540 33.909 1.00 58.62 288 ALA A N 1
ATOM 2195 C CA . ALA A 1 288 ? -33.699 8.614 34.517 1.00 58.62 288 ALA A CA 1
ATOM 2196 C C . ALA A 1 288 ? -33.652 8.479 36.051 1.00 58.62 288 ALA A C 1
ATOM 2198 O O . ALA A 1 288 ? -33.274 7.446 36.593 1.00 58.62 288 ALA A O 1
ATOM 2199 N N . GLU A 1 289 ? -34.179 9.486 36.757 1.00 54.38 289 GLU A N 1
ATOM 2200 C CA . GLU A 1 289 ? -34.665 9.348 38.144 1.00 54.38 289 GLU A CA 1
ATOM 2201 C C . GLU A 1 289 ? -36.087 8.731 38.212 1.00 54.38 289 GLU A C 1
ATOM 2203 O O . GLU A 1 289 ? -36.683 8.621 39.287 1.00 54.38 289 GLU A O 1
ATOM 2208 N N . ASN A 1 290 ? -36.669 8.322 37.076 1.00 43.66 290 ASN A N 1
ATOM 2209 C CA . ASN A 1 290 ? -38.098 8.023 36.968 1.00 43.66 290 ASN A CA 1
ATOM 2210 C C . ASN A 1 290 ? -38.457 6.553 37.238 1.00 43.66 290 ASN A C 1
ATOM 2212 O O . ASN A 1 290 ? -38.100 5.639 36.504 1.00 43.66 290 ASN A O 1
ATOM 2216 N N . ARG A 1 291 ? -39.240 6.372 38.309 1.00 50.97 291 ARG A N 1
ATOM 2217 C CA . ARG A 1 291 ? -39.709 5.115 38.914 1.00 50.97 291 ARG A CA 1
ATOM 2218 C C . ARG A 1 291 ? -41.066 4.615 38.386 1.00 50.97 291 ARG A C 1
ATOM 2220 O O . ARG A 1 291 ? -41.793 3.968 39.147 1.00 50.97 291 ARG A O 1
ATOM 2227 N N . GLU A 1 292 ? -41.462 4.929 37.153 1.00 49.38 292 GLU A N 1
ATOM 2228 C CA . GLU A 1 292 ? -42.733 4.418 36.613 1.00 49.38 292 GLU A CA 1
ATOM 2229 C C . GLU A 1 292 ? -42.541 3.140 35.794 1.00 49.38 292 GLU A C 1
ATOM 2231 O O . GLU A 1 292 ? -41.632 3.008 34.980 1.00 49.38 292 GLU A O 1
ATOM 2236 N N . ARG A 1 293 ? -43.365 2.155 36.162 1.00 56.28 293 ARG A N 1
ATOM 2237 C CA . ARG A 1 293 ? -43.131 0.719 36.052 1.00 56.28 293 ARG A CA 1
ATOM 2238 C C . ARG A 1 293 ? -43.964 0.131 34.920 1.00 56.28 293 ARG A C 1
ATOM 2240 O O . ARG A 1 293 ? -45.113 -0.222 35.162 1.00 56.28 293 ARG A O 1
ATOM 2247 N N . ASP A 1 294 ? -43.361 -0.055 33.754 1.00 50.56 294 ASP A N 1
ATOM 2248 C CA . ASP A 1 294 ? -43.814 -1.074 32.807 1.00 50.56 294 ASP A CA 1
ATOM 2249 C C . ASP A 1 294 ? -42.741 -2.164 32.725 1.00 50.56 294 ASP A C 1
ATOM 2251 O O . ASP A 1 294 ? -41.640 -1.958 32.214 1.00 50.56 294 ASP A O 1
ATOM 2255 N N . TYR A 1 295 ? -43.052 -3.316 33.325 1.00 56.69 295 TYR A N 1
ATOM 2256 C CA . TYR A 1 295 ? -42.188 -4.493 33.369 1.00 56.69 295 TYR A CA 1
ATOM 2257 C C . TYR A 1 295 ? -42.643 -5.491 32.311 1.00 56.69 295 TYR A C 1
ATOM 2259 O O . TYR A 1 295 ? -43.559 -6.285 32.537 1.00 56.69 295 TYR A O 1
ATOM 2267 N N . HIS A 1 296 ? -41.979 -5.473 31.164 1.00 62.34 296 HIS A N 1
ATOM 2268 C CA . HIS A 1 296 ? -42.084 -6.537 30.179 1.00 62.34 296 HIS A CA 1
ATOM 2269 C C . HIS A 1 296 ? -40.677 -7.044 29.870 1.00 62.34 296 HIS A C 1
ATOM 2271 O O . HIS A 1 296 ? -39.794 -6.243 29.558 1.00 62.34 296 HIS A O 1
ATOM 2277 N N . SER A 1 297 ? -40.468 -8.366 29.972 1.00 62.06 297 SER A N 1
ATOM 2278 C CA . SER A 1 297 ? -39.262 -8.999 29.419 1.00 62.06 297 SER A CA 1
ATOM 2279 C C . SER A 1 297 ? -39.163 -8.597 27.956 1.00 62.06 297 SER A C 1
ATOM 2281 O O . SER A 1 297 ? -40.138 -8.676 27.204 1.00 62.06 297 SER A O 1
ATOM 2283 N N . SER A 1 298 ? -38.006 -8.054 27.616 1.00 74.56 298 SER A N 1
ATOM 2284 C CA . SER A 1 298 ? -37.662 -7.629 26.273 1.00 74.56 298 SER A CA 1
ATOM 2285 C C . SER A 1 298 ? -36.272 -8.160 25.985 1.00 74.56 298 SER A C 1
ATOM 2287 O O . SER A 1 298 ? -35.388 -8.102 26.842 1.00 74.56 298 SER A O 1
ATOM 2289 N N . GLN A 1 299 ? -36.102 -8.684 24.779 1.00 85.94 299 GLN A N 1
ATOM 2290 C CA . GLN A 1 299 ? -34.785 -8.956 24.242 1.00 85.94 299 GLN A CA 1
ATOM 2291 C C . GLN A 1 299 ? -34.198 -7.641 23.723 1.00 85.94 299 GLN A C 1
ATOM 2293 O O . GLN A 1 299 ? -34.908 -6.853 23.088 1.00 85.94 299 GLN A O 1
ATOM 2298 N N . PHE A 1 300 ? -32.928 -7.409 24.037 1.00 87.81 300 PHE A N 1
ATOM 2299 C CA . PHE A 1 300 ? -32.161 -6.254 23.609 1.00 87.81 300 PHE A CA 1
ATOM 2300 C C . PHE A 1 300 ? -31.037 -6.714 22.699 1.00 87.81 300 PHE A C 1
ATOM 2302 O O . PHE A 1 300 ? -30.226 -7.512 23.150 1.00 87.81 300 PHE A O 1
ATOM 2309 N N . ASP A 1 301 ? -30.962 -6.185 21.481 1.00 93.19 301 ASP A N 1
ATOM 2310 C CA . ASP A 1 301 ? -29.912 -6.508 20.512 1.00 93.19 301 ASP A CA 1
ATOM 2311 C C . ASP A 1 301 ? -29.282 -5.208 19.996 1.00 93.19 301 ASP A C 1
ATOM 2313 O O . ASP A 1 301 ? -29.818 -4.520 19.122 1.00 93.19 301 ASP A O 1
ATOM 2317 N N . LEU A 1 302 ? -28.156 -4.830 20.599 1.00 94.94 302 LEU A N 1
ATOM 2318 C CA . LEU A 1 302 ? -27.538 -3.517 20.430 1.00 94.94 302 LEU A CA 1
ATOM 2319 C C . LEU A 1 302 ? -26.146 -3.624 19.829 1.00 94.94 302 LEU A C 1
ATOM 2321 O O . LEU A 1 302 ? -25.331 -4.417 20.290 1.00 94.94 302 LEU A O 1
ATOM 2325 N N . LEU A 1 303 ? -25.855 -2.753 18.866 1.00 97.19 303 LEU A N 1
ATOM 2326 C CA . LEU A 1 303 ? -24.511 -2.543 18.344 1.00 97.19 303 LEU A CA 1
ATOM 2327 C C . LEU A 1 303 ? -24.016 -1.157 18.757 1.00 97.19 303 LEU A C 1
ATOM 2329 O O . LEU A 1 303 ? -24.583 -0.139 18.370 1.00 97.19 303 LEU A O 1
ATOM 2333 N N . PHE A 1 304 ? -22.939 -1.104 19.529 1.00 97.50 304 PHE A N 1
ATOM 2334 C CA . PHE A 1 304 ? -22.266 0.143 19.860 1.00 97.50 304 PHE A CA 1
ATOM 2335 C C . PHE A 1 304 ? -21.139 0.409 18.865 1.00 97.50 304 PHE A C 1
ATOM 2337 O O . PHE A 1 304 ? -20.258 -0.432 18.705 1.00 97.50 304 PHE A O 1
ATOM 2344 N N . SER A 1 305 ? -21.146 1.581 18.226 1.00 96.88 305 SER A N 1
ATOM 2345 C CA . SER A 1 305 ? -20.097 2.014 17.292 1.00 96.88 305 SER A CA 1
ATOM 2346 C C . SER A 1 305 ? -19.947 3.535 17.292 1.00 96.88 305 SER A C 1
ATOM 2348 O O . SER A 1 305 ? -20.944 4.259 17.211 1.00 96.88 305 SER A O 1
ATOM 2350 N N . ASP A 1 306 ? -18.709 4.032 17.325 1.00 95.19 306 ASP A N 1
ATOM 2351 C CA . ASP A 1 306 ? -18.404 5.470 17.288 1.00 95.19 306 ASP A CA 1
ATOM 2352 C C . ASP A 1 306 ? -18.865 6.158 15.993 1.00 95.19 306 ASP A C 1
ATOM 2354 O O . ASP A 1 306 ? -19.145 7.360 15.992 1.00 95.19 306 ASP A O 1
ATOM 2358 N N . ALA A 1 307 ? -18.983 5.393 14.904 1.00 93.69 307 ALA A N 1
ATOM 2359 C CA . ALA A 1 307 ? -19.434 5.876 13.601 1.00 93.69 307 ALA A CA 1
ATOM 2360 C C . ALA A 1 307 ? -20.952 6.128 13.534 1.00 93.69 307 ALA A C 1
ATOM 2362 O O . ALA A 1 307 ? -21.426 6.768 12.597 1.00 93.69 307 ALA A O 1
ATOM 2363 N N . SER A 1 308 ? -21.722 5.650 14.515 1.00 94.25 308 SER A N 1
ATOM 2364 C CA . SER A 1 308 ? -23.184 5.769 14.512 1.00 94.25 308 SER A CA 1
ATOM 2365 C C . SER A 1 308 ? -23.633 7.224 14.636 1.00 94.25 308 SER A C 1
ATOM 2367 O O . SER A 1 308 ? -23.118 7.982 15.467 1.00 94.25 308 SER A O 1
ATOM 2369 N N . GLU A 1 309 ? -24.633 7.621 13.851 1.00 91.56 309 GLU A N 1
ATOM 2370 C CA . GLU A 1 309 ? -25.193 8.979 13.898 1.00 91.56 309 GLU A CA 1
ATOM 2371 C C . GLU A 1 309 ? -25.981 9.239 15.189 1.00 91.56 309 GLU A C 1
ATOM 2373 O O . GLU A 1 309 ? -25.865 10.311 15.783 1.00 91.56 309 GLU A O 1
ATOM 2378 N N . GLU A 1 310 ? -26.740 8.247 15.660 1.00 94.44 310 GLU A N 1
ATOM 2379 C CA . GLU A 1 310 ? -27.549 8.360 16.874 1.00 94.44 310 GLU A CA 1
ATOM 2380 C C . GLU A 1 310 ? -26.748 8.017 18.132 1.00 94.44 310 GLU A C 1
ATOM 2382 O O . GLU A 1 310 ? -26.095 6.978 18.200 1.00 94.44 310 GLU A O 1
ATOM 2387 N N . ALA A 1 311 ? -26.835 8.854 19.168 1.00 92.62 311 ALA A N 1
ATOM 2388 C CA . ALA A 1 311 ? -26.224 8.581 20.466 1.00 92.62 311 ALA A CA 1
ATOM 2389 C C . ALA A 1 311 ? -27.175 7.808 21.381 1.00 92.62 311 ALA A C 1
ATOM 2391 O O . ALA A 1 311 ? -28.340 8.176 21.527 1.00 92.62 311 ALA A O 1
ATOM 2392 N N . VAL A 1 312 ? -26.669 6.795 22.092 1.00 91.31 312 VAL A N 1
ATOM 2393 C CA . VAL A 1 312 ? -27.505 6.031 23.038 1.00 91.31 312 VAL A CA 1
ATOM 2394 C C . VAL A 1 312 ? -28.054 6.916 24.166 1.00 91.31 312 VAL A C 1
ATOM 2396 O O . VAL A 1 312 ? -29.150 6.690 24.670 1.00 91.31 312 VAL A O 1
ATOM 2399 N N . LEU A 1 313 ? -27.324 7.977 24.528 1.00 88.88 313 LEU A N 1
ATOM 2400 C CA . LEU A 1 313 ? -27.729 8.944 25.553 1.00 88.88 313 LEU A CA 1
ATOM 2401 C C . LEU A 1 313 ? -28.894 9.851 25.123 1.00 88.88 313 LEU A C 1
ATOM 2403 O O . LEU A 1 313 ? -29.432 10.579 25.954 1.00 88.88 313 LEU A O 1
ATOM 2407 N N . SER A 1 314 ? -29.300 9.821 23.850 1.00 86.69 314 SER A N 1
ATOM 2408 C CA . SER A 1 314 ? -30.521 10.490 23.386 1.00 86.69 314 SER A CA 1
ATOM 2409 C C . SER A 1 314 ? -31.796 9.813 23.904 1.00 86.69 314 SER A C 1
ATOM 2411 O O . SER A 1 314 ? -32.876 10.399 23.818 1.00 86.69 314 SER A O 1
ATOM 2413 N N . TYR A 1 315 ? -31.678 8.608 24.466 1.00 82.50 315 TYR A N 1
ATOM 2414 C CA . TYR A 1 315 ? -32.779 7.828 25.010 1.00 82.50 315 TYR A CA 1
ATOM 2415 C C . TYR A 1 315 ? -32.784 7.888 26.545 1.00 82.50 315 TYR A C 1
ATOM 2417 O O . TYR A 1 315 ? -31.742 7.879 27.200 1.00 82.50 315 TYR A O 1
ATOM 2425 N N . SER A 1 316 ? -33.978 7.950 27.140 1.00 74.00 316 SER A N 1
ATOM 2426 C CA . SER A 1 316 ? -34.153 7.979 28.602 1.00 74.00 316 SER A CA 1
ATOM 2427 C C . SER A 1 316 ? -33.884 6.629 29.274 1.00 74.00 316 SER A C 1
ATOM 2429 O O . SER A 1 316 ? -33.612 6.582 30.471 1.00 74.00 316 SER A O 1
ATOM 2431 N N . GLY A 1 317 ? -33.953 5.541 28.508 1.00 77.38 317 GLY A N 1
ATOM 2432 C CA . GLY A 1 317 ? -33.598 4.188 28.919 1.00 77.38 317 GLY A CA 1
ATOM 2433 C C . GLY A 1 317 ? -32.942 3.437 27.766 1.00 77.38 317 GLY A C 1
ATOM 2434 O O . GLY A 1 317 ? -32.843 3.961 26.657 1.00 77.38 317 GLY A O 1
ATOM 2435 N N . LEU A 1 318 ? -32.491 2.212 28.033 1.00 84.06 318 LEU A N 1
ATOM 2436 C CA . LEU A 1 318 ? -31.804 1.405 27.031 1.00 84.06 318 LEU A CA 1
ATOM 2437 C C . LEU A 1 318 ? -32.771 1.034 25.879 1.00 84.06 318 LEU A C 1
ATOM 2439 O O . LEU A 1 318 ? -33.827 0.459 26.162 1.00 84.06 318 LEU A O 1
ATOM 2443 N N . PRO A 1 319 ? -32.458 1.366 24.611 1.00 87.06 319 PRO A N 1
ATOM 2444 C CA . PRO A 1 319 ? -33.287 0.989 23.465 1.00 87.06 319 PRO A CA 1
ATOM 2445 C C . PRO A 1 319 ? -33.276 -0.529 23.249 1.00 87.06 319 PRO A C 1
ATOM 2447 O O . PRO A 1 319 ? -32.295 -1.185 23.579 1.00 87.06 319 PRO A O 1
ATOM 2450 N N . ASN A 1 320 ? -34.352 -1.089 22.684 1.00 86.69 320 ASN A N 1
ATOM 2451 C CA . ASN A 1 320 ? -34.478 -2.541 22.488 1.00 86.69 320 ASN A CA 1
ATOM 2452 C C . ASN A 1 320 ? -33.575 -3.073 21.369 1.00 86.69 320 ASN A C 1
ATOM 2454 O O . ASN A 1 320 ? -33.046 -4.165 21.477 1.00 86.69 320 ASN A O 1
ATOM 2458 N N . ALA A 1 321 ? -33.404 -2.347 20.272 1.00 91.31 321 ALA A N 1
ATOM 2459 C CA . ALA A 1 321 ? -32.527 -2.799 19.202 1.00 91.31 321 ALA A CA 1
ATOM 2460 C C . ALA A 1 321 ? -32.029 -1.622 18.382 1.00 91.31 321 ALA A C 1
ATOM 2462 O O . ALA A 1 321 ? -32.723 -0.610 18.275 1.00 91.31 321 ALA A O 1
ATOM 2463 N N . GLY A 1 322 ? -30.857 -1.777 17.778 1.00 93.62 322 GLY A N 1
ATOM 2464 C CA . GLY A 1 322 ? -30.299 -0.793 16.860 1.00 93.62 322 GLY A CA 1
ATOM 2465 C C . GLY A 1 322 ? -28.810 -0.562 17.060 1.00 93.62 322 GLY A C 1
ATOM 2466 O O . GLY A 1 322 ? -28.160 -1.195 17.895 1.00 93.62 322 GLY A O 1
ATOM 2467 N N . THR A 1 323 ? -28.291 0.374 16.274 1.00 96.19 323 THR A N 1
ATOM 2468 C CA . THR A 1 323 ? -26.881 0.748 16.279 1.00 96.19 323 THR A CA 1
ATOM 2469 C C . THR A 1 323 ? -26.738 2.154 16.835 1.00 96.19 323 THR A C 1
ATOM 2471 O O . THR A 1 323 ? -27.355 3.087 16.324 1.00 96.19 323 THR A O 1
ATOM 2474 N N . TYR A 1 324 ? -25.931 2.306 17.879 1.00 96.25 324 TYR A N 1
ATOM 2475 C CA . TYR A 1 324 ? -25.833 3.548 18.631 1.00 96.25 324 TYR A CA 1
ATOM 2476 C C . TYR A 1 324 ? -24.391 3.916 18.939 1.00 96.25 324 TYR A C 1
ATOM 2478 O O . TYR A 1 324 ? -23.530 3.072 19.183 1.00 96.25 324 TYR A O 1
ATOM 2486 N N . ARG A 1 325 ? -24.135 5.216 19.016 1.00 96.50 325 ARG A N 1
ATOM 2487 C CA . ARG A 1 325 ? -22.882 5.740 19.536 1.00 96.50 325 ARG A CA 1
ATOM 2488 C C . ARG A 1 325 ? -22.845 5.507 21.045 1.00 96.50 325 ARG A C 1
ATOM 2490 O O . ARG A 1 325 ? -23.825 5.862 21.719 1.00 96.50 325 ARG A O 1
ATOM 2497 N N . PRO A 1 326 ? -21.759 4.923 21.583 1.00 95.94 326 PRO A N 1
ATOM 2498 C CA . PRO A 1 326 ? -21.631 4.706 23.017 1.00 95.94 326 PRO A CA 1
ATOM 2499 C C . PRO A 1 326 ? -21.607 6.038 23.775 1.00 95.94 326 PRO A C 1
ATOM 2501 O O . PRO A 1 326 ? -21.285 7.094 23.229 1.00 95.94 326 PRO A O 1
ATOM 2504 N N . ALA A 1 327 ? -21.933 5.986 25.066 1.00 94.44 327 ALA A N 1
ATOM 2505 C CA . ALA A 1 327 ? -21.886 7.145 25.955 1.00 94.44 327 ALA A CA 1
ATOM 2506 C C . ALA A 1 327 ? -20.473 7.752 26.080 1.00 94.44 327 ALA A C 1
ATOM 2508 O O . ALA A 1 327 ? -20.326 8.915 26.452 1.00 94.44 327 ALA A O 1
ATOM 2509 N N . SER A 1 328 ? -19.428 6.981 25.787 1.00 93.00 328 SER A N 1
ATOM 2510 C CA . SER A 1 328 ? -18.037 7.425 25.713 1.00 93.00 328 SER A CA 1
ATOM 2511 C C . SER A 1 328 ? -17.345 6.724 24.543 1.00 93.00 328 SER A C 1
ATOM 2513 O O . SER A 1 328 ? -17.554 5.529 24.337 1.00 93.00 328 SER A O 1
ATOM 2515 N N . SER A 1 329 ? -16.550 7.473 23.773 1.00 92.81 329 SER A N 1
ATOM 2516 C CA . SER A 1 329 ? -15.967 6.994 22.513 1.00 92.81 329 SER A CA 1
ATOM 2517 C C . SER A 1 329 ? -15.033 5.804 22.730 1.00 92.81 329 SER A C 1
ATOM 2519 O O . SER A 1 329 ? -14.164 5.820 23.610 1.00 92.81 329 SER A O 1
ATOM 2521 N N . PHE A 1 330 ? -15.197 4.774 21.899 1.00 94.75 330 PHE A N 1
ATOM 2522 C CA . PHE A 1 330 ? -14.252 3.665 21.821 1.00 94.75 330 PHE A CA 1
ATOM 2523 C C . PHE A 1 330 ? -12.891 4.126 21.321 1.00 94.75 330 PHE A C 1
ATOM 2525 O O . PHE A 1 330 ? -11.880 3.787 21.927 1.00 94.75 330 PHE A O 1
ATOM 2532 N N . LYS A 1 331 ? -12.865 4.937 20.265 1.00 91.56 331 LYS A N 1
ATOM 2533 C CA . LYS A 1 331 ? -11.655 5.469 19.648 1.00 91.56 331 LYS A CA 1
ATOM 2534 C C . LYS A 1 331 ? -10.811 6.267 20.638 1.00 91.56 331 LYS A C 1
ATOM 2536 O O . LYS A 1 331 ? -9.620 6.014 20.756 1.00 91.56 331 LYS A O 1
ATOM 2541 N N . GLU A 1 332 ? -11.422 7.174 21.400 1.00 90.19 332 GLU A N 1
ATOM 2542 C CA . GLU A 1 332 ? -10.708 7.965 22.417 1.00 90.19 332 GLU A CA 1
ATOM 2543 C C . GLU A 1 332 ? -10.142 7.111 23.562 1.00 90.19 332 GLU A C 1
ATOM 2545 O O . GLU A 1 332 ? -9.161 7.505 24.192 1.00 90.19 332 GLU A O 1
ATOM 2550 N N . THR A 1 333 ? -10.760 5.959 23.844 1.00 90.44 333 THR A N 1
ATOM 2551 C CA . THR A 1 333 ? -10.377 5.098 24.972 1.00 90.44 333 THR A CA 1
ATOM 2552 C C . THR A 1 333 ? -9.377 4.017 24.568 1.00 90.44 333 THR A C 1
ATOM 2554 O O . THR A 1 333 ? -8.428 3.764 25.300 1.00 90.44 333 THR A O 1
ATOM 2557 N N . PHE A 1 334 ? -9.599 3.352 23.433 1.00 91.75 334 PHE A N 1
ATOM 2558 C CA . PHE A 1 334 ? -8.929 2.100 23.079 1.00 91.75 334 PHE A CA 1
ATOM 2559 C C . PHE A 1 334 ? -8.021 2.189 21.854 1.00 91.75 334 PHE A C 1
ATOM 2561 O O . PHE A 1 334 ? -7.177 1.309 21.701 1.00 91.75 334 PHE A O 1
ATOM 2568 N N . GLN A 1 335 ? -8.151 3.203 20.989 1.00 91.62 335 GLN A N 1
ATOM 2569 C CA . GLN A 1 335 ? -7.314 3.276 19.788 1.00 91.62 335 GLN A CA 1
ATOM 2570 C C . GLN A 1 335 ? -5.827 3.347 20.167 1.00 91.62 335 GLN A C 1
ATOM 2572 O O . GLN A 1 335 ? -5.416 4.159 20.995 1.00 91.62 335 GLN A O 1
ATOM 2577 N N . GLY A 1 336 ? -5.014 2.491 19.548 1.00 89.19 336 GLY A N 1
ATOM 2578 C CA . GLY A 1 336 ? -3.579 2.394 19.811 1.00 89.19 336 GLY A CA 1
ATOM 2579 C C . GLY A 1 336 ? -3.208 1.628 21.085 1.00 89.19 336 GLY A C 1
ATOM 2580 O O . GLY A 1 336 ? -2.019 1.485 21.362 1.00 89.19 336 GLY A O 1
ATOM 2581 N N . LEU A 1 337 ? -4.177 1.115 21.852 1.00 90.38 337 LEU A N 1
ATOM 2582 C CA . LEU A 1 337 ? -3.903 0.160 22.928 1.00 90.38 337 LEU A CA 1
ATOM 2583 C C . LEU A 1 337 ? -3.716 -1.247 22.359 1.00 90.38 337 LEU A C 1
ATOM 2585 O O . LEU A 1 337 ? -4.280 -1.577 21.316 1.00 90.38 337 LEU A O 1
ATOM 2589 N N . ALA A 1 338 ? -2.958 -2.085 23.070 1.00 90.44 338 ALA A N 1
ATOM 2590 C CA . ALA A 1 338 ? -2.821 -3.498 22.730 1.00 90.44 338 ALA A CA 1
ATOM 2591 C C . ALA A 1 338 ? -4.201 -4.175 22.678 1.00 90.44 338 ALA A C 1
ATOM 2593 O O . ALA A 1 338 ? -5.047 -3.925 23.536 1.00 90.44 338 ALA A O 1
ATOM 2594 N N . ALA A 1 339 ? -4.424 -5.015 21.668 1.00 91.50 339 ALA A N 1
ATOM 2595 C CA . ALA A 1 339 ? -5.668 -5.769 21.520 1.00 91.50 339 ALA A CA 1
ATOM 2596 C C . ALA A 1 339 ? -5.716 -6.997 22.447 1.00 91.50 339 ALA A C 1
ATOM 2598 O O . ALA A 1 339 ? -6.778 -7.338 22.976 1.00 91.50 339 ALA A O 1
ATOM 2599 N N . ASP A 1 340 ? -4.561 -7.631 22.659 1.00 89.94 340 ASP A N 1
ATOM 2600 C CA . ASP A 1 340 ? -4.419 -8.852 23.449 1.00 89.94 340 ASP A CA 1
ATOM 2601 C C . ASP A 1 340 ? -4.622 -8.615 24.948 1.00 89.94 340 ASP A C 1
ATOM 2603 O O . ASP A 1 340 ? -4.145 -7.633 25.523 1.00 89.94 340 ASP A O 1
ATOM 2607 N N . GLY A 1 341 ? -5.278 -9.574 25.598 1.00 87.25 341 GLY A N 1
ATOM 2608 C CA . GLY A 1 341 ? -5.520 -9.593 27.037 1.00 87.25 341 GLY A CA 1
ATOM 2609 C C . GLY A 1 341 ? -6.994 -9.760 27.400 1.00 87.25 341 GLY A C 1
ATOM 2610 O O . GLY A 1 341 ? -7.813 -10.220 26.607 1.00 87.25 341 GLY A O 1
ATOM 2611 N N . GLU A 1 342 ? -7.327 -9.442 28.649 1.00 88.19 342 GLU A N 1
ATOM 2612 C CA . GLU A 1 342 ? -8.670 -9.655 29.195 1.00 88.19 342 GLU A CA 1
ATOM 2613 C C . GLU A 1 342 ? -9.589 -8.455 28.960 1.00 88.19 342 GLU A C 1
ATOM 2615 O O . GLU A 1 342 ? -9.389 -7.377 29.513 1.00 88.19 342 GLU A O 1
ATOM 2620 N N . TRP A 1 343 ? -10.659 -8.670 28.205 1.00 91.12 343 TRP A N 1
ATOM 2621 C CA . TRP A 1 343 ? -11.737 -7.714 28.001 1.00 91.12 343 TRP A CA 1
ATOM 2622 C C . TRP A 1 343 ? -12.917 -8.074 28.892 1.00 91.12 343 TRP A C 1
ATOM 2624 O O . TRP A 1 343 ? -13.374 -9.213 28.901 1.00 91.12 343 TRP A O 1
ATOM 2634 N N . THR A 1 344 ? -13.431 -7.113 29.655 1.00 91.19 344 THR A N 1
ATOM 2635 C CA . THR A 1 344 ? -14.513 -7.351 30.617 1.00 91.19 344 THR A CA 1
ATOM 2636 C C . THR A 1 344 ? -15.710 -6.461 30.324 1.00 91.19 344 THR A C 1
ATOM 2638 O O . THR A 1 344 ? -15.625 -5.235 30.429 1.00 91.19 344 THR A O 1
ATOM 2641 N N . LEU A 1 345 ? -16.847 -7.082 30.018 1.00 93.19 345 LEU A N 1
ATOM 2642 C CA . LEU A 1 345 ? -18.141 -6.419 29.950 1.00 93.19 345 LEU A CA 1
ATOM 2643 C C . LEU A 1 345 ? -18.775 -6.429 31.340 1.00 93.19 345 LEU A C 1
ATOM 2645 O O . LEU A 1 345 ? -18.925 -7.486 31.951 1.00 93.19 345 LEU A O 1
ATOM 2649 N N . ALA A 1 346 ? -19.171 -5.261 31.839 1.00 92.12 346 ALA A N 1
ATOM 2650 C CA . ALA A 1 346 ? -19.812 -5.131 33.140 1.00 92.12 346 ALA A CA 1
ATOM 2651 C C . ALA A 1 346 ? -21.151 -4.392 33.041 1.00 92.12 346 ALA A C 1
ATOM 2653 O O . ALA A 1 346 ? -21.238 -3.309 32.454 1.00 92.12 346 ALA A O 1
ATOM 2654 N N . ILE A 1 347 ? -22.182 -4.968 33.658 1.00 91.44 347 ILE A N 1
ATOM 2655 C CA . ILE A 1 347 ? -23.563 -4.480 33.653 1.00 91.44 347 ILE A CA 1
ATOM 2656 C C . ILE A 1 347 ? -23.997 -4.255 35.102 1.00 91.44 347 ILE A C 1
ATOM 2658 O O . ILE A 1 347 ? -23.956 -5.170 35.929 1.00 91.44 347 ILE A O 1
ATOM 2662 N N . SER A 1 348 ? -24.398 -3.023 35.419 1.00 87.94 348 SER A N 1
ATOM 2663 C CA . SER A 1 348 ? -24.915 -2.654 36.740 1.00 87.94 348 SER A CA 1
ATOM 2664 C C . SER A 1 348 ? -26.430 -2.540 36.709 1.00 87.94 348 SER A C 1
ATOM 2666 O O . SER A 1 348 ? -26.981 -1.863 35.838 1.00 87.94 348 SER A O 1
ATOM 2668 N N . THR A 1 349 ? -27.094 -3.161 37.683 1.00 81.19 349 THR A N 1
ATOM 2669 C CA . THR A 1 349 ? -28.553 -3.117 37.831 1.00 81.19 349 THR A CA 1
ATOM 2670 C C . THR A 1 349 ? -28.971 -2.464 39.148 1.00 81.19 349 THR A C 1
ATOM 2672 O O . THR A 1 349 ? -28.303 -2.600 40.176 1.00 81.19 349 THR A O 1
ATOM 2675 N N . SER A 1 350 ? -30.092 -1.744 39.129 1.00 74.50 350 SER A N 1
ATOM 2676 C CA . SER A 1 350 ? -30.571 -0.990 40.284 1.00 74.50 350 SER A CA 1
ATOM 2677 C C . SER A 1 350 ? -31.204 -1.870 41.363 1.00 74.50 350 SER A C 1
ATOM 2679 O O . SER A 1 350 ? -31.984 -2.783 41.090 1.00 74.50 350 SER A O 1
ATOM 2681 N N . LYS A 1 351 ? -30.953 -1.514 42.631 1.00 61.56 351 LYS A N 1
ATOM 2682 C CA . LYS A 1 351 ? -31.495 -2.180 43.833 1.00 61.56 351 LYS A CA 1
ATOM 2683 C C . LYS A 1 351 ? -33.007 -2.042 44.014 1.00 61.56 351 LYS A C 1
ATOM 2685 O O . LYS A 1 351 ? -33.575 -2.726 44.856 1.00 61.56 351 LYS A O 1
ATOM 2690 N N . SER A 1 352 ? -33.673 -1.147 43.282 1.00 56.25 352 SER A N 1
ATOM 2691 C CA . SER A 1 352 ? -35.108 -0.873 43.472 1.00 56.25 352 SER A CA 1
ATOM 2692 C C . SER A 1 352 ? -36.041 -1.925 42.838 1.00 56.25 352 SER A C 1
ATOM 2694 O O . SER A 1 352 ? -37.260 -1.745 42.871 1.00 56.25 352 SER A O 1
ATOM 2696 N N . ILE A 1 353 ? -35.498 -2.997 42.248 1.00 55.62 353 ILE A N 1
ATOM 2697 C CA . ILE A 1 353 ? -36.224 -4.005 41.456 1.00 55.62 353 ILE A CA 1
ATOM 2698 C C . ILE A 1 353 ? -36.165 -5.347 42.192 1.00 55.62 353 ILE A C 1
ATOM 2700 O O . ILE A 1 353 ? -35.489 -6.275 41.773 1.00 55.62 353 ILE A O 1
ATOM 2704 N N . THR A 1 354 ? -36.820 -5.441 43.348 1.00 50.34 354 THR A N 1
ATOM 2705 C CA . THR A 1 354 ? -36.724 -6.633 44.213 1.00 50.34 354 THR A CA 1
ATOM 2706 C C . THR A 1 354 ? -37.896 -7.605 44.092 1.00 50.34 354 THR A C 1
ATOM 2708 O O . THR A 1 354 ? -37.905 -8.595 44.812 1.00 50.34 354 THR A O 1
ATOM 2711 N N . GLU A 1 355 ? -38.898 -7.359 43.235 1.00 53.03 355 GLU A N 1
ATOM 2712 C CA . GLU A 1 355 ? -40.151 -8.139 43.310 1.00 53.03 355 GLU A CA 1
ATOM 2713 C C . GLU A 1 355 ? -40.635 -8.841 42.026 1.00 53.03 355 GLU A C 1
ATOM 2715 O O . GLU A 1 355 ? -41.522 -9.679 42.157 1.00 53.03 355 GLU A O 1
ATOM 2720 N N . TYR A 1 356 ? -40.087 -8.605 40.817 1.00 50.97 356 TYR A N 1
ATOM 2721 C CA . TYR A 1 356 ? -40.759 -9.106 39.590 1.00 50.97 356 TYR A CA 1
ATOM 2722 C C . TYR A 1 356 ? -39.909 -9.670 38.434 1.00 50.97 356 TYR A C 1
ATOM 2724 O O . TYR A 1 356 ? -40.498 -10.116 37.454 1.00 50.97 356 TYR A O 1
ATOM 2732 N N . THR A 1 357 ? -38.574 -9.715 38.490 1.00 53.22 357 THR A N 1
ATOM 2733 C CA . THR A 1 357 ? -37.765 -10.087 37.303 1.00 53.22 357 THR A CA 1
ATOM 2734 C C . THR A 1 357 ? -36.848 -11.284 37.538 1.00 53.22 357 THR A C 1
ATOM 2736 O O . THR A 1 357 ? -35.632 -11.161 37.480 1.00 53.22 357 THR A O 1
ATOM 2739 N N . THR A 1 358 ? -37.389 -12.467 37.821 1.00 56.06 358 THR A N 1
ATOM 2740 C CA . THR A 1 358 ? -36.588 -13.702 37.731 1.00 56.06 358 THR A CA 1
ATOM 2741 C C . THR A 1 358 ? -36.239 -13.974 36.262 1.00 56.06 358 THR A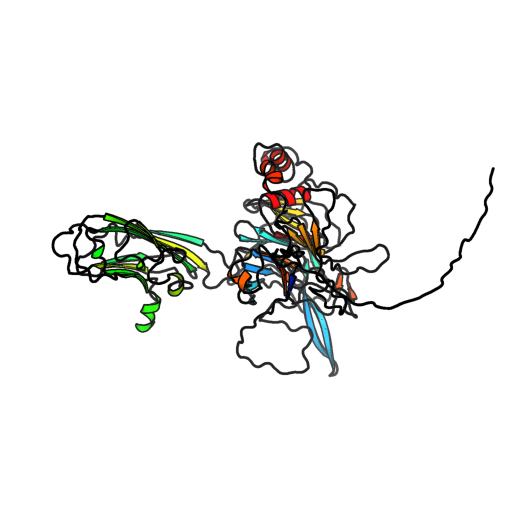 C 1
ATOM 2743 O O . THR A 1 358 ? -37.162 -14.052 35.455 1.00 56.06 358 THR A O 1
ATOM 2746 N N . GLY A 1 359 ? -34.953 -14.131 35.920 1.00 66.25 359 GLY A N 1
ATOM 2747 C CA . GLY A 1 359 ? -34.518 -14.579 34.584 1.00 66.25 359 GLY A CA 1
ATOM 2748 C C . GLY A 1 359 ? -33.836 -13.545 33.676 1.00 66.25 359 GLY A C 1
ATOM 2749 O O . GLY A 1 359 ? -33.846 -13.746 32.471 1.00 66.25 359 GLY A O 1
ATOM 2750 N N . SER A 1 360 ? -33.252 -12.460 34.204 1.00 81.38 360 SER A N 1
ATOM 2751 C CA . SER A 1 360 ? -32.422 -11.564 33.379 1.00 81.38 360 SER A CA 1
ATOM 2752 C C . SER A 1 360 ? -31.096 -12.235 32.992 1.00 81.38 360 SER A C 1
ATOM 2754 O O . SER A 1 360 ? -30.325 -12.629 33.873 1.00 81.38 360 SER A O 1
ATOM 2756 N N . LEU A 1 361 ? -30.812 -12.317 31.695 1.00 87.88 361 LEU A N 1
ATOM 2757 C CA . LEU A 1 361 ? -29.663 -13.013 31.125 1.00 87.88 361 LEU A CA 1
ATOM 2758 C C . LEU A 1 361 ? -28.860 -12.094 30.198 1.00 87.88 361 LEU A C 1
ATOM 2760 O O . LEU A 1 361 ? -29.414 -11.431 29.324 1.00 87.88 361 LEU A O 1
ATOM 2764 N N . LEU A 1 362 ? -27.537 -12.111 30.345 1.00 89.75 362 LEU A N 1
ATOM 2765 C CA . LEU A 1 362 ? -26.630 -11.783 29.249 1.00 89.75 362 LEU A CA 1
ATOM 2766 C C . LEU A 1 362 ? -26.599 -12.988 28.317 1.00 89.75 362 LEU A C 1
ATOM 2768 O O . LEU A 1 362 ? -26.116 -14.046 28.717 1.00 89.75 362 LEU A O 1
ATOM 2772 N N . LEU A 1 363 ? -27.172 -12.837 27.124 1.00 90.75 363 LEU A N 1
ATOM 2773 C CA . LEU A 1 363 ? -27.303 -13.918 26.152 1.00 90.75 363 LEU A CA 1
ATOM 2774 C C . LEU A 1 363 ? -26.008 -14.093 25.373 1.00 90.75 363 LEU A C 1
ATOM 2776 O O . LEU A 1 363 ? -25.489 -15.203 25.310 1.00 90.75 363 LEU A O 1
ATOM 2780 N N . ASP A 1 364 ? -25.494 -12.995 24.823 1.00 91.50 364 ASP A N 1
ATOM 2781 C CA . ASP A 1 364 ? -24.245 -12.975 24.075 1.00 91.50 364 ASP A CA 1
ATOM 2782 C C . ASP A 1 364 ? -23.651 -11.563 24.016 1.00 91.50 364 ASP A C 1
ATOM 2784 O O . ASP A 1 364 ? -24.356 -10.567 24.203 1.00 91.50 364 ASP A O 1
ATOM 2788 N N . TRP A 1 365 ? -22.354 -11.470 23.751 1.00 93.44 365 TRP A N 1
ATOM 2789 C CA . TRP A 1 365 ? -21.711 -10.223 23.356 1.00 93.44 365 TRP A CA 1
ATOM 2790 C C . TRP A 1 365 ? -20.466 -10.505 22.521 1.00 93.44 365 TRP A C 1
ATOM 2792 O O . TRP A 1 365 ? -19.740 -11.472 22.761 1.00 93.44 365 TRP A O 1
ATOM 2802 N N . GLU A 1 366 ? -20.203 -9.633 21.555 1.00 95.00 366 GLU A N 1
ATOM 2803 C CA . GLU A 1 366 ? -19.083 -9.780 20.631 1.00 95.00 366 GLU A CA 1
ATOM 2804 C C . GLU A 1 366 ? -18.299 -8.480 20.516 1.00 95.00 366 GLU A C 1
ATOM 2806 O O . GLU A 1 366 ? -18.875 -7.392 20.425 1.00 95.00 366 GLU A O 1
ATOM 2811 N N . LEU A 1 367 ? -16.977 -8.608 20.450 1.00 95.19 367 LEU A N 1
ATOM 2812 C CA . LEU A 1 367 ? -16.089 -7.532 20.040 1.00 95.19 367 LEU A CA 1
ATOM 2813 C C . LEU A 1 367 ? -15.830 -7.644 18.544 1.00 95.19 367 LEU A C 1
ATOM 2815 O O . LEU A 1 367 ? -15.249 -8.618 18.071 1.00 95.19 367 LEU A O 1
ATOM 2819 N N . HIS A 1 368 ? -16.260 -6.626 17.811 1.00 96.81 368 HIS A N 1
ATOM 2820 C CA . HIS A 1 368 ? -15.986 -6.453 16.391 1.00 96.81 368 HIS A CA 1
ATOM 2821 C C . HIS A 1 368 ? -14.817 -5.473 16.309 1.00 96.81 368 HIS A C 1
ATOM 2823 O O . HIS A 1 368 ? -14.994 -4.262 16.424 1.00 96.81 368 HIS A O 1
ATOM 2829 N N . MET A 1 369 ? -13.604 -6.012 16.232 1.00 95.06 369 MET A N 1
ATOM 2830 C CA . MET A 1 369 ? -12.365 -5.265 16.417 1.00 95.06 369 MET A CA 1
ATOM 2831 C C . MET A 1 369 ? -11.596 -5.174 15.107 1.00 95.06 369 MET A C 1
ATOM 2833 O O . MET A 1 369 ? -11.291 -6.190 14.485 1.00 95.06 369 MET A O 1
ATOM 2837 N N . GLN A 1 370 ? -11.237 -3.960 14.709 1.00 96.56 370 GLN A N 1
ATOM 2838 C CA . GLN A 1 370 ? -10.217 -3.742 13.696 1.00 96.56 370 GLN A CA 1
ATOM 2839 C C . GLN A 1 370 ? -8.880 -3.520 14.386 1.00 96.56 370 GLN A C 1
ATOM 2841 O O . GLN A 1 370 ? -8.789 -2.743 15.336 1.00 96.56 370 GLN A O 1
ATOM 2846 N N . THR A 1 371 ? -7.842 -4.194 13.915 1.00 94.62 371 THR A N 1
ATOM 2847 C CA . THR A 1 371 ? -6.511 -4.141 14.511 1.00 94.62 371 THR A CA 1
ATOM 2848 C C . THR A 1 371 ? -5.441 -3.855 13.471 1.00 94.62 371 THR A C 1
ATOM 2850 O O . THR A 1 371 ? -5.610 -4.150 12.289 1.00 94.62 371 THR A O 1
ATOM 2853 N N . LYS A 1 372 ? -4.326 -3.282 13.918 1.00 92.62 372 LYS A N 1
ATOM 2854 C CA . LYS A 1 372 ? -3.121 -3.040 13.118 1.00 92.62 372 LYS A CA 1
ATOM 2855 C C . LYS A 1 372 ? -1.874 -3.281 13.963 1.00 92.62 372 LYS A C 1
ATOM 2857 O O . LYS A 1 372 ? -1.968 -3.396 15.182 1.00 92.62 372 LYS A O 1
ATOM 2862 N N . SER A 1 373 ? -0.699 -3.316 13.341 1.00 89.56 373 SER A N 1
ATOM 2863 C CA . SER A 1 373 ? 0.562 -3.356 14.093 1.00 89.56 373 SER A CA 1
ATOM 2864 C C . SER A 1 373 ? 0.709 -2.095 14.954 1.00 89.56 373 SER A C 1
ATOM 2866 O O . SER A 1 373 ? 0.538 -0.986 14.445 1.00 89.56 373 SER A O 1
ATOM 2868 N N . CYS A 1 374 ? 1.034 -2.238 16.243 1.00 87.69 374 CYS A N 1
ATOM 2869 C CA . CYS A 1 374 ? 1.271 -1.094 17.134 1.00 87.69 374 CYS A CA 1
ATOM 2870 C C . CYS A 1 374 ? 2.465 -0.263 16.657 1.00 87.69 374 CYS A C 1
ATOM 2872 O O . CYS A 1 374 ? 2.428 0.967 16.650 1.00 87.69 374 CYS A O 1
ATOM 2874 N N . THR A 1 375 ? 3.525 -0.959 16.242 1.00 86.50 375 THR A N 1
ATOM 2875 C CA . THR A 1 375 ? 4.663 -0.369 15.544 1.00 86.50 375 THR A CA 1
ATOM 2876 C C . THR A 1 375 ? 4.665 -0.898 14.113 1.00 86.50 375 THR A C 1
ATOM 2878 O O . THR A 1 375 ? 4.806 -2.109 13.929 1.00 86.50 375 THR A O 1
ATOM 2881 N N . PRO A 1 376 ? 4.449 -0.064 13.079 1.00 84.69 376 PRO A N 1
ATOM 2882 C CA . PRO A 1 376 ? 4.488 -0.541 11.704 1.00 84.69 376 PRO A CA 1
ATOM 2883 C C . PRO A 1 376 ? 5.906 -1.022 11.398 1.00 84.69 376 PRO A C 1
ATOM 2885 O O . PRO A 1 376 ? 6.871 -0.265 11.506 1.00 84.69 376 PRO A O 1
ATOM 2888 N N . ARG A 1 377 ? 6.035 -2.303 11.048 1.00 82.12 377 ARG A N 1
ATOM 2889 C CA . ARG A 1 377 ? 7.312 -2.919 10.686 1.00 82.12 377 ARG A CA 1
ATOM 2890 C C . ARG A 1 377 ? 7.265 -3.419 9.264 1.00 82.12 377 ARG A C 1
ATOM 2892 O O . ARG A 1 377 ? 6.227 -3.851 8.765 1.00 82.12 377 ARG A O 1
ATOM 2899 N N . VAL A 1 378 ? 8.418 -3.350 8.620 1.00 87.88 378 VAL A N 1
ATOM 2900 C CA . VAL A 1 378 ? 8.560 -3.787 7.242 1.00 87.88 378 VAL A CA 1
ATOM 2901 C C . VAL A 1 378 ? 8.811 -5.279 7.223 1.00 87.88 378 VAL A C 1
ATOM 2903 O O . VAL A 1 378 ? 9.785 -5.733 7.818 1.00 87.88 378 VAL A O 1
ATOM 2906 N N . LYS A 1 379 ? 7.951 -6.007 6.508 1.00 90.75 379 LYS A N 1
ATOM 2907 C CA . LYS A 1 379 ? 8.114 -7.435 6.260 1.00 90.75 379 LYS A CA 1
ATOM 2908 C C . LYS A 1 379 ? 8.349 -7.684 4.777 1.00 90.75 379 LYS A C 1
ATOM 2910 O O . LYS A 1 379 ? 7.413 -7.579 3.972 1.00 90.75 379 LYS A O 1
ATOM 2915 N N . TRP A 1 380 ? 9.592 -8.009 4.438 1.00 93.31 380 TRP A N 1
ATOM 2916 C CA . TRP A 1 380 ? 10.001 -8.324 3.072 1.00 93.31 380 TRP A CA 1
ATOM 2917 C C . TRP A 1 380 ? 10.020 -9.833 2.835 1.00 93.31 380 TRP A C 1
ATOM 2919 O O . TRP A 1 380 ? 10.412 -10.620 3.690 1.00 93.31 380 TRP A O 1
ATOM 2929 N N . GLU A 1 381 ? 9.621 -10.241 1.636 1.00 93.12 381 GLU A N 1
ATOM 2930 C CA . GLU A 1 381 ? 9.730 -11.621 1.173 1.00 93.12 381 GLU A CA 1
ATOM 2931 C C . GLU A 1 381 ? 10.290 -11.630 -0.249 1.00 93.12 381 GLU A C 1
ATOM 2933 O O . GLU A 1 381 ? 9.691 -11.057 -1.164 1.00 93.12 381 GLU A O 1
ATOM 2938 N N . GLN A 1 382 ? 11.437 -12.278 -0.454 1.00 94.06 382 GLN A N 1
ATOM 2939 C CA . GLN A 1 382 ? 11.949 -12.507 -1.800 1.00 94.06 382 GLN A CA 1
ATOM 2940 C C . GLN A 1 382 ? 11.173 -13.652 -2.454 1.00 94.06 382 GLN A C 1
ATOM 2942 O O . GLN A 1 382 ? 11.168 -14.780 -1.958 1.00 94.06 382 GLN A O 1
ATOM 2947 N N . LEU A 1 383 ? 10.540 -13.381 -3.593 1.00 93.12 383 LEU A N 1
ATOM 2948 C CA . LEU A 1 383 ? 9.818 -14.400 -4.345 1.00 93.12 383 LEU A CA 1
ATOM 2949 C C . LEU A 1 383 ? 10.786 -15.186 -5.234 1.00 93.12 383 LEU A C 1
ATOM 2951 O O . LEU A 1 383 ? 11.714 -14.636 -5.833 1.00 93.12 383 LEU A O 1
ATOM 2955 N N . SER A 1 384 ? 10.564 -16.497 -5.330 1.00 92.25 384 SER A N 1
ATOM 2956 C CA . SER A 1 384 ? 11.401 -17.384 -6.141 1.00 92.25 384 SER A CA 1
ATOM 2957 C C . SER A 1 384 ? 11.148 -17.158 -7.630 1.00 92.25 384 SER A C 1
ATOM 2959 O O . SER A 1 384 ? 10.065 -17.457 -8.130 1.00 92.25 384 SER A O 1
ATOM 2961 N N . VAL A 1 385 ? 12.170 -16.697 -8.349 1.00 92.44 385 VAL A N 1
ATOM 2962 C CA . VAL A 1 385 ? 12.112 -16.468 -9.799 1.00 92.44 385 VAL A CA 1
ATOM 2963 C C . VAL A 1 385 ? 12.874 -17.585 -10.522 1.00 92.44 385 VAL A C 1
ATOM 2965 O O . VAL A 1 385 ? 14.076 -17.746 -10.285 1.00 92.44 385 VAL A O 1
ATOM 2968 N N . PRO A 1 386 ? 12.226 -18.362 -11.412 1.00 90.94 386 PRO A N 1
ATOM 2969 C CA . PRO A 1 386 ? 12.913 -19.350 -12.243 1.00 90.94 386 PRO A CA 1
ATOM 2970 C C . PRO A 1 386 ? 14.023 -18.707 -13.090 1.00 90.94 386 PRO A C 1
ATOM 2972 O O . PRO A 1 386 ? 13.915 -17.534 -13.444 1.00 90.94 386 PRO A O 1
ATOM 2975 N N . PRO A 1 387 ? 15.093 -19.420 -13.473 1.00 89.50 387 PRO A N 1
ATOM 2976 C CA . PRO A 1 387 ? 16.102 -18.852 -14.361 1.00 89.50 387 PRO A CA 1
ATOM 2977 C C . PRO A 1 387 ? 15.532 -18.606 -15.776 1.00 89.50 387 PRO A C 1
ATOM 2979 O O . PRO A 1 387 ? 14.736 -19.412 -16.276 1.00 89.50 387 PRO A O 1
ATOM 2982 N N . PRO A 1 388 ? 15.963 -17.548 -16.487 1.00 86.31 388 PRO A N 1
ATOM 2983 C CA . PRO A 1 388 ? 15.630 -17.380 -17.901 1.00 86.31 388 PRO A CA 1
ATOM 2984 C C . PRO A 1 388 ? 16.045 -18.617 -18.730 1.00 86.31 388 PRO A C 1
ATOM 2986 O O . PRO A 1 388 ? 17.096 -19.202 -18.454 1.00 86.31 388 PRO A O 1
ATOM 2989 N N . PRO A 1 389 ? 15.271 -19.028 -19.756 1.00 86.50 389 PRO A N 1
ATOM 2990 C CA . PRO A 1 389 ? 14.147 -18.314 -20.364 1.00 86.50 389 PRO A CA 1
ATOM 2991 C C . PRO A 1 389 ? 12.778 -18.648 -19.754 1.00 86.50 389 PRO A C 1
ATOM 2993 O O . PRO A 1 389 ? 11.775 -18.245 -20.322 1.00 86.50 389 PRO A O 1
ATOM 2996 N N . SER A 1 390 ? 12.710 -19.380 -18.636 1.00 86.00 390 SER A N 1
ATOM 2997 C CA . SER A 1 390 ? 11.428 -19.709 -17.977 1.00 86.00 390 SER A CA 1
ATOM 2998 C C . SER A 1 390 ? 10.805 -18.542 -17.194 1.00 86.00 390 SER A C 1
ATOM 3000 O O . SER A 1 390 ? 9.738 -18.679 -16.608 1.00 86.00 390 SER A O 1
ATOM 3002 N N . SER A 1 391 ? 11.474 -17.391 -17.191 1.00 87.81 391 SER A N 1
ATOM 3003 C CA . SER A 1 391 ? 11.025 -16.130 -16.612 1.00 87.81 391 SER A CA 1
ATOM 3004 C C . SER A 1 391 ? 11.678 -14.954 -17.352 1.00 87.81 391 SER A C 1
ATOM 3006 O O . SER A 1 391 ? 12.506 -15.131 -18.261 1.00 87.81 391 SER A O 1
ATOM 3008 N N . PHE A 1 392 ? 11.338 -13.738 -16.929 1.00 90.81 392 PHE A N 1
ATOM 3009 C CA . PHE A 1 392 ? 11.890 -12.507 -17.474 1.00 90.81 392 PHE A CA 1
ATOM 3010 C C . PHE A 1 392 ? 13.408 -12.370 -17.236 1.00 90.81 392 PHE A C 1
ATOM 3012 O O . PHE A 1 392 ? 13.951 -12.663 -16.172 1.00 90.81 392 PHE A O 1
ATOM 3019 N N . GLN A 1 393 ? 14.122 -11.852 -18.240 1.00 92.19 393 GLN A N 1
ATOM 3020 C CA . GLN A 1 393 ? 15.537 -11.486 -18.089 1.00 92.19 393 GLN A CA 1
ATOM 3021 C C . GLN A 1 393 ? 15.721 -10.265 -17.167 1.00 92.19 393 GLN A C 1
ATOM 3023 O O . GLN A 1 393 ? 14.835 -9.399 -17.153 1.00 92.19 393 GLN A O 1
ATOM 3028 N N . PRO A 1 394 ? 16.886 -10.135 -16.489 1.00 94.19 394 PRO A N 1
ATOM 3029 C CA . PRO A 1 394 ? 17.205 -8.966 -15.675 1.00 94.19 394 PRO A CA 1
ATOM 3030 C C . PRO A 1 394 ? 17.025 -7.653 -16.439 1.00 94.19 394 PRO A C 1
ATOM 3032 O O . PRO A 1 394 ? 17.544 -7.494 -17.552 1.00 94.19 394 PRO A O 1
ATOM 3035 N N . ARG A 1 395 ? 16.279 -6.716 -15.846 1.00 93.19 395 ARG A N 1
ATOM 3036 C CA . ARG A 1 395 ? 15.845 -5.490 -16.525 1.00 93.19 395 ARG A CA 1
ATOM 3037 C C . ARG A 1 395 ? 15.589 -4.330 -15.574 1.00 93.19 395 ARG A C 1
ATOM 3039 O O . ARG A 1 395 ? 15.235 -4.512 -14.413 1.00 93.19 395 ARG A O 1
ATOM 3046 N N . TYR A 1 396 ? 15.668 -3.123 -16.116 1.00 92.50 396 TYR A N 1
ATOM 3047 C CA . TYR A 1 396 ? 15.283 -1.888 -15.436 1.00 92.50 396 TYR A CA 1
ATOM 3048 C C . TYR A 1 396 ? 14.464 -0.990 -16.370 1.00 92.50 396 TYR A C 1
ATOM 3050 O O . TYR A 1 396 ? 14.477 -1.171 -17.589 1.00 92.50 396 TYR A O 1
ATOM 3058 N N . GLY A 1 397 ? 13.726 -0.044 -15.793 1.00 89.25 397 GLY A N 1
ATOM 3059 C CA . GLY A 1 397 ? 12.872 0.897 -16.516 1.00 89.25 397 GLY A CA 1
ATOM 3060 C C . GLY A 1 397 ? 11.730 0.227 -17.280 1.00 89.25 397 GLY A C 1
ATOM 3061 O O . GLY A 1 397 ? 11.290 0.772 -18.280 1.00 89.25 397 GLY A O 1
ATOM 3062 N N . HIS A 1 398 ? 11.299 -0.965 -16.872 1.00 92.12 398 HIS A N 1
ATOM 3063 C CA . HIS A 1 398 ? 10.143 -1.646 -17.456 1.00 92.12 398 HIS A CA 1
ATOM 3064 C C . HIS A 1 398 ? 8.840 -1.106 -16.857 1.00 92.12 398 HIS A C 1
ATOM 3066 O O . HIS A 1 398 ? 8.850 -0.460 -15.808 1.00 92.12 398 HIS A O 1
ATOM 3072 N N . THR A 1 399 ? 7.722 -1.414 -17.506 1.00 92.06 399 THR A N 1
ATOM 3073 C CA . THR A 1 399 ? 6.382 -1.158 -16.971 1.00 92.06 399 THR A CA 1
ATOM 3074 C C . THR A 1 399 ? 5.863 -2.432 -16.312 1.00 92.06 399 THR A C 1
ATOM 3076 O O . THR A 1 399 ? 6.001 -3.508 -16.894 1.00 92.06 399 THR A O 1
ATOM 3079 N N . ALA A 1 400 ? 5.283 -2.318 -15.116 1.00 93.75 400 ALA A N 1
ATOM 3080 C CA . ALA A 1 400 ? 4.567 -3.406 -14.456 1.00 93.75 400 ALA A CA 1
ATOM 3081 C C . ALA A 1 400 ? 3.154 -2.946 -14.082 1.00 93.75 400 ALA A C 1
ATOM 3083 O O . ALA A 1 400 ? 2.998 -1.818 -13.616 1.00 93.75 400 ALA A O 1
ATOM 3084 N N . ILE A 1 401 ? 2.147 -3.785 -14.327 1.00 93.56 401 ILE A N 1
ATOM 3085 C CA . ILE A 1 401 ? 0.728 -3.478 -14.098 1.00 93.56 401 ILE A CA 1
ATOM 3086 C C . ILE A 1 401 ? 0.074 -4.668 -13.394 1.00 93.56 401 ILE A C 1
ATOM 3088 O O . ILE A 1 401 ? 0.045 -5.760 -13.960 1.00 93.56 401 ILE A O 1
ATOM 3092 N N . ALA A 1 402 ? -0.480 -4.470 -12.199 1.00 93.75 402 ALA A N 1
ATOM 3093 C CA . ALA A 1 402 ? -1.366 -5.454 -11.580 1.00 93.75 402 ALA A CA 1
ATOM 3094 C C . ALA A 1 402 ? -2.740 -5.419 -12.246 1.00 93.75 402 ALA A C 1
ATOM 3096 O O . ALA A 1 402 ? -3.340 -4.350 -12.387 1.00 93.75 402 ALA A O 1
ATOM 3097 N N . VAL A 1 403 ? -3.234 -6.594 -12.616 1.00 90.94 403 VAL A N 1
ATOM 3098 C CA . VAL A 1 403 ? -4.602 -6.812 -13.077 1.00 90.94 403 VAL A CA 1
ATOM 3099 C C . VAL A 1 403 ? -5.151 -8.022 -12.340 1.00 90.94 403 VAL A C 1
ATOM 3101 O O . VAL A 1 403 ? -4.445 -8.997 -12.122 1.00 90.94 403 VAL A O 1
ATOM 3104 N N . GLU A 1 404 ? -6.425 -7.975 -11.972 1.00 81.69 404 GLU A N 1
ATOM 3105 C CA . GLU A 1 404 ? -7.061 -9.015 -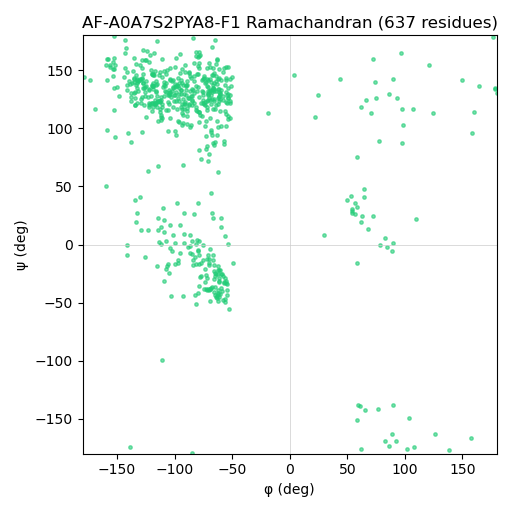11.156 1.00 81.69 404 GLU A CA 1
ATOM 3106 C C . GLU A 1 404 ? -6.418 -9.150 -9.770 1.00 81.69 404 GLU A C 1
ATOM 3108 O O . GLU A 1 404 ? -5.597 -8.330 -9.358 1.00 81.69 404 GLU A O 1
ATOM 3113 N N . SER A 1 405 ? -6.871 -10.130 -8.997 1.00 74.88 405 SER A N 1
ATOM 3114 C CA . SER A 1 405 ? -6.367 -10.362 -7.647 1.00 74.88 405 SER A CA 1
ATOM 3115 C C . SER A 1 405 ? -5.038 -11.100 -7.612 1.00 74.88 405 SER A C 1
ATOM 3117 O O . SER A 1 405 ? -4.544 -11.291 -6.515 1.00 74.88 405 SER A O 1
ATOM 3119 N N . ASP A 1 406 ? -4.489 -11.553 -8.741 1.00 83.25 406 ASP A N 1
ATOM 3120 C CA . ASP A 1 406 ? -3.357 -12.483 -8.760 1.00 83.25 406 ASP A CA 1
ATOM 3121 C C . ASP A 1 406 ? -2.304 -12.232 -9.846 1.00 83.25 406 ASP A C 1
ATOM 3123 O O . ASP A 1 406 ? -1.238 -12.831 -9.764 1.00 83.25 406 ASP A O 1
ATOM 3127 N N . SER A 1 407 ? -2.525 -11.333 -10.810 1.00 92.94 407 SER A N 1
ATOM 3128 C CA . SER A 1 407 ? -1.667 -11.230 -11.995 1.00 92.94 407 SER A CA 1
ATOM 3129 C C . SER A 1 407 ? -0.926 -9.891 -12.092 1.00 92.94 407 SER A C 1
ATOM 3131 O O . SER A 1 407 ? -1.521 -8.818 -12.010 1.00 92.94 407 SER A O 1
ATOM 3133 N N . ILE A 1 408 ? 0.385 -9.931 -12.343 1.00 95.25 408 ILE A N 1
ATOM 3134 C CA . ILE A 1 408 ? 1.205 -8.756 -12.677 1.00 95.25 408 ILE A CA 1
ATOM 3135 C C . ILE A 1 408 ? 1.767 -8.913 -14.089 1.00 95.25 408 ILE A C 1
ATOM 3137 O O . ILE A 1 408 ? 2.470 -9.872 -14.393 1.00 95.25 408 ILE A O 1
ATOM 3141 N N . PHE A 1 409 ? 1.510 -7.935 -14.948 1.00 94.62 409 PHE A N 1
ATOM 3142 C CA . PHE A 1 409 ? 2.012 -7.888 -16.315 1.00 94.62 409 PHE A CA 1
ATOM 3143 C C . PHE A 1 409 ? 3.261 -7.018 -16.392 1.00 94.62 409 PHE A C 1
ATOM 3145 O O . PHE A 1 409 ? 3.219 -5.857 -16.000 1.00 94.62 409 PHE A O 1
ATOM 3152 N N . ILE A 1 410 ? 4.357 -7.551 -16.927 1.00 94.31 410 ILE A N 1
ATOM 3153 C CA . ILE A 1 410 ? 5.654 -6.880 -17.056 1.00 94.31 410 ILE A CA 1
ATOM 3154 C C . ILE A 1 410 ? 5.986 -6.732 -18.536 1.00 94.31 410 ILE A C 1
ATOM 3156 O O . ILE A 1 410 ? 6.099 -7.727 -19.251 1.00 94.31 410 ILE A O 1
ATOM 3160 N N . SER A 1 411 ? 6.189 -5.495 -18.984 1.00 91.75 411 SER A N 1
ATOM 3161 C CA . SER A 1 411 ? 6.460 -5.179 -20.386 1.00 91.75 411 SER A CA 1
ATOM 3162 C C . SER A 1 411 ? 7.714 -4.328 -20.555 1.00 91.75 411 SER A C 1
ATOM 3164 O O . SER A 1 411 ? 7.938 -3.339 -19.847 1.00 91.75 411 SER A O 1
ATOM 3166 N N . GLY A 1 412 ? 8.535 -4.716 -21.529 1.00 89.00 412 GLY A N 1
ATOM 3167 C CA . GLY A 1 412 ? 9.664 -3.928 -22.005 1.00 89.00 412 GLY A CA 1
ATOM 3168 C C . GLY A 1 412 ? 10.785 -3.714 -20.983 1.00 89.00 412 GLY A C 1
ATOM 3169 O O . GLY A 1 412 ? 11.159 -4.617 -20.230 1.00 89.00 412 GLY A O 1
ATOM 3170 N N . GLY A 1 413 ? 11.377 -2.519 -21.004 1.00 88.88 413 GLY A N 1
ATOM 3171 C CA . GLY A 1 413 ? 12.558 -2.157 -20.217 1.00 88.88 413 GLY A CA 1
ATOM 3172 C C . GLY A 1 413 ? 13.884 -2.376 -20.948 1.00 88.88 413 GLY A C 1
ATOM 3173 O O . GLY A 1 413 ? 13.941 -2.582 -22.165 1.00 88.88 413 GLY A O 1
ATOM 3174 N N . LEU A 1 414 ? 14.977 -2.284 -20.193 1.00 86.56 414 LEU A N 1
ATOM 3175 C CA . LEU A 1 414 ? 16.346 -2.309 -20.701 1.00 86.56 414 LEU A CA 1
ATOM 3176 C C . LEU A 1 414 ? 17.189 -3.391 -20.030 1.00 86.56 414 LEU A C 1
ATOM 3178 O O . LEU A 1 414 ? 17.129 -3.572 -18.815 1.00 86.56 414 LEU A O 1
ATOM 3182 N N . THR A 1 415 ? 18.035 -4.055 -20.819 1.00 89.19 415 THR A N 1
ATOM 3183 C CA . THR A 1 415 ? 19.089 -4.945 -20.302 1.00 89.19 415 THR A CA 1
ATOM 3184 C C . THR A 1 415 ? 20.353 -4.169 -19.911 1.00 89.19 415 THR A C 1
ATOM 3186 O O . THR A 1 415 ? 20.476 -2.970 -20.163 1.00 89.19 415 THR A O 1
ATOM 3189 N N . GLN A 1 416 ? 21.366 -4.868 -19.387 1.00 84.56 416 GLN A N 1
ATOM 3190 C CA . GLN A 1 416 ? 22.666 -4.298 -18.989 1.00 84.56 416 GLN A CA 1
ATOM 3191 C C . GLN A 1 416 ? 23.383 -3.558 -20.135 1.00 84.56 416 GLN A C 1
ATOM 3193 O O . GLN A 1 416 ? 24.138 -2.605 -19.926 1.00 84.56 416 GLN A O 1
ATOM 3198 N N . HIS A 1 417 ? 23.133 -3.978 -21.376 1.00 81.44 417 HIS A N 1
ATOM 3199 C CA . HIS A 1 417 ? 23.684 -3.359 -22.582 1.00 81.44 417 HIS A CA 1
ATOM 3200 C C . HIS A 1 417 ? 22.733 -2.334 -23.216 1.00 81.44 417 HIS A C 1
ATOM 3202 O O . HIS A 1 417 ? 22.913 -1.994 -24.381 1.00 81.44 417 HIS A O 1
ATOM 3208 N N . GLN A 1 418 ? 21.717 -1.863 -22.479 1.00 76.62 418 GLN A N 1
ATOM 3209 C CA . GLN A 1 418 ? 20.680 -0.937 -22.958 1.00 76.62 418 GLN A CA 1
ATOM 3210 C C . GLN A 1 418 ? 19.917 -1.440 -24.181 1.00 76.62 418 GLN A C 1
ATOM 3212 O O . GLN A 1 418 ? 19.362 -0.665 -24.962 1.00 76.62 418 GLN A O 1
ATOM 3217 N N . ARG A 1 419 ? 19.860 -2.763 -24.346 1.00 84.69 419 ARG A N 1
ATOM 3218 C CA . ARG A 1 419 ? 18.991 -3.361 -25.347 1.00 84.69 419 ARG A CA 1
ATOM 3219 C C . ARG A 1 419 ? 17.558 -3.208 -24.859 1.00 84.69 419 ARG A C 1
ATOM 3221 O O . ARG A 1 419 ? 17.242 -3.664 -23.761 1.00 84.69 419 ARG A O 1
ATOM 3228 N N . ARG A 1 420 ? 16.721 -2.583 -25.685 1.00 85.19 420 ARG A N 1
ATOM 3229 C CA . ARG A 1 420 ? 15.278 -2.508 -25.458 1.00 85.19 420 ARG A CA 1
ATOM 3230 C C . ARG A 1 420 ? 14.676 -3.898 -25.558 1.00 85.19 420 ARG A C 1
ATOM 3232 O O . ARG A 1 420 ? 14.975 -4.644 -26.493 1.00 85.19 420 ARG A O 1
ATOM 3239 N N . LEU A 1 421 ? 13.861 -4.222 -24.571 1.00 87.81 421 LEU A N 1
ATOM 3240 C CA . LEU A 1 421 ? 13.052 -5.420 -24.544 1.00 87.81 421 LEU A CA 1
ATOM 3241 C C . LEU A 1 421 ? 11.656 -5.084 -25.075 1.00 87.81 421 LEU A C 1
ATOM 3243 O O . LEU A 1 421 ? 11.178 -3.961 -24.919 1.00 87.81 421 LEU A O 1
ATOM 3247 N N . SER A 1 422 ? 11.035 -6.050 -25.737 1.00 86.06 422 SER A N 1
ATOM 3248 C CA . SER A 1 422 ? 9.672 -5.967 -26.281 1.00 86.06 422 SER A CA 1
ATOM 3249 C C . SER A 1 422 ? 8.869 -7.223 -25.941 1.00 86.06 422 SER A C 1
ATOM 3251 O O . SER A 1 422 ? 7.915 -7.559 -26.638 1.00 86.06 422 SER A O 1
ATOM 3253 N N . ASP A 1 423 ? 9.328 -7.968 -24.937 1.00 90.06 423 ASP A N 1
ATOM 3254 C CA . ASP A 1 423 ? 8.639 -9.124 -24.389 1.00 90.06 423 ASP A CA 1
ATOM 3255 C C . ASP A 1 423 ? 7.589 -8.683 -23.363 1.00 90.06 423 ASP A C 1
ATOM 3257 O O . ASP A 1 423 ? 7.686 -7.601 -22.772 1.00 90.06 423 ASP A O 1
ATOM 3261 N N . LEU A 1 424 ? 6.592 -9.544 -23.174 1.00 92.25 424 LEU A N 1
ATOM 3262 C CA . LEU A 1 424 ? 5.527 -9.389 -22.198 1.00 92.25 424 LEU A CA 1
ATOM 3263 C C . LEU A 1 424 ? 5.439 -10.662 -21.370 1.00 92.25 424 LEU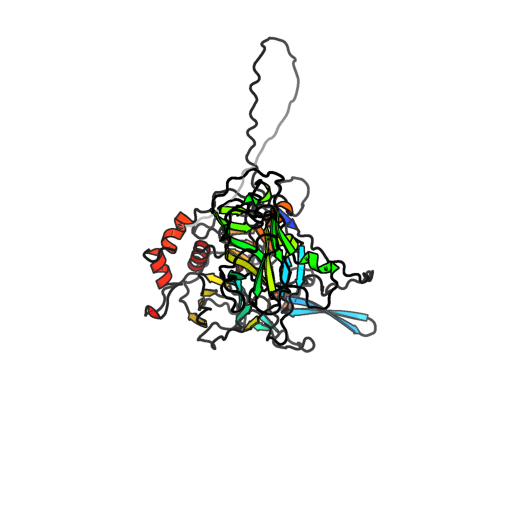 A C 1
ATOM 3265 O O . LEU A 1 424 ? 5.320 -11.766 -21.901 1.00 92.25 424 LEU A O 1
ATOM 3269 N N . TRP A 1 425 ? 5.485 -10.475 -20.061 1.00 93.88 425 TRP A N 1
ATOM 3270 C CA . TRP A 1 425 ? 5.373 -11.540 -19.081 1.00 93.88 425 TRP A CA 1
ATOM 3271 C C . TRP A 1 425 ? 4.153 -11.295 -18.214 1.00 93.88 425 TRP A C 1
ATOM 3273 O O . TRP A 1 425 ? 3.929 -10.164 -17.790 1.00 93.88 425 TRP A O 1
ATOM 3283 N N . ARG A 1 426 ? 3.406 -12.352 -17.911 1.00 94.56 426 ARG A N 1
ATOM 3284 C CA . ARG A 1 426 ? 2.447 -12.369 -16.810 1.00 94.56 426 ARG A CA 1
ATOM 3285 C C . ARG A 1 426 ? 3.037 -13.175 -15.661 1.00 94.56 426 ARG A C 1
ATOM 3287 O O . ARG A 1 426 ? 3.544 -14.277 -15.870 1.00 94.56 426 ARG A O 1
ATOM 3294 N N . PHE A 1 427 ? 2.999 -12.596 -14.473 1.00 94.38 427 PHE A N 1
ATOM 3295 C CA . PHE A 1 427 ? 3.370 -13.228 -13.222 1.00 94.38 427 PHE A CA 1
ATOM 3296 C C . PHE A 1 427 ? 2.114 -13.426 -12.382 1.00 94.38 427 PHE A C 1
ATOM 3298 O O . PHE A 1 427 ? 1.566 -12.448 -11.875 1.00 94.38 427 PHE A O 1
ATOM 3305 N N . ASP A 1 428 ? 1.674 -14.672 -12.236 1.00 92.06 428 ASP A N 1
ATOM 3306 C CA . ASP A 1 428 ? 0.562 -15.011 -11.353 1.00 92.06 428 ASP A CA 1
ATOM 3307 C C . ASP A 1 428 ? 1.135 -15.248 -9.946 1.00 92.06 428 ASP A C 1
ATOM 3309 O O . ASP A 1 428 ? 1.760 -16.276 -9.655 1.00 92.06 428 ASP A O 1
ATOM 3313 N N . TYR A 1 429 ? 1.004 -14.252 -9.073 1.00 87.69 429 TYR A N 1
ATOM 3314 C CA . TYR A 1 429 ? 1.762 -14.181 -7.826 1.00 87.69 429 TYR A CA 1
ATOM 3315 C C . TYR A 1 429 ? 1.301 -15.204 -6.781 1.00 87.69 429 TYR A C 1
ATOM 3317 O O . TYR A 1 429 ? 2.110 -15.635 -5.962 1.00 87.69 429 TYR A O 1
ATOM 3325 N N . LEU A 1 430 ? 0.023 -15.609 -6.794 1.00 86.62 430 LEU A N 1
ATOM 3326 C CA . LEU A 1 430 ? -0.516 -16.588 -5.838 1.00 86.62 430 LEU A CA 1
ATOM 3327 C C . LEU A 1 430 ? 0.049 -17.993 -6.071 1.00 86.62 430 LEU A C 1
ATOM 3329 O O . LEU A 1 430 ? 0.327 -18.722 -5.121 1.00 86.62 430 LEU A O 1
ATOM 3333 N N . THR A 1 431 ? 0.222 -18.369 -7.336 1.00 89.25 431 THR A N 1
ATOM 3334 C CA . THR A 1 431 ? 0.762 -19.668 -7.765 1.00 89.25 431 THR A CA 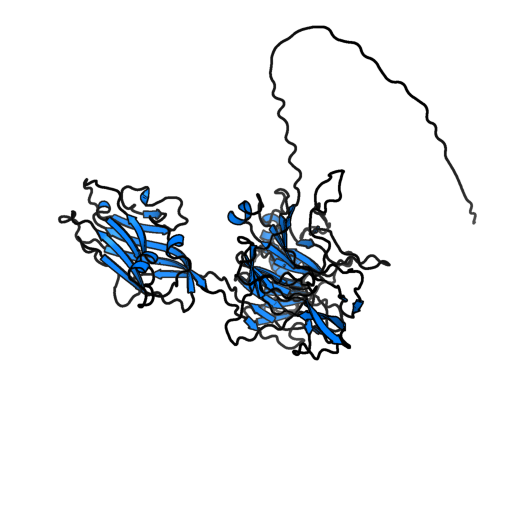1
ATOM 3335 C C . THR A 1 431 ? 2.265 -19.618 -8.033 1.00 89.25 431 THR A C 1
ATOM 3337 O O . THR A 1 431 ? 2.881 -20.661 -8.252 1.00 89.25 431 THR A O 1
ATOM 3340 N N . ASN A 1 432 ? 2.860 -18.423 -7.998 1.00 88.81 432 ASN A N 1
ATOM 3341 C CA . ASN A 1 432 ? 4.238 -18.148 -8.389 1.00 88.81 432 ASN A CA 1
ATOM 3342 C C . ASN A 1 432 ? 4.561 -18.661 -9.810 1.00 88.81 432 ASN A C 1
ATOM 3344 O O . ASN A 1 432 ? 5.619 -19.253 -10.048 1.00 88.81 432 ASN A O 1
ATOM 3348 N N . THR A 1 433 ? 3.632 -18.465 -10.753 1.00 90.50 433 THR A N 1
ATOM 3349 C CA . THR A 1 433 ? 3.761 -18.924 -12.146 1.00 90.50 433 THR A CA 1
ATOM 3350 C C . THR A 1 433 ? 4.104 -17.782 -13.091 1.00 90.50 433 THR A C 1
ATOM 3352 O O . THR A 1 433 ? 3.626 -16.661 -12.951 1.00 90.50 433 THR A O 1
ATOM 3355 N N . TRP A 1 434 ? 4.964 -18.078 -14.064 1.00 93.00 434 TRP A N 1
ATOM 3356 C CA . TRP A 1 434 ? 5.444 -17.123 -15.057 1.00 93.00 434 TRP A CA 1
ATOM 3357 C C . TRP A 1 434 ? 5.012 -17.577 -16.444 1.00 93.00 434 TRP A C 1
ATOM 3359 O O . TRP A 1 434 ? 5.389 -18.661 -16.884 1.00 93.00 434 TRP A O 1
ATOM 3369 N N . THR A 1 435 ? 4.273 -16.723 -17.144 1.00 91.94 435 THR A N 1
ATOM 3370 C CA . THR A 1 435 ? 3.757 -16.998 -18.486 1.00 91.94 435 THR A CA 1
ATOM 3371 C C . THR A 1 435 ? 4.304 -15.959 -19.458 1.00 91.94 435 THR A C 1
ATOM 3373 O O . THR A 1 435 ? 4.104 -14.758 -19.269 1.00 91.94 435 THR A O 1
ATOM 3376 N N . SER A 1 436 ? 5.006 -16.402 -20.503 1.00 92.38 436 SER A N 1
ATOM 3377 C CA . SER A 1 436 ? 5.374 -15.517 -21.615 1.00 92.38 436 SER A CA 1
ATOM 3378 C C . SER A 1 436 ? 4.165 -15.352 -22.523 1.00 92.38 436 SER A C 1
ATOM 3380 O O . SER A 1 436 ? 3.613 -16.344 -22.991 1.00 92.38 436 SER A O 1
ATOM 3382 N N . LEU A 1 437 ? 3.784 -14.111 -22.804 1.00 92.25 437 LEU A N 1
ATOM 3383 C CA . LEU A 1 437 ? 2.679 -13.797 -23.704 1.00 92.25 437 LEU A CA 1
ATOM 3384 C C . LEU A 1 437 ? 3.209 -13.316 -25.056 1.00 92.25 437 LEU A C 1
ATOM 3386 O O . LEU A 1 437 ? 4.292 -12.728 -25.147 1.00 92.25 437 LEU A O 1
ATOM 3390 N N . ASN A 1 438 ? 2.428 -13.547 -26.109 1.00 89.88 438 ASN A N 1
ATOM 3391 C CA . ASN A 1 438 ? 2.736 -13.039 -27.439 1.00 89.88 438 ASN A CA 1
ATOM 3392 C C . ASN A 1 438 ? 2.475 -11.531 -27.482 1.00 89.88 438 ASN A C 1
ATOM 3394 O O . ASN A 1 438 ? 1.375 -11.077 -27.177 1.00 89.88 438 ASN A O 1
ATOM 3398 N N . THR A 1 439 ? 3.491 -10.742 -27.834 1.00 83.62 439 THR A N 1
ATOM 3399 C CA . THR A 1 439 ? 3.367 -9.283 -27.917 1.00 83.62 439 THR A CA 1
ATOM 3400 C C . THR A 1 439 ? 2.974 -8.832 -29.308 1.00 83.62 439 THR A C 1
ATOM 3402 O O . THR A 1 439 ? 3.641 -9.160 -30.289 1.00 83.62 439 THR A O 1
ATOM 3405 N N . ALA A 1 440 ? 1.939 -7.998 -29.391 1.00 74.44 440 ALA A N 1
ATOM 3406 C CA . ALA A 1 440 ? 1.660 -7.273 -30.621 1.00 74.44 440 ALA A CA 1
ATOM 3407 C C . ALA A 1 440 ? 2.781 -6.244 -30.907 1.00 74.44 440 ALA A C 1
ATOM 3409 O O . ALA A 1 440 ? 3.334 -5.636 -29.979 1.00 74.44 440 ALA A O 1
ATOM 3410 N N . PRO A 1 441 ? 3.131 -5.990 -32.179 1.00 65.62 441 PRO A N 1
ATOM 3411 C CA . PRO A 1 441 ? 4.122 -4.980 -32.532 1.00 65.62 441 PRO A CA 1
ATOM 3412 C C . PRO A 1 441 ? 3.661 -3.564 -32.142 1.00 65.62 441 PRO A C 1
ATOM 3414 O O . PRO A 1 441 ? 2.563 -3.129 -32.483 1.00 65.62 441 PRO A O 1
ATOM 3417 N N . LEU A 1 442 ? 4.540 -2.801 -31.478 1.00 57.44 442 LEU A N 1
ATOM 3418 C CA . LEU A 1 442 ? 4.279 -1.407 -31.098 1.00 57.44 442 LEU A CA 1
ATOM 3419 C C . LEU A 1 442 ? 3.956 -0.545 -32.336 1.00 57.44 442 LEU A C 1
ATOM 3421 O O . LEU A 1 442 ? 4.760 -0.445 -33.268 1.00 57.44 442 LEU A O 1
ATOM 3425 N N . ARG A 1 443 ? 2.797 0.130 -32.343 1.00 55.41 443 ARG A N 1
ATOM 3426 C CA . ARG A 1 443 ? 2.436 1.097 -33.395 1.00 55.41 443 ARG A CA 1
ATOM 3427 C C . ARG A 1 443 ? 3.328 2.350 -33.273 1.00 55.41 443 ARG A C 1
ATOM 3429 O O . ARG A 1 443 ? 3.198 3.141 -32.348 1.00 55.41 443 ARG A O 1
ATOM 3436 N N . ASN A 1 444 ? 4.250 2.527 -34.222 1.00 41.72 444 ASN A N 1
ATOM 3437 C CA . ASN A 1 444 ? 5.385 3.477 -34.222 1.00 41.72 444 ASN A CA 1
ATOM 3438 C C . ASN A 1 444 ? 5.070 4.998 -34.309 1.00 41.72 444 ASN A C 1
ATOM 3440 O O . ASN A 1 444 ? 5.906 5.759 -34.795 1.00 41.72 444 ASN A O 1
ATOM 3444 N N . ASN A 1 445 ? 3.913 5.494 -33.864 1.00 41.00 445 ASN A N 1
ATOM 3445 C CA . ASN A 1 445 ? 3.494 6.872 -34.186 1.00 41.00 445 ASN A CA 1
ATOM 3446 C C . ASN A 1 445 ? 3.676 7.935 -33.085 1.00 41.00 445 ASN A C 1
ATOM 3448 O O . ASN A 1 445 ? 3.244 9.070 -33.290 1.00 41.00 445 ASN A O 1
ATOM 3452 N N . HIS A 1 446 ? 4.343 7.645 -31.961 1.00 48.97 446 HIS A N 1
ATOM 3453 C CA . HIS A 1 446 ? 4.466 8.621 -30.868 1.00 48.97 446 HIS A CA 1
ATOM 3454 C C . HIS A 1 446 ? 5.881 9.193 -30.699 1.00 48.97 446 HIS A C 1
ATOM 3456 O O . HIS A 1 446 ? 6.863 8.450 -30.767 1.00 48.97 446 HIS A O 1
ATOM 3462 N N . PRO A 1 447 ? 6.015 10.518 -30.466 1.00 45.94 447 PRO A N 1
ATOM 3463 C CA . PRO A 1 447 ? 7.291 11.104 -30.084 1.00 45.94 447 PRO A CA 1
ATOM 3464 C C . PRO A 1 447 ? 7.745 10.469 -28.770 1.00 45.94 447 PRO A C 1
ATOM 3466 O O . PRO A 1 447 ? 7.011 10.460 -27.786 1.00 45.94 447 PRO A O 1
ATOM 3469 N N . ALA A 1 448 ? 8.953 9.917 -28.779 1.00 50.28 448 ALA A N 1
ATOM 3470 C CA . ALA A 1 448 ? 9.493 9.116 -27.696 1.00 50.28 448 ALA A CA 1
ATOM 3471 C C . ALA A 1 448 ? 9.839 9.999 -26.482 1.00 50.28 448 ALA A C 1
ATOM 3473 O O . ALA A 1 448 ? 10.962 10.496 -26.358 1.00 50.28 448 ALA A O 1
ATOM 3474 N N . ILE A 1 449 ? 8.848 10.269 -25.626 1.00 53.31 449 ILE A N 1
ATOM 3475 C CA . ILE A 1 449 ? 9.089 10.881 -24.320 1.00 53.31 449 ILE A CA 1
ATOM 3476 C C . ILE A 1 449 ? 9.410 9.752 -23.348 1.00 53.31 449 ILE A C 1
ATOM 3478 O O . ILE A 1 449 ? 8.534 9.013 -22.921 1.00 53.31 449 ILE A O 1
ATOM 3482 N N . HIS A 1 450 ? 10.693 9.607 -23.036 1.00 68.56 450 HIS A N 1
ATOM 3483 C CA . HIS A 1 450 ? 11.195 8.513 -22.211 1.00 68.56 450 HIS A CA 1
ATOM 3484 C C . HIS A 1 450 ? 11.204 8.901 -20.726 1.00 68.56 450 HIS A C 1
ATOM 3486 O O . HIS A 1 450 ? 11.503 10.055 -20.396 1.00 68.56 450 HIS A O 1
ATOM 3492 N N . ARG A 1 451 ? 10.995 7.920 -19.831 1.00 76.00 451 ARG A N 1
ATOM 3493 C CA . ARG A 1 451 ? 11.162 8.060 -18.366 1.00 76.00 451 ARG A CA 1
ATOM 3494 C C . ARG A 1 451 ? 10.170 9.045 -17.730 1.00 76.00 451 ARG A C 1
ATOM 3496 O O . ARG A 1 451 ? 10.552 9.864 -16.886 1.00 76.00 451 ARG A O 1
ATOM 3503 N N . GLN A 1 452 ? 8.921 8.987 -18.189 1.00 82.06 452 GLN A N 1
ATOM 3504 C CA . GLN A 1 452 ? 7.810 9.755 -17.629 1.00 82.06 452 GLN A CA 1
ATOM 3505 C C . GLN A 1 452 ? 7.268 9.077 -16.374 1.00 82.06 452 GLN A C 1
ATOM 3507 O O . GLN A 1 452 ? 7.226 7.846 -16.296 1.00 82.06 452 GLN A O 1
ATOM 3512 N N . ALA A 1 453 ? 6.808 9.893 -15.427 1.00 88.75 453 ALA A N 1
ATOM 3513 C CA . ALA A 1 453 ? 5.937 9.401 -14.374 1.00 88.75 453 ALA A CA 1
ATOM 3514 C C . ALA A 1 453 ? 4.543 9.223 -14.982 1.00 88.75 453 ALA A C 1
ATOM 3516 O O . ALA A 1 453 ? 4.063 10.119 -15.683 1.00 88.75 453 ALA A O 1
ATOM 3517 N N . ALA A 1 454 ? 3.911 8.080 -14.744 1.00 89.94 454 ALA A N 1
ATOM 3518 C CA . ALA A 1 454 ? 2.576 7.807 -15.239 1.00 89.94 454 ALA A CA 1
ATOM 3519 C C . ALA A 1 454 ? 1.700 7.215 -14.141 1.00 89.94 454 ALA A C 1
ATOM 3521 O O . ALA A 1 454 ? 2.193 6.616 -13.188 1.00 89.94 454 ALA A O 1
ATOM 3522 N N . VAL A 1 455 ? 0.395 7.394 -14.276 1.00 91.50 455 VAL A N 1
ATOM 3523 C CA . VAL A 1 455 ? -0.593 6.862 -13.345 1.00 91.50 455 VAL A CA 1
ATOM 3524 C C . VAL A 1 455 ? -1.868 6.540 -14.100 1.00 91.50 455 VAL A C 1
ATOM 3526 O O . VAL A 1 455 ? -2.392 7.362 -14.855 1.00 91.50 455 VAL A O 1
ATOM 3529 N N . LEU A 1 456 ? -2.342 5.314 -13.922 1.00 90.75 456 LEU A N 1
ATOM 3530 C CA . LEU A 1 456 ? -3.663 4.910 -14.365 1.00 90.75 456 LEU A CA 1
ATOM 3531 C C . LEU A 1 456 ? -4.661 5.345 -13.295 1.00 90.75 456 LEU A C 1
ATOM 3533 O O . LEU A 1 456 ? -4.519 4.936 -12.148 1.00 90.75 456 LEU A O 1
ATOM 3537 N N . GLY A 1 457 ? -5.645 6.160 -13.662 1.00 88.50 457 GLY A N 1
ATOM 3538 C CA . GLY A 1 457 ? -6.676 6.661 -12.756 1.00 88.50 457 GLY A CA 1
ATOM 3539 C C . GLY A 1 457 ? -8.066 6.657 -13.397 1.00 88.50 457 GLY A C 1
ATOM 3540 O O . GLY A 1 457 ? -8.224 6.217 -14.542 1.00 88.50 457 GLY A O 1
ATOM 3541 N N . PRO A 1 458 ? -9.089 7.196 -12.710 1.00 83.31 458 PRO A N 1
ATOM 3542 C CA . PRO A 1 458 ? -10.458 7.223 -13.233 1.00 83.31 458 PRO A CA 1
ATOM 3543 C C . PRO A 1 458 ? -10.595 8.034 -14.530 1.00 83.31 458 PRO A C 1
ATOM 3545 O O . PRO A 1 458 ? -11.526 7.823 -15.299 1.00 83.31 458 PRO A O 1
ATOM 3548 N N . TRP A 1 459 ? -9.629 8.904 -14.822 1.00 78.88 459 TRP A N 1
ATOM 3549 C CA . TRP A 1 459 ? -9.574 9.743 -16.023 1.00 78.88 459 TRP A CA 1
ATOM 3550 C C . TRP A 1 459 ? -8.873 9.076 -17.220 1.00 78.88 459 TRP A C 1
ATOM 3552 O O . TRP A 1 459 ? -8.780 9.684 -18.285 1.00 78.88 459 TRP A O 1
ATOM 3562 N N . GLY A 1 460 ? -8.347 7.858 -17.054 1.00 82.19 460 GLY A N 1
ATOM 3563 C CA . GLY A 1 460 ? -7.472 7.194 -18.021 1.00 82.19 460 GLY A CA 1
ATOM 3564 C C . GLY A 1 460 ? -6.005 7.238 -17.591 1.00 82.19 460 GLY A C 1
ATOM 3565 O O . GLY A 1 460 ? -5.700 7.216 -16.397 1.00 82.19 460 GLY A O 1
ATOM 3566 N N . LEU A 1 461 ? -5.086 7.269 -18.559 1.00 85.38 461 LEU A N 1
ATOM 3567 C CA . LEU A 1 461 ? -3.647 7.285 -18.289 1.00 85.38 461 LEU A CA 1
ATOM 3568 C C . LEU A 1 461 ? -3.133 8.726 -18.257 1.00 85.38 461 LEU A C 1
ATOM 3570 O O . LEU A 1 461 ? -3.113 9.403 -19.284 1.00 85.38 461 LEU A O 1
ATOM 3574 N N . LEU A 1 462 ? -2.693 9.189 -17.091 1.00 85.25 462 LEU A N 1
ATOM 3575 C CA . LEU A 1 462 ? -2.068 10.498 -16.930 1.00 85.25 462 LEU A CA 1
ATOM 3576 C C . LEU A 1 462 ? -0.549 10.350 -16.894 1.00 85.25 462 LEU A C 1
ATOM 3578 O O . LEU A 1 462 ? -0.017 9.476 -16.213 1.00 85.25 462 LEU A O 1
ATOM 3582 N N . THR A 1 463 ? 0.153 11.217 -17.618 1.00 85.00 463 THR A N 1
ATOM 3583 C CA . THR A 1 463 ? 1.616 11.255 -17.664 1.00 85.00 463 THR A CA 1
ATOM 3584 C C . THR A 1 463 ? 2.145 12.650 -17.373 1.00 85.00 463 THR A C 1
ATOM 3586 O O . THR A 1 463 ? 1.533 13.663 -17.722 1.00 85.00 463 THR A O 1
ATOM 3589 N N . TYR A 1 464 ? 3.307 12.699 -16.729 1.00 84.44 464 TYR A N 1
ATOM 3590 C CA . TYR A 1 464 ? 3.989 13.939 -16.400 1.00 84.44 464 TYR A CA 1
ATOM 3591 C C . TYR A 1 464 ? 5.499 13.825 -16.614 1.00 84.44 464 TYR A C 1
ATOM 3593 O O . TYR A 1 464 ? 6.136 12.819 -16.281 1.00 84.44 464 TYR A O 1
ATOM 3601 N N . GLY A 1 465 ? 6.087 14.905 -17.127 1.00 82.31 465 GLY A N 1
ATOM 3602 C CA . GLY A 1 465 ? 7.535 15.063 -17.194 1.00 82.31 465 GLY A CA 1
ATOM 3603 C C . GLY A 1 465 ? 8.200 14.248 -18.307 1.00 82.31 465 GLY A C 1
ATOM 3604 O O . GLY A 1 465 ? 7.679 14.144 -19.422 1.00 82.31 465 GLY A O 1
ATOM 3605 N N . GLY A 1 466 ? 9.375 13.692 -18.004 1.00 79.44 466 GLY A N 1
ATOM 3606 C CA . GLY A 1 466 ? 10.195 12.870 -18.905 1.00 79.44 466 GLY A CA 1
ATOM 3607 C C . GLY A 1 466 ? 11.143 13.660 -19.806 1.00 79.44 466 GLY A C 1
ATOM 3608 O O . GLY A 1 466 ? 11.308 14.871 -19.666 1.00 79.44 466 GLY A O 1
ATOM 3609 N N . LEU A 1 467 ? 11.801 12.965 -20.735 1.00 72.44 467 LEU A N 1
ATOM 3610 C CA . LEU A 1 467 ? 12.762 13.554 -21.674 1.00 72.44 467 LEU A CA 1
ATOM 3611 C C . LEU A 1 467 ? 12.208 13.548 -23.097 1.00 72.44 467 LEU A C 1
ATOM 3613 O O . LEU A 1 467 ? 11.944 12.490 -23.660 1.00 72.44 467 LEU A O 1
ATOM 3617 N N . LYS A 1 468 ? 12.088 14.728 -23.708 1.00 65.94 468 LYS A N 1
ATOM 3618 C CA . LYS A 1 468 ? 11.697 14.907 -25.109 1.00 65.94 468 LYS A CA 1
ATOM 3619 C C . LYS A 1 468 ? 12.926 14.855 -26.012 1.00 65.94 468 LYS A C 1
ATOM 3621 O O . LYS A 1 468 ? 13.809 15.713 -25.916 1.00 65.94 468 LYS A O 1
ATOM 3626 N N . GLN A 1 469 ? 12.944 13.907 -26.947 1.00 58.66 469 GLN A N 1
ATOM 3627 C CA . GLN A 1 469 ? 13.913 13.873 -28.042 1.00 58.66 469 GLN A CA 1
ATOM 3628 C C . GLN A 1 469 ? 13.309 14.501 -29.304 1.00 58.66 469 GLN A C 1
ATOM 3630 O O . GLN A 1 469 ? 12.485 13.895 -29.983 1.00 58.66 469 GLN A O 1
ATOM 3635 N N . LYS A 1 470 ? 13.726 15.724 -29.649 1.00 55.75 470 LYS A N 1
ATOM 3636 C CA . LYS A 1 470 ? 13.489 16.289 -30.987 1.00 55.75 470 LYS A CA 1
ATOM 3637 C C . LYS A 1 470 ? 14.672 15.917 -31.888 1.00 55.75 470 LYS A C 1
ATOM 3639 O O . LYS A 1 470 ? 15.827 16.039 -31.485 1.00 55.75 470 LYS A O 1
ATOM 3644 N N . SER A 1 471 ? 14.389 15.431 -33.099 1.00 50.97 471 SER A N 1
ATOM 3645 C CA . SER A 1 471 ? 15.423 15.035 -34.066 1.00 50.97 471 SER A CA 1
ATOM 3646 C C . SER A 1 471 ? 16.411 16.183 -34.311 1.00 50.97 471 SER A C 1
ATOM 3648 O O . SER A 1 471 ? 16.007 17.263 -34.738 1.00 50.97 471 SER A O 1
ATOM 3650 N N . GLY A 1 472 ? 17.700 15.948 -34.052 1.00 50.22 472 GLY A N 1
ATOM 3651 C CA . GLY A 1 472 ? 18.770 16.928 -34.271 1.00 50.22 472 GLY A CA 1
ATOM 3652 C C . GLY A 1 472 ? 18.979 17.962 -33.155 1.00 50.22 472 GLY A C 1
ATOM 3653 O O . GLY A 1 472 ? 19.819 18.842 -33.325 1.00 50.22 472 GLY A O 1
ATOM 3654 N N . THR A 1 473 ? 18.276 17.868 -32.019 1.00 53.84 473 THR A N 1
ATOM 3655 C CA . THR A 1 473 ? 18.485 18.748 -30.852 1.00 53.84 473 THR A CA 1
ATOM 3656 C C . THR A 1 473 ? 18.822 17.952 -29.585 1.00 53.84 473 THR A C 1
ATOM 3658 O O . THR A 1 473 ? 18.448 16.780 -29.494 1.00 53.84 473 THR A O 1
ATOM 3661 N N . PRO A 1 474 ? 19.477 18.570 -28.581 1.00 55.19 474 PRO A N 1
ATOM 3662 C CA . PRO A 1 474 ? 19.645 17.971 -27.257 1.00 55.19 474 PRO A CA 1
ATOM 3663 C C . PRO A 1 474 ? 18.306 17.535 -26.643 1.00 55.19 474 PRO A C 1
ATOM 3665 O O . PRO A 1 474 ? 17.257 18.101 -26.963 1.00 55.19 474 PRO A O 1
ATOM 3668 N N . LEU A 1 475 ? 18.346 16.531 -25.762 1.00 59.28 475 LEU A N 1
ATOM 3669 C CA . LEU A 1 475 ? 17.183 16.118 -24.973 1.00 59.28 475 LEU A CA 1
ATOM 3670 C C . LEU A 1 475 ? 16.710 17.302 -24.122 1.00 59.28 475 LEU A C 1
ATOM 3672 O O . LEU A 1 475 ? 17.520 17.974 -23.492 1.00 59.28 475 LEU A O 1
ATOM 3676 N N . THR A 1 476 ? 15.406 17.564 -24.115 1.00 58.03 476 THR A N 1
ATOM 3677 C CA . THR A 1 476 ? 14.806 18.633 -23.300 1.00 58.03 476 THR A CA 1
ATOM 3678 C C . THR A 1 476 ? 13.805 18.038 -22.326 1.00 58.03 476 THR A C 1
ATOM 3680 O O . THR A 1 476 ? 13.155 17.044 -22.638 1.00 58.03 476 THR A O 1
ATOM 3683 N N . GLU A 1 477 ? 13.674 18.626 -21.145 1.00 61.28 477 GLU A N 1
ATOM 3684 C CA . GLU A 1 477 ? 12.693 18.175 -20.159 1.00 61.28 477 GLU A CA 1
ATOM 3685 C C . GLU A 1 477 ? 11.265 18.400 -20.655 1.00 61.28 477 GLU A C 1
ATOM 3687 O O . GLU A 1 477 ? 10.907 19.486 -21.123 1.00 61.28 477 GLU A O 1
ATOM 3692 N N . GLY A 1 478 ? 10.430 17.376 -20.505 1.00 61.59 478 GLY A N 1
ATOM 3693 C CA . GLY A 1 478 ? 8.989 17.518 -20.560 1.00 61.59 478 GLY A CA 1
ATOM 3694 C C . GLY A 1 478 ? 8.506 18.295 -19.338 1.00 61.59 478 GLY A C 1
ATOM 3695 O O . GLY A 1 478 ? 8.896 18.006 -18.210 1.00 61.59 478 GLY A O 1
ATOM 3696 N N . ARG A 1 479 ? 7.660 19.298 -19.567 1.00 62.78 479 ARG A N 1
ATOM 3697 C CA . ARG A 1 479 ? 6.894 19.983 -18.514 1.00 62.78 479 ARG A CA 1
ATOM 3698 C C . ARG A 1 479 ? 5.403 19.692 -18.622 1.00 62.78 479 ARG A C 1
ATOM 3700 O O . ARG A 1 479 ? 4.621 20.229 -17.854 1.00 62.78 479 ARG A O 1
ATOM 3707 N N . ASP A 1 480 ? 5.019 18.884 -19.602 1.00 68.50 480 ASP A N 1
ATOM 3708 C CA . ASP A 1 480 ? 3.635 18.782 -20.021 1.00 68.50 480 ASP A CA 1
ATOM 3709 C C . ASP A 1 480 ? 2.964 17.684 -19.205 1.00 68.50 480 ASP A C 1
ATOM 3711 O O . ASP A 1 480 ? 3.469 16.563 -19.106 1.00 68.50 480 ASP A O 1
ATOM 3715 N N . LEU A 1 481 ? 1.834 18.047 -18.614 1.00 75.81 481 LEU A N 1
ATOM 3716 C CA . LEU A 1 481 ? 0.870 17.125 -18.051 1.00 75.81 481 LEU A CA 1
ATOM 3717 C C . LEU A 1 481 ? -0.089 16.724 -19.175 1.00 75.81 481 LEU A C 1
ATOM 3719 O O . LEU A 1 481 ? -0.731 17.592 -19.776 1.00 75.81 481 LEU A O 1
ATOM 3723 N N . SER A 1 482 ? -0.170 15.430 -19.467 1.00 75.50 482 SER A N 1
ATOM 3724 C CA . SER A 1 482 ? -1.055 14.900 -20.506 1.00 75.50 482 SER A CA 1
ATOM 3725 C C . SER A 1 482 ? -1.921 13.770 -19.984 1.00 75.50 482 SER A C 1
ATOM 3727 O O . SER A 1 482 ? -1.464 12.939 -19.204 1.00 75.50 482 SER A O 1
ATOM 3729 N N . ILE A 1 483 ? -3.163 13.734 -20.456 1.00 76.44 483 ILE A N 1
ATOM 3730 C CA . ILE A 1 483 ? -4.094 12.628 -20.244 1.00 76.44 483 ILE A CA 1
ATOM 3731 C C . ILE A 1 483 ? -4.290 11.913 -21.579 1.00 76.44 483 ILE A C 1
ATOM 3733 O O . ILE A 1 483 ? -4.465 12.559 -22.614 1.00 76.44 483 ILE A O 1
ATOM 3737 N N . GLN A 1 484 ? -4.253 10.586 -21.545 1.00 77.00 484 GLN A N 1
ATOM 3738 C CA . GLN A 1 484 ? -4.546 9.705 -22.663 1.00 77.00 484 GLN A CA 1
ATOM 3739 C C . GLN A 1 484 ? -5.827 8.913 -22.376 1.00 77.00 484 GLN A C 1
ATOM 3741 O O . GLN A 1 484 ? -5.922 8.180 -21.388 1.00 77.00 484 GLN A O 1
ATOM 3746 N N . HIS A 1 485 ? -6.798 9.039 -23.283 1.00 75.69 485 HIS A N 1
ATOM 3747 C CA . HIS A 1 485 ? -8.011 8.228 -23.290 1.00 75.69 485 HIS A CA 1
ATOM 3748 C C . HIS A 1 485 ? -7.680 6.788 -23.708 1.00 75.69 485 HIS A C 1
ATOM 3750 O O . HIS A 1 485 ? -6.993 6.579 -24.706 1.00 75.69 485 HIS A O 1
ATOM 3756 N N . LEU A 1 486 ? -8.170 5.791 -22.965 1.00 79.44 486 LEU A N 1
ATOM 3757 C CA . LEU A 1 486 ? -7.813 4.383 -23.201 1.00 79.44 486 LEU A CA 1
ATOM 3758 C C . LEU A 1 486 ? -8.558 3.747 -24.386 1.00 79.44 486 LEU A C 1
ATOM 3760 O O . LEU A 1 486 ? -8.031 2.838 -25.012 1.00 79.44 486 LEU A O 1
ATOM 3764 N N . PHE A 1 487 ? -9.770 4.217 -24.700 1.00 77.12 487 PHE A N 1
ATOM 3765 C CA . PHE A 1 487 ? -10.668 3.571 -25.677 1.00 77.12 487 PHE A CA 1
ATOM 3766 C C . PHE A 1 487 ? -10.814 4.308 -27.016 1.00 77.12 487 PHE A C 1
ATOM 3768 O O . PHE A 1 487 ? -11.633 3.918 -27.844 1.00 77.12 487 PHE A O 1
ATOM 3775 N N . GLN A 1 488 ? -10.092 5.411 -27.219 1.00 67.25 488 GLN A N 1
ATOM 3776 C CA . GLN A 1 488 ? -10.171 6.202 -28.449 1.00 67.25 488 GLN A CA 1
ATOM 3777 C C . GLN A 1 488 ? -8.776 6.265 -29.067 1.00 67.25 488 GLN A C 1
ATOM 3779 O O . GLN A 1 488 ? -7.842 6.747 -28.432 1.00 67.25 488 GLN A O 1
ATOM 3784 N N . ASP A 1 489 ? -8.647 5.775 -30.304 1.00 51.53 489 ASP A N 1
ATOM 3785 C CA . ASP A 1 489 ? -7.398 5.824 -31.083 1.00 51.53 489 ASP A CA 1
ATOM 3786 C C . ASP A 1 489 ? -6.995 7.268 -31.441 1.00 51.53 489 ASP A C 1
ATOM 3788 O O . ASP A 1 489 ? -5.821 7.564 -31.685 1.00 51.53 489 ASP A O 1
ATOM 3792 N N . GLU A 1 490 ? -7.962 8.192 -31.460 1.00 47.31 490 GLU A N 1
ATOM 3793 C CA . GLU A 1 490 ? -7.692 9.621 -31.557 1.00 47.31 490 GLU A CA 1
ATOM 3794 C C . GLU A 1 490 ? -7.154 10.107 -30.213 1.00 47.31 490 GLU A C 1
ATOM 3796 O O . GLU A 1 490 ? -7.895 10.304 -29.252 1.00 47.31 490 GLU A O 1
ATOM 3801 N N . GLN A 1 491 ? -5.834 10.290 -30.148 1.00 49.50 491 GLN A N 1
ATOM 3802 C CA . GLN A 1 491 ? -5.155 10.915 -29.022 1.00 49.50 491 GLN A CA 1
ATOM 3803 C C . GLN A 1 491 ? -5.706 12.323 -28.764 1.00 49.50 491 GLN A C 1
ATOM 3805 O O . GLN A 1 491 ? -5.141 13.324 -29.208 1.00 49.50 491 GLN A O 1
ATOM 3810 N N . LEU A 1 492 ? -6.772 12.424 -27.980 1.00 44.22 492 LEU A N 1
ATOM 3811 C CA . LEU A 1 492 ? -7.101 13.636 -27.251 1.00 44.22 492 LEU A CA 1
ATOM 3812 C C . LEU A 1 492 ? -6.049 13.791 -26.150 1.00 44.22 492 LEU A C 1
ATOM 3814 O O . LEU A 1 492 ? -6.286 13.467 -24.992 1.00 44.22 492 LEU A O 1
ATOM 3818 N N . GLN A 1 493 ? -4.857 14.266 -26.532 1.00 51.25 493 GLN A N 1
ATOM 3819 C CA . GLN A 1 493 ? -3.901 14.843 -25.592 1.00 51.25 493 GLN A CA 1
ATOM 3820 C C . GLN A 1 493 ? -4.543 16.114 -25.043 1.00 51.25 493 GLN A C 1
ATOM 3822 O O . GLN A 1 493 ? -4.356 17.214 -25.565 1.00 51.25 493 GLN A O 1
ATOM 3827 N N . LEU A 1 494 ? -5.356 15.955 -24.007 1.00 52.22 494 LEU A N 1
ATOM 3828 C CA . LEU A 1 494 ? -5.851 17.078 -23.237 1.00 52.22 494 LEU A CA 1
ATOM 3829 C C . LEU A 1 494 ? -4.662 17.573 -22.418 1.00 52.22 494 LEU A C 1
ATOM 3831 O O . LEU A 1 494 ? -4.343 17.031 -21.361 1.00 52.22 494 LEU A O 1
ATOM 3835 N N . ALA A 1 495 ? -3.943 18.553 -22.971 1.00 55.38 495 ALA A N 1
ATOM 3836 C CA . ALA A 1 495 ? -2.932 19.282 -22.228 1.00 55.38 495 ALA A CA 1
ATOM 3837 C C . ALA A 1 495 ? -3.636 19.953 -21.052 1.00 55.38 495 ALA A C 1
ATOM 3839 O O . ALA A 1 495 ? -4.506 20.807 -21.232 1.00 55.38 495 ALA A O 1
ATOM 3840 N N . VAL A 1 496 ? -3.281 19.525 -19.851 1.00 56.09 496 VAL A N 1
ATOM 3841 C CA . VAL A 1 496 ? -3.879 20.034 -18.628 1.00 56.09 496 VAL A CA 1
ATOM 3842 C C . VAL A 1 496 ? -3.213 21.388 -18.335 1.00 56.09 496 VAL A C 1
ATOM 3844 O O . VAL A 1 496 ? -1.998 21.420 -18.119 1.00 56.09 496 VAL A O 1
ATOM 3847 N N . PRO A 1 497 ? -3.932 22.529 -18.392 1.00 51.16 497 PRO A N 1
ATOM 3848 C CA . PRO A 1 497 ? -3.307 23.845 -18.270 1.00 51.16 497 PRO A CA 1
ATOM 3849 C C . PRO A 1 497 ? -2.619 24.004 -16.910 1.00 51.16 497 PRO A C 1
ATOM 3851 O O . PRO A 1 497 ? -3.261 23.840 -15.875 1.00 51.16 497 PRO A O 1
ATOM 3854 N N . LEU A 1 498 ? -1.339 24.388 -16.906 1.00 55.25 498 LEU A N 1
ATOM 3855 C CA . LEU A 1 498 ? -0.528 24.631 -15.700 1.00 55.25 498 LEU A CA 1
ATOM 3856 C C . LEU A 1 498 ? -0.797 26.022 -15.064 1.00 55.25 498 LEU A C 1
ATOM 3858 O O . LEU A 1 498 ? 0.123 26.635 -14.543 1.00 55.25 498 LEU A O 1
ATOM 3862 N N . SER A 1 499 ? -2.055 26.491 -15.102 1.00 52.72 499 SER A N 1
ATOM 3863 C CA . SER A 1 499 ? -2.616 27.768 -14.594 1.00 52.72 499 SER A CA 1
ATOM 3864 C C . SER A 1 499 ? -2.336 29.092 -15.347 1.00 52.72 499 SER A C 1
ATOM 3866 O O . SER A 1 499 ? -1.231 29.382 -15.795 1.00 52.72 499 SER A O 1
ATOM 3868 N N . GLY A 1 500 ? -3.403 29.913 -15.408 1.00 42.94 500 GLY A N 1
ATOM 3869 C CA . GLY A 1 500 ? -3.400 31.359 -15.145 1.00 42.94 500 GLY A CA 1
ATOM 3870 C C . GLY A 1 500 ? -2.866 32.309 -16.216 1.00 42.94 500 GLY A C 1
ATOM 3871 O O . GLY A 1 500 ? -1.724 32.750 -16.144 1.00 42.94 500 GLY A O 1
ATOM 3872 N N . ASN A 1 501 ? -3.727 32.767 -17.129 1.00 37.41 501 ASN A N 1
ATOM 3873 C CA . ASN A 1 501 ? -3.452 33.942 -17.961 1.00 37.41 501 ASN A CA 1
ATOM 3874 C C . ASN A 1 501 ? -3.515 35.234 -17.116 1.00 37.41 501 ASN A C 1
ATOM 3876 O O . ASN A 1 501 ? -4.468 36.001 -17.220 1.00 37.41 501 ASN A O 1
ATOM 3880 N N . ASN A 1 502 ? -2.525 35.471 -16.252 1.00 38.94 502 ASN A N 1
ATOM 3881 C CA . ASN A 1 502 ? -2.294 36.790 -15.672 1.00 38.94 502 ASN A CA 1
ATOM 3882 C C . ASN A 1 502 ? -1.204 37.476 -16.489 1.00 38.94 502 ASN A C 1
ATOM 3884 O O . ASN A 1 502 ? -0.026 37.146 -16.396 1.00 38.94 502 ASN A O 1
ATOM 3888 N N . ASN A 1 503 ? -1.625 38.453 -17.290 1.00 43.94 503 ASN A N 1
ATOM 3889 C CA . ASN A 1 503 ? -0.812 39.229 -18.227 1.00 43.94 503 ASN A CA 1
ATOM 3890 C C . ASN A 1 503 ? 0.349 40.032 -17.607 1.00 43.94 503 ASN A C 1
ATOM 3892 O O . ASN A 1 503 ? 0.884 40.886 -18.296 1.00 43.94 503 ASN A O 1
ATOM 3896 N N . ASN A 1 504 ? 0.771 39.794 -16.363 1.00 45.72 504 ASN A N 1
ATOM 3897 C CA . ASN A 1 504 ? 1.973 40.384 -15.778 1.00 45.72 504 ASN A CA 1
ATOM 3898 C C . ASN A 1 504 ? 2.547 39.449 -14.693 1.00 45.72 504 ASN A C 1
ATOM 3900 O O . ASN A 1 504 ? 1.928 39.275 -13.647 1.00 45.72 504 ASN A O 1
ATOM 3904 N N . ASN A 1 505 ? 3.761 38.937 -14.945 1.00 40.94 505 ASN A N 1
ATOM 3905 C CA . ASN A 1 505 ? 4.644 38.086 -14.121 1.00 40.94 505 ASN A CA 1
ATOM 3906 C C . ASN A 1 505 ? 4.593 36.568 -14.395 1.00 40.94 505 ASN A C 1
ATOM 3908 O O . ASN A 1 505 ? 3.608 35.892 -14.128 1.00 40.94 505 ASN A O 1
ATOM 3912 N N . ASN A 1 506 ? 5.738 36.033 -14.846 1.00 42.00 506 ASN A N 1
ATOM 3913 C CA . ASN A 1 506 ? 6.089 34.609 -14.963 1.00 42.00 506 ASN A CA 1
ATOM 3914 C C . ASN A 1 506 ? 6.097 33.885 -13.593 1.00 42.00 506 ASN A C 1
ATOM 3916 O O . ASN A 1 506 ? 7.146 33.413 -13.149 1.00 42.00 506 ASN A O 1
ATOM 3920 N N . SER A 1 507 ? 4.972 33.792 -12.886 1.00 45.97 507 SER A N 1
ATOM 3921 C CA . SER A 1 507 ? 4.874 32.897 -11.729 1.00 45.97 507 SER A CA 1
ATOM 3922 C C . SER A 1 507 ? 4.679 31.468 -12.230 1.00 45.97 507 SER A C 1
ATOM 3924 O O . SER A 1 507 ? 3.647 31.153 -12.815 1.00 45.97 507 SER A O 1
ATOM 3926 N N . VAL A 1 508 ? 5.674 30.602 -12.038 1.00 50.38 508 VAL A N 1
ATOM 3927 C CA . VAL A 1 508 ? 5.545 29.162 -12.300 1.00 50.38 508 VAL A CA 1
ATOM 3928 C C . VAL A 1 508 ? 4.505 28.596 -11.321 1.00 50.38 508 VAL A C 1
ATOM 3930 O O . VAL A 1 508 ? 4.729 28.647 -10.117 1.00 50.38 508 VAL A O 1
ATOM 3933 N N . VAL A 1 509 ? 3.373 28.083 -11.814 1.00 65.44 509 VAL A N 1
ATOM 3934 C CA . VAL A 1 509 ? 2.247 27.593 -10.985 1.00 65.44 509 VAL A CA 1
ATOM 3935 C C . VAL A 1 509 ? 2.290 26.064 -10.801 1.00 65.44 509 VAL A C 1
ATOM 3937 O O . VAL A 1 509 ? 1.269 25.385 -10.809 1.00 65.44 509 VAL A O 1
ATOM 3940 N N . GLY A 1 510 ? 3.489 25.488 -10.687 1.00 72.62 510 GLY A N 1
ATOM 3941 C CA . GLY A 1 510 ? 3.673 24.043 -10.528 1.00 72.62 510 GLY A CA 1
ATOM 3942 C C . GLY A 1 510 ? 5.139 23.603 -10.502 1.00 72.62 510 GLY A C 1
ATOM 3943 O O . GLY A 1 510 ? 6.040 24.438 -10.630 1.00 72.62 510 GLY A O 1
ATOM 3944 N N . PRO A 1 511 ? 5.409 22.297 -10.330 1.00 79.50 511 PRO A N 1
ATOM 3945 C CA . PRO A 1 511 ? 6.767 21.779 -10.296 1.00 79.50 511 PRO A CA 1
ATOM 3946 C C . PRO A 1 511 ? 7.506 22.031 -11.616 1.00 79.50 511 PRO A C 1
ATOM 3948 O O . PRO A 1 511 ? 6.931 22.059 -12.702 1.00 79.50 511 PRO A O 1
ATOM 3951 N N . HIS A 1 512 ? 8.831 22.170 -11.540 1.00 75.12 512 HIS A N 1
ATOM 3952 C CA . HIS A 1 512 ? 9.666 22.179 -12.741 1.00 75.12 512 HIS A CA 1
ATOM 3953 C C . HIS A 1 512 ? 9.581 20.840 -13.495 1.00 75.12 512 HIS A C 1
ATOM 3955 O O . HIS A 1 512 ? 9.254 19.798 -12.911 1.00 75.12 512 HIS A O 1
ATOM 3961 N N . GLY A 1 513 ? 9.937 20.886 -14.786 1.00 74.75 513 GLY A N 1
ATOM 3962 C CA . GLY A 1 513 ? 10.161 19.694 -15.600 1.00 74.75 513 GLY A CA 1
ATOM 3963 C C . GLY A 1 513 ? 11.162 18.769 -14.921 1.00 74.75 513 GLY A C 1
ATOM 3964 O O . GLY A 1 513 ? 12.157 19.221 -14.357 1.00 74.75 513 GLY A O 1
ATOM 3965 N N . ARG A 1 514 ? 10.834 17.483 -14.902 1.00 81.31 514 ARG A N 1
ATOM 3966 C CA . ARG A 1 514 ? 11.614 16.453 -14.222 1.00 81.31 514 ARG A CA 1
ATOM 3967 C C . ARG A 1 514 ? 11.381 15.115 -14.894 1.00 81.31 514 ARG A C 1
ATOM 3969 O O . ARG A 1 514 ? 10.319 14.870 -15.467 1.00 81.31 514 ARG A O 1
ATOM 3976 N N . TYR A 1 515 ? 12.380 14.254 -14.835 1.00 82.69 515 TYR A N 1
ATOM 3977 C CA . TYR A 1 515 ? 12.289 12.878 -15.307 1.00 82.69 515 TYR A CA 1
ATOM 3978 C C . TYR A 1 515 ? 12.709 11.933 -14.186 1.00 82.69 515 TYR A C 1
ATOM 3980 O O . TYR A 1 515 ? 13.379 12.355 -13.239 1.00 82.69 515 TYR A O 1
ATOM 3988 N N . LEU A 1 516 ? 12.291 10.665 -14.275 1.00 87.44 516 LEU A N 1
ATOM 3989 C CA . LEU A 1 516 ? 12.513 9.676 -13.209 1.00 87.44 516 LEU A CA 1
ATOM 3990 C C . LEU A 1 516 ? 11.995 10.136 -11.827 1.00 87.44 516 LEU A C 1
ATOM 3992 O O . LEU A 1 516 ? 12.529 9.734 -10.792 1.00 87.44 516 LEU A O 1
ATOM 3996 N N . SER A 1 517 ? 10.989 11.010 -11.808 1.00 91.38 517 SER A N 1
ATOM 3997 C CA . SER A 1 517 ? 10.158 11.273 -10.634 1.00 91.38 51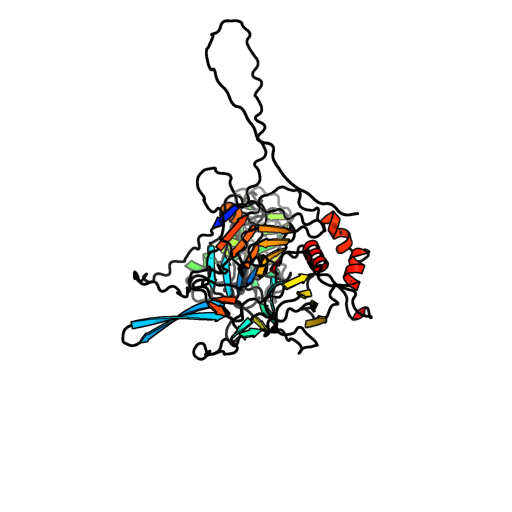7 SER A CA 1
ATOM 3998 C C . SER A 1 517 ? 9.126 10.165 -10.483 1.00 91.38 517 SER A C 1
ATOM 4000 O O . SER A 1 517 ? 8.822 9.467 -11.452 1.00 91.38 517 SER A O 1
ATOM 4002 N N . SER A 1 518 ? 8.538 10.049 -9.302 1.00 93.69 518 SER A N 1
ATOM 4003 C CA . SER A 1 518 ? 7.393 9.172 -9.088 1.00 93.69 518 SER A CA 1
ATOM 4004 C C . SER A 1 518 ? 6.118 9.998 -8.937 1.00 93.69 518 SER A C 1
ATOM 4006 O O . SER A 1 518 ? 6.155 11.154 -8.505 1.00 93.69 518 SER A O 1
ATOM 4008 N N . ILE A 1 519 ? 4.993 9.413 -9.334 1.00 92.69 519 ILE A N 1
ATOM 4009 C CA . ILE A 1 519 ? 3.665 9.985 -9.138 1.00 92.69 519 ILE A CA 1
ATOM 4010 C C . ILE A 1 519 ? 2.744 8.876 -8.637 1.00 92.69 519 ILE A C 1
ATOM 4012 O O . ILE A 1 519 ? 2.902 7.741 -9.075 1.00 92.69 519 ILE A O 1
ATOM 4016 N N . ALA A 1 520 ? 1.814 9.172 -7.736 1.00 93.19 520 ALA A N 1
ATOM 4017 C CA . ALA A 1 520 ? 0.867 8.187 -7.225 1.00 93.19 520 ALA A CA 1
ATOM 4018 C C . ALA A 1 520 ? -0.522 8.802 -7.038 1.00 93.19 520 ALA A C 1
ATOM 4020 O O . ALA A 1 520 ? -0.638 9.996 -6.763 1.00 93.19 520 ALA A O 1
ATOM 4021 N N . LEU A 1 521 ? -1.559 7.980 -7.213 1.00 91.25 521 LEU A N 1
ATOM 4022 C CA . LEU A 1 521 ? -2.956 8.357 -7.011 1.00 91.25 521 LEU A CA 1
ATOM 4023 C C . LEU A 1 521 ? -3.366 8.092 -5.571 1.00 91.25 521 LEU A C 1
ATOM 4025 O O . LEU A 1 521 ? -3.056 7.035 -5.027 1.00 91.25 521 LEU A O 1
ATOM 4029 N N . MET A 1 522 ? -4.094 9.032 -4.990 1.00 89.44 522 MET A N 1
ATOM 4030 C CA . MET A 1 522 ? -4.667 8.894 -3.664 1.00 89.44 522 MET A CA 1
ATOM 4031 C C . MET A 1 522 ? -6.110 9.383 -3.676 1.00 89.44 522 MET A C 1
ATOM 4033 O O . MET A 1 522 ? -6.434 10.383 -4.319 1.00 89.44 522 MET A O 1
ATOM 4037 N N . GLU A 1 523 ? -6.974 8.666 -2.969 1.00 84.88 523 GLU A N 1
ATOM 4038 C CA . GLU A 1 523 ? -8.351 9.091 -2.753 1.00 84.88 523 GLU A CA 1
ATOM 4039 C C . GLU A 1 523 ? -8.388 10.232 -1.737 1.00 84.88 523 GLU A C 1
ATOM 4041 O O . GLU A 1 523 ? -7.610 10.259 -0.778 1.00 84.88 523 GLU A O 1
ATOM 4046 N N . SER A 1 524 ? -9.287 11.193 -1.940 1.00 76.00 524 SER A N 1
ATOM 4047 C CA . SER A 1 524 ? -9.451 12.258 -0.956 1.00 76.00 524 SER A CA 1
ATOM 4048 C C . SER A 1 524 ? -10.303 11.803 0.226 1.00 76.00 524 SER A C 1
ATOM 4050 O O . SER A 1 524 ? -11.247 11.028 0.086 1.00 76.00 524 SER A O 1
ATOM 4052 N N . SER A 1 525 ? -9.977 12.326 1.405 1.00 77.00 525 SER A N 1
ATOM 4053 C CA . SER A 1 525 ? -10.749 12.164 2.638 1.00 77.00 525 SER A CA 1
ATOM 4054 C C . SER A 1 525 ? -11.163 13.529 3.177 1.00 77.00 525 SER A C 1
ATOM 4056 O O . SER A 1 525 ? -10.555 14.546 2.843 1.00 77.00 525 SER A O 1
ATOM 4058 N N . ASP A 1 526 ? -12.142 13.573 4.082 1.00 69.38 526 ASP A N 1
ATOM 4059 C CA . ASP A 1 526 ? -12.578 14.827 4.716 1.00 69.38 526 ASP A CA 1
ATOM 4060 C C . ASP A 1 526 ? -11.438 15.591 5.403 1.00 69.38 526 ASP A C 1
ATOM 4062 O O . ASP A 1 526 ? -11.451 16.822 5.464 1.00 69.38 526 ASP A O 1
ATOM 4066 N N . ILE A 1 527 ? -10.444 14.867 5.922 1.00 69.38 527 ILE A N 1
ATOM 4067 C CA . ILE A 1 527 ? -9.257 15.449 6.553 1.00 69.38 527 ILE A CA 1
ATOM 4068 C C . ILE A 1 527 ? -8.392 16.134 5.491 1.00 69.38 527 ILE A C 1
ATOM 4070 O O . ILE A 1 527 ? -8.035 17.300 5.644 1.00 69.38 527 ILE A O 1
ATOM 4074 N N . ILE A 1 528 ? -8.115 15.444 4.385 1.00 72.88 528 ILE A N 1
ATOM 4075 C CA . ILE A 1 528 ? -7.299 15.963 3.278 1.00 72.88 528 ILE A CA 1
ATOM 4076 C C . ILE A 1 528 ? -8.000 17.147 2.594 1.00 72.88 528 ILE A C 1
ATOM 4078 O O . ILE A 1 528 ? -7.366 18.170 2.333 1.00 72.88 528 ILE A O 1
ATOM 4082 N N . ASN A 1 529 ? -9.321 17.059 2.405 1.00 71.94 529 ASN A N 1
ATOM 4083 C CA . ASN A 1 529 ? -10.165 18.133 1.873 1.00 71.94 529 ASN A CA 1
ATOM 4084 C C . ASN A 1 529 ? -10.019 19.431 2.668 1.00 71.94 529 ASN A C 1
ATOM 4086 O O . ASN A 1 529 ? -9.910 20.513 2.086 1.00 71.94 529 ASN A O 1
ATOM 4090 N N . LYS A 1 530 ? -10.004 19.319 4.002 1.00 68.81 530 LYS A N 1
ATOM 4091 C CA . LYS A 1 530 ? -9.826 20.458 4.909 1.00 68.81 530 LYS A CA 1
ATOM 4092 C C . LYS A 1 530 ? -8.398 20.994 4.889 1.00 68.81 530 LYS A C 1
ATOM 4094 O O . LYS A 1 530 ? -8.222 22.206 4.940 1.00 68.81 530 LYS A O 1
ATOM 4099 N N . LEU A 1 531 ? -7.395 20.117 4.820 1.00 71.94 531 LEU A N 1
ATOM 4100 C CA . LEU A 1 531 ? -5.983 20.510 4.848 1.00 71.94 531 LEU A CA 1
ATOM 4101 C C . LEU A 1 531 ? -5.551 21.259 3.583 1.00 71.94 531 LEU A C 1
ATOM 4103 O O . LEU A 1 531 ? -4.794 22.223 3.676 1.00 71.94 531 LEU A O 1
ATOM 4107 N N . TYR A 1 532 ? -6.050 20.851 2.415 1.00 72.12 532 TYR A N 1
ATOM 4108 C CA . TYR A 1 532 ? -5.580 21.363 1.124 1.00 72.12 532 TYR A CA 1
ATOM 4109 C C . TYR A 1 532 ? -6.624 22.174 0.338 1.00 72.12 532 TYR A C 1
ATOM 4111 O O . TYR A 1 532 ? -6.472 22.359 -0.866 1.00 72.12 532 TYR A O 1
ATOM 4119 N N . ASN A 1 533 ? -7.633 22.730 1.022 1.00 64.88 533 ASN A N 1
ATOM 4120 C CA . ASN A 1 533 ? -8.654 23.635 0.471 1.00 64.88 533 ASN A CA 1
ATOM 4121 C C . ASN A 1 533 ? -9.480 23.048 -0.696 1.00 64.88 533 ASN A C 1
ATOM 4123 O O . ASN A 1 533 ? -9.341 23.485 -1.836 1.00 64.88 533 ASN A O 1
ATOM 4127 N N . ASN A 1 534 ? -10.420 22.145 -0.393 1.00 64.19 534 ASN A N 1
ATOM 4128 C CA . ASN A 1 534 ? -11.447 21.641 -1.327 1.00 64.19 534 ASN A CA 1
ATOM 4129 C C . ASN A 1 534 ? -10.897 20.845 -2.529 1.00 64.19 534 ASN A C 1
ATOM 4131 O O . ASN A 1 534 ? -11.303 21.063 -3.670 1.00 64.19 534 ASN A O 1
ATOM 4135 N N . ILE A 1 535 ? -9.988 19.899 -2.284 1.00 67.38 535 ILE A N 1
ATOM 4136 C CA . ILE A 1 535 ? -9.649 18.878 -3.285 1.00 67.38 535 ILE A CA 1
ATOM 4137 C C . ILE A 1 535 ? -10.859 17.951 -3.472 1.00 67.38 535 ILE A C 1
ATOM 4139 O O . ILE A 1 535 ? -11.078 17.043 -2.686 1.00 67.38 535 ILE A O 1
ATOM 4143 N N . GLU A 1 536 ? -11.673 18.163 -4.501 1.00 65.56 536 GLU A N 1
ATOM 4144 C CA . GLU A 1 536 ? -12.786 17.255 -4.795 1.00 65.56 536 GLU A CA 1
ATOM 4145 C C . GLU A 1 536 ? -12.296 16.023 -5.573 1.00 65.56 536 GLU A C 1
ATOM 4147 O O . GLU A 1 536 ? -11.808 16.139 -6.697 1.00 65.56 536 GLU A O 1
ATOM 4152 N N . GLY A 1 537 ? -12.461 14.831 -4.990 1.00 75.62 537 GLY A N 1
ATOM 4153 C CA . GLY A 1 537 ? -12.108 13.558 -5.630 1.00 75.62 537 GLY A CA 1
ATOM 4154 C C . GLY A 1 537 ? -10.624 13.178 -5.512 1.00 75.62 537 GLY A C 1
ATOM 4155 O O . GLY A 1 537 ? -9.892 13.768 -4.718 1.00 75.62 537 GLY A O 1
ATOM 4156 N N . PRO A 1 538 ? -10.166 12.155 -6.252 1.00 82.00 538 PRO A N 1
ATOM 4157 C CA . PRO A 1 538 ? -8.805 11.655 -6.128 1.00 82.00 538 PRO A CA 1
ATOM 4158 C C . PRO A 1 538 ? -7.778 12.659 -6.659 1.00 82.00 538 PRO A C 1
ATOM 4160 O O . PRO A 1 538 ? -7.978 13.311 -7.687 1.00 82.00 538 PRO A O 1
ATOM 4163 N N . PHE A 1 539 ? -6.639 12.739 -5.979 1.00 86.06 539 PHE A N 1
ATOM 4164 C CA . PHE A 1 539 ? -5.545 13.654 -6.290 1.00 86.06 539 PHE A CA 1
ATOM 4165 C C . PHE A 1 539 ? -4.236 12.898 -6.497 1.00 86.06 539 PHE A C 1
ATOM 4167 O O . PHE A 1 539 ? -4.106 11.710 -6.194 1.00 86.06 539 PHE A O 1
ATOM 4174 N N . LEU A 1 540 ? -3.252 13.598 -7.052 1.00 89.69 540 LEU A N 1
ATOM 4175 C CA . LEU A 1 540 ? -1.945 13.035 -7.349 1.00 89.69 540 LEU A CA 1
ATOM 4176 C C . LEU A 1 540 ? -0.889 13.583 -6.411 1.00 89.69 540 LEU A C 1
ATOM 4178 O O . LEU A 1 540 ? -0.810 14.787 -6.190 1.00 89.69 540 LEU A O 1
ATOM 4182 N N . LEU A 1 541 ? -0.037 12.692 -5.931 1.00 92.88 541 LEU A N 1
ATOM 4183 C CA . LEU A 1 541 ? 1.189 13.015 -5.222 1.00 92.88 541 LEU A CA 1
ATOM 4184 C C . LEU A 1 541 ? 2.367 12.844 -6.162 1.00 92.88 541 LEU A C 1
ATOM 4186 O O . LEU A 1 541 ? 2.402 11.886 -6.928 1.00 92.88 541 LEU A O 1
ATOM 4190 N N . MET A 1 542 ? 3.348 13.734 -6.081 1.00 93.06 542 MET A N 1
ATOM 4191 C CA . MET A 1 542 ? 4.590 13.650 -6.841 1.00 93.06 542 MET A CA 1
ATOM 4192 C C . MET A 1 542 ? 5.784 13.894 -5.938 1.00 93.06 542 MET A C 1
ATOM 4194 O O . MET A 1 542 ? 5.789 14.866 -5.185 1.00 93.06 542 MET A O 1
ATOM 4198 N N . PHE A 1 543 ? 6.813 13.060 -6.080 1.00 93.81 543 PHE A N 1
ATOM 4199 C CA . PHE A 1 543 ? 8.050 13.197 -5.326 1.00 93.81 543 PHE A CA 1
ATOM 4200 C C . PHE A 1 543 ? 9.289 13.024 -6.208 1.00 93.81 543 PHE A C 1
ATOM 4202 O O . PHE A 1 543 ? 9.343 12.208 -7.137 1.00 93.81 543 PHE A O 1
ATOM 4209 N N . GLY A 1 544 ? 10.301 13.827 -5.887 1.00 91.38 544 GLY A N 1
ATOM 4210 C CA . GLY A 1 544 ? 11.657 13.725 -6.402 1.00 91.38 544 GLY A CA 1
ATOM 4211 C C . GLY A 1 544 ? 11.792 13.827 -7.920 1.00 91.38 544 GLY A C 1
ATOM 4212 O O . GLY A 1 544 ? 11.029 14.522 -8.591 1.00 91.38 544 GLY A O 1
ATOM 4213 N N . GLY A 1 545 ? 12.819 13.179 -8.462 1.00 88.81 545 GLY A N 1
ATOM 4214 C CA . GLY A 1 545 ? 13.212 13.236 -9.867 1.00 88.81 545 GLY A CA 1
ATOM 4215 C C . GLY A 1 545 ? 14.498 14.023 -10.109 1.00 88.81 545 GLY A C 1
ATOM 4216 O O . GLY A 1 545 ? 15.203 14.445 -9.191 1.00 88.81 545 GLY A O 1
ATOM 4217 N N . ASP A 1 546 ? 14.813 14.196 -11.387 1.00 81.50 546 ASP A N 1
ATOM 4218 C CA . ASP A 1 546 ? 16.050 14.810 -11.864 1.00 81.50 546 ASP A CA 1
ATOM 4219 C C . ASP A 1 546 ? 15.744 15.929 -12.873 1.00 81.50 546 ASP A C 1
ATOM 4221 O O . ASP A 1 546 ? 14.808 15.813 -13.668 1.00 81.50 546 ASP A O 1
ATOM 4225 N N . ARG A 1 547 ? 16.541 17.005 -12.821 1.00 74.88 547 ARG A N 1
ATOM 4226 C CA . ARG A 1 547 ? 16.463 18.183 -13.699 1.00 74.88 547 ARG A CA 1
ATOM 4227 C C . ARG A 1 547 ? 17.537 18.252 -14.792 1.00 74.88 547 ARG A C 1
ATOM 4229 O O . ARG A 1 547 ? 17.829 19.339 -15.277 1.00 74.88 547 ARG A O 1
ATOM 4236 N N . GLY A 1 548 ? 18.224 17.151 -15.106 1.00 58.22 548 GLY A N 1
ATOM 4237 C CA . GLY A 1 548 ? 18.953 16.880 -16.362 1.00 58.22 548 GLY A CA 1
ATOM 4238 C C . GLY A 1 548 ? 20.084 17.826 -16.821 1.00 58.22 548 GLY A C 1
ATOM 4239 O O . GLY A 1 548 ? 20.873 17.436 -17.674 1.00 58.22 548 GLY A O 1
ATOM 4240 N N . HIS A 1 549 ? 20.210 19.041 -16.284 1.00 54.53 549 HIS A N 1
ATOM 4241 C CA . HIS A 1 549 ? 21.007 20.151 -16.803 1.00 54.53 549 HIS A CA 1
ATOM 4242 C C . HIS A 1 549 ? 21.327 21.197 -15.716 1.00 54.53 549 HIS A C 1
ATOM 4244 O O . HIS A 1 549 ? 21.208 22.405 -15.921 1.00 54.53 549 HIS A O 1
ATOM 4250 N N . SER A 1 550 ? 21.834 20.765 -14.559 1.00 43.44 550 SER A N 1
ATOM 4251 C CA . SER A 1 550 ? 22.757 21.636 -13.816 1.00 43.44 550 SER A CA 1
ATOM 4252 C C . SER A 1 550 ? 24.065 21.751 -14.613 1.00 43.44 550 SER A C 1
ATOM 4254 O O . SER A 1 550 ? 24.529 20.750 -15.153 1.00 43.44 550 SER A O 1
ATOM 4256 N N . ILE A 1 551 ? 24.666 22.942 -14.666 1.00 37.28 551 ILE A N 1
ATOM 4257 C CA . ILE A 1 551 ? 25.784 23.394 -15.533 1.00 37.28 551 ILE A CA 1
ATOM 4258 C C . ILE A 1 551 ? 27.071 22.515 -15.513 1.00 37.28 551 ILE A C 1
ATOM 4260 O O . ILE A 1 551 ? 27.999 22.785 -16.263 1.00 37.28 551 ILE A O 1
ATOM 4264 N N . ASN A 1 552 ? 27.125 21.416 -14.755 1.00 38.06 552 ASN A N 1
ATOM 4265 C CA . ASN A 1 552 ? 28.279 20.510 -14.650 1.00 38.06 552 ASN A CA 1
ATOM 4266 C C . ASN A 1 552 ? 27.922 19.014 -14.785 1.00 38.06 552 ASN A C 1
ATOM 4268 O O . ASN A 1 552 ? 28.622 18.168 -14.235 1.00 38.06 552 ASN A O 1
ATOM 4272 N N . ALA A 1 553 ? 26.836 18.669 -15.485 1.00 42.66 553 ALA A N 1
ATOM 4273 C CA . ALA A 1 553 ? 26.476 17.268 -15.684 1.00 42.66 553 ALA A CA 1
ATOM 4274 C C . ALA A 1 553 ? 27.373 16.579 -16.728 1.00 42.66 553 ALA A C 1
ATOM 4276 O O . ALA A 1 553 ? 27.450 17.027 -17.874 1.00 42.66 553 ALA A O 1
ATOM 4277 N N . TYR A 1 554 ? 28.017 15.469 -16.355 1.00 46.78 554 TYR A N 1
ATOM 4278 C CA . TYR A 1 554 ? 28.796 14.649 -17.289 1.00 46.78 554 TYR A CA 1
ATOM 4279 C C . TYR A 1 554 ? 27.952 13.473 -17.808 1.00 46.78 554 TYR A C 1
ATOM 4281 O O . TYR A 1 554 ? 27.200 12.870 -17.034 1.00 46.78 554 TYR A O 1
ATOM 4289 N N . PRO A 1 555 ? 28.034 13.144 -19.109 1.00 45.12 555 PRO A N 1
ATOM 4290 C CA . PRO A 1 555 ? 27.366 11.974 -19.659 1.00 45.12 555 PRO A CA 1
ATOM 4291 C C . PRO A 1 555 ? 28.066 10.702 -19.172 1.00 45.12 555 PRO A C 1
ATOM 4293 O O . PRO A 1 555 ? 29.282 10.575 -19.311 1.00 45.12 555 PRO A O 1
ATOM 4296 N N . ASN A 1 556 ? 27.302 9.743 -18.657 1.00 45.44 556 ASN A N 1
ATOM 4297 C CA . ASN A 1 556 ? 27.760 8.372 -18.478 1.00 45.44 556 ASN A CA 1
ATOM 4298 C C . ASN A 1 556 ? 26.965 7.419 -19.369 1.00 45.44 556 ASN A C 1
ATOM 4300 O O . ASN A 1 556 ? 26.027 7.818 -20.066 1.00 45.44 556 ASN A O 1
ATOM 4304 N N . LYS A 1 557 ? 27.354 6.140 -19.369 1.00 42.06 557 LYS A N 1
ATOM 4305 C CA . LYS A 1 557 ? 26.705 5.132 -20.207 1.00 42.06 557 LYS A CA 1
ATOM 4306 C C . LYS A 1 557 ? 25.191 5.099 -19.956 1.00 42.06 557 LYS A C 1
ATOM 4308 O O . LYS A 1 557 ? 24.459 4.900 -20.911 1.00 42.06 557 LYS A O 1
ATOM 4313 N N . TYR A 1 558 ? 24.709 5.348 -18.736 1.00 44.16 558 TYR A N 1
ATOM 4314 C CA . TYR A 1 558 ? 23.318 5.138 -18.311 1.00 44.16 558 TYR A CA 1
ATOM 4315 C C . TYR A 1 558 ? 22.458 6.423 -18.189 1.00 44.16 558 TYR A C 1
ATOM 4317 O O . TYR A 1 558 ? 21.253 6.317 -17.933 1.00 44.16 558 TYR A O 1
ATOM 4325 N N . GLY A 1 559 ? 23.028 7.618 -18.407 1.00 49.03 559 GLY A N 1
ATOM 4326 C CA . GLY A 1 559 ? 22.347 8.922 -18.360 1.00 49.03 559 GLY A CA 1
ATOM 4327 C C . GLY A 1 559 ? 23.292 10.110 -18.102 1.00 49.03 559 GLY A C 1
ATOM 4328 O O . GLY A 1 559 ? 24.508 9.985 -18.198 1.00 49.03 559 GLY A O 1
ATOM 4329 N N . PHE A 1 560 ? 22.738 11.281 -17.769 1.00 45.09 560 PHE A N 1
ATOM 4330 C CA . PHE A 1 560 ? 23.510 12.428 -17.264 1.00 45.09 560 PHE A CA 1
ATOM 4331 C C . PHE A 1 560 ? 23.609 12.352 -15.730 1.00 45.09 560 PHE A C 1
ATOM 4333 O O . PHE A 1 560 ? 22.639 11.961 -15.071 1.00 45.09 560 PHE A O 1
ATOM 4340 N N . MET A 1 561 ? 24.768 12.704 -15.161 1.00 50.81 561 MET A N 1
ATOM 4341 C CA . MET A 1 561 ? 24.952 12.863 -13.710 1.00 50.81 561 MET A CA 1
ATOM 4342 C C . MET A 1 561 ? 24.716 14.327 -13.302 1.00 50.81 561 MET A C 1
ATOM 4344 O O . MET A 1 561 ? 25.582 15.150 -13.585 1.00 50.81 561 MET A O 1
ATOM 4348 N N . PRO A 1 562 ? 23.582 14.698 -12.680 1.00 54.00 562 PRO A N 1
ATOM 4349 C CA . PRO A 1 562 ? 23.356 16.059 -12.187 1.00 54.00 562 PRO A CA 1
ATOM 4350 C C . PRO A 1 562 ? 24.073 16.316 -10.850 1.00 54.00 562 PRO A C 1
ATOM 4352 O O . PRO A 1 562 ? 24.470 15.391 -10.143 1.00 54.00 562 PRO A O 1
ATOM 4355 N N . ASN A 1 563 ? 24.171 17.591 -10.465 1.00 54.22 563 ASN A N 1
ATOM 4356 C CA . ASN A 1 563 ? 24.735 18.005 -9.175 1.00 54.22 563 ASN A CA 1
ATOM 4357 C C . ASN A 1 563 ? 23.724 17.982 -8.015 1.00 54.22 563 ASN A C 1
ATOM 4359 O O . ASN A 1 563 ? 24.121 18.201 -6.873 1.00 54.22 563 ASN A O 1
ATOM 4363 N N . SER A 1 564 ? 22.436 17.758 -8.287 1.00 65.00 564 SER A N 1
ATOM 4364 C CA . SER A 1 564 ? 21.401 17.604 -7.263 1.00 65.00 564 SER A CA 1
ATOM 4365 C C . SER A 1 564 ? 20.180 16.869 -7.818 1.00 65.00 564 SER A C 1
ATOM 4367 O O . SER A 1 564 ? 19.773 17.081 -8.963 1.00 65.00 564 SER A O 1
ATOM 4369 N N . PHE A 1 565 ? 19.595 16.008 -6.991 1.00 81.69 565 PHE A N 1
ATOM 4370 C CA . PHE A 1 565 ? 18.277 15.422 -7.221 1.00 81.69 565 PHE A CA 1
ATOM 4371 C C . PHE A 1 565 ? 17.227 16.180 -6.415 1.00 81.69 565 PHE A C 1
ATOM 4373 O O . PHE A 1 565 ? 17.553 16.886 -5.461 1.00 81.69 565 PHE A O 1
ATOM 4380 N N . LEU A 1 566 ? 15.970 16.041 -6.818 1.00 86.44 566 LEU A N 1
ATOM 4381 C CA . LEU A 1 566 ? 14.855 16.720 -6.180 1.00 86.44 566 LEU A CA 1
ATOM 4382 C C . LEU A 1 566 ? 14.340 15.924 -4.981 1.00 86.44 566 LEU A C 1
ATOM 4384 O O . LEU A 1 566 ? 14.306 14.695 -5.017 1.00 86.44 566 LEU A O 1
ATOM 4388 N N . ASP A 1 567 ? 13.947 16.648 -3.941 1.00 85.69 567 ASP A N 1
ATOM 4389 C CA . ASP A 1 567 ? 13.428 16.179 -2.653 1.00 85.69 567 ASP A CA 1
ATOM 4390 C C . ASP A 1 567 ? 12.108 16.885 -2.280 1.00 85.69 567 ASP A C 1
ATOM 4392 O O . ASP A 1 567 ? 11.667 16.829 -1.133 1.00 85.69 567 ASP A O 1
ATOM 4396 N N . ASP A 1 568 ? 11.503 17.589 -3.241 1.00 87.38 568 ASP A N 1
ATOM 4397 C CA . ASP A 1 568 ? 10.247 18.312 -3.090 1.00 87.38 568 ASP A CA 1
ATOM 4398 C C . ASP A 1 568 ? 9.045 17.397 -3.352 1.00 87.38 568 ASP A C 1
ATOM 4400 O O . ASP A 1 568 ? 9.083 16.521 -4.224 1.00 87.38 568 ASP A O 1
ATOM 4404 N N . MET A 1 569 ? 7.962 17.635 -2.607 1.00 90.75 569 MET A N 1
ATOM 4405 C CA . MET A 1 569 ? 6.696 16.933 -2.772 1.00 90.75 569 MET A CA 1
ATOM 4406 C C . MET A 1 569 ? 5.591 17.887 -3.224 1.00 90.75 569 MET A C 1
ATOM 4408 O O . MET A 1 569 ? 5.483 19.017 -2.742 1.00 90.75 569 MET A O 1
ATOM 4412 N N . TRP A 1 570 ? 4.769 17.426 -4.162 1.00 89.44 570 TRP A N 1
ATOM 4413 C CA . TRP A 1 570 ? 3.688 18.206 -4.752 1.00 89.44 570 TRP A CA 1
ATOM 4414 C C . TRP A 1 570 ? 2.392 17.411 -4.772 1.00 89.44 570 TRP A C 1
ATOM 4416 O O . TRP A 1 570 ? 2.398 16.224 -5.093 1.00 89.44 570 TRP A O 1
ATOM 4426 N N . ILE A 1 571 ? 1.289 18.097 -4.494 1.00 88.19 571 ILE A N 1
ATOM 4427 C CA . ILE A 1 571 ? -0.064 17.626 -4.761 1.00 88.19 571 ILE A CA 1
ATOM 4428 C C . ILE A 1 571 ? -0.544 18.262 -6.062 1.00 88.19 571 ILE A C 1
ATOM 4430 O O . ILE A 1 571 ? -0.357 19.457 -6.284 1.00 88.19 571 ILE A O 1
ATOM 4434 N N . LEU A 1 572 ? -1.184 17.473 -6.912 1.00 84.75 572 LEU A N 1
ATOM 4435 C CA . LEU A 1 572 ? -1.973 17.948 -8.036 1.00 84.75 572 LEU A CA 1
ATOM 4436 C C . LEU A 1 572 ? -3.426 17.564 -7.789 1.00 84.75 572 LEU A C 1
ATOM 4438 O O . LEU A 1 572 ? -3.750 16.380 -7.722 1.00 84.75 572 LEU A O 1
ATOM 4442 N N . SER A 1 573 ? -4.282 18.577 -7.698 1.00 77.88 573 SER A N 1
ATOM 4443 C CA . SER A 1 573 ? -5.732 18.421 -7.751 1.00 77.88 573 SER A CA 1
ATOM 4444 C C . SER A 1 573 ? -6.185 18.626 -9.201 1.00 77.88 573 SER A C 1
ATOM 4446 O O . SER A 1 573 ? -6.164 19.767 -9.691 1.00 77.88 573 SER A O 1
ATOM 4448 N N . PRO A 1 574 ? -6.501 17.549 -9.943 1.00 69.44 574 PRO A N 1
ATOM 4449 C CA . PRO A 1 574 ? -7.018 17.675 -11.294 1.00 69.44 574 PRO A CA 1
ATOM 4450 C C . PRO A 1 574 ? -8.460 18.191 -11.229 1.00 69.44 574 PRO A C 1
ATOM 4452 O O . PRO A 1 574 ? -9.383 17.467 -10.874 1.00 69.44 574 PRO A O 1
ATOM 4455 N N . SER A 1 575 ? -8.673 19.457 -11.577 1.00 60.53 575 SER A N 1
ATOM 4456 C CA . SER A 1 575 ? -10.019 20.021 -11.676 1.00 60.53 575 SER A CA 1
ATOM 4457 C C . SER A 1 575 ? -10.598 19.725 -13.062 1.00 60.53 575 SER A C 1
ATOM 4459 O O . SER A 1 575 ? -9.938 20.003 -14.068 1.00 60.53 575 SER A O 1
ATOM 4461 N N . GLY A 1 576 ? -11.847 19.268 -13.149 1.00 52.38 576 GLY A N 1
ATOM 4462 C CA . GLY A 1 576 ? -12.544 19.189 -14.435 1.00 52.38 576 GLY A CA 1
ATOM 4463 C C . GLY A 1 576 ? -13.704 18.203 -14.475 1.00 52.38 576 GLY A C 1
ATOM 4464 O O . GLY A 1 576 ? -13.487 17.033 -14.740 1.00 52.38 576 GLY A O 1
ATOM 4465 N N . ASN A 1 577 ? -14.918 18.727 -14.258 1.00 43.81 577 ASN A N 1
ATOM 4466 C CA . ASN A 1 577 ? -16.232 18.266 -14.735 1.00 43.81 577 ASN A CA 1
ATOM 4467 C C . ASN A 1 577 ? -16.370 16.792 -15.163 1.00 43.81 577 ASN A C 1
ATOM 4469 O O . ASN A 1 577 ? -15.945 16.454 -16.262 1.00 43.81 577 ASN A O 1
ATOM 4473 N N . ASN A 1 578 ? -17.096 15.997 -14.363 1.00 43.91 578 ASN A N 1
ATOM 4474 C CA . ASN A 1 578 ? -18.320 15.204 -14.646 1.00 43.91 578 ASN A CA 1
ATOM 4475 C C . ASN A 1 578 ? -18.632 14.613 -16.048 1.00 43.91 578 ASN A C 1
ATOM 4477 O O . ASN A 1 578 ? -19.711 14.061 -16.227 1.00 43.91 578 ASN A O 1
ATOM 4481 N N . ASN A 1 579 ? -17.727 14.653 -17.020 1.00 47.78 579 ASN A N 1
ATOM 4482 C CA . ASN A 1 579 ? -17.812 13.953 -18.304 1.00 47.78 579 ASN A CA 1
ATOM 4483 C C . ASN A 1 579 ? -16.777 12.821 -18.352 1.00 47.78 579 ASN A C 1
ATOM 4485 O O . ASN A 1 579 ? -16.208 12.524 -19.404 1.00 47.78 579 ASN A O 1
ATOM 4489 N N . PHE A 1 580 ? -16.477 12.221 -17.201 1.00 60.12 580 PHE A N 1
ATOM 4490 C CA . PHE A 1 580 ? -15.625 11.046 -17.162 1.00 60.12 580 PHE A CA 1
ATOM 4491 C C . PHE A 1 580 ? -16.391 9.893 -17.798 1.00 60.12 580 PHE A C 1
ATOM 4493 O O . PHE A 1 580 ? -17.526 9.619 -17.418 1.00 60.12 580 PHE A O 1
ATOM 4500 N N . ILE A 1 581 ? -15.759 9.310 -18.816 1.00 62.91 581 ILE A N 1
ATOM 4501 C CA . ILE A 1 581 ? -16.087 8.054 -19.493 1.00 62.91 581 ILE A CA 1
ATOM 4502 C C . ILE A 1 581 ? -17.007 7.211 -18.610 1.00 62.91 581 ILE A C 1
ATOM 4504 O O . ILE A 1 581 ? -16.573 6.762 -17.546 1.00 62.91 581 ILE A O 1
ATOM 4508 N N . ASP A 1 582 ? -18.258 7.001 -19.029 1.00 72.75 582 ASP A N 1
ATOM 4509 C CA . ASP A 1 582 ? -19.134 6.107 -18.282 1.00 72.75 582 ASP A CA 1
ATOM 4510 C C . ASP A 1 582 ? -18.509 4.713 -18.329 1.00 72.75 582 ASP A C 1
ATOM 4512 O O . ASP A 1 582 ? -18.469 4.044 -19.362 1.00 72.75 582 ASP A O 1
ATOM 4516 N N . ARG A 1 583 ? -17.944 4.292 -17.197 1.00 83.81 583 ARG A N 1
ATOM 4517 C CA . ARG A 1 583 ? -17.254 3.010 -17.079 1.00 83.81 583 ARG A CA 1
ATOM 4518 C C . ARG A 1 583 ? -18.168 1.862 -17.496 1.00 83.81 583 ARG A C 1
ATOM 4520 O O . ARG A 1 583 ? -17.674 0.871 -18.034 1.00 83.81 583 ARG A O 1
ATOM 4527 N N . SER A 1 584 ? -19.474 1.980 -17.257 1.00 82.81 584 SER A N 1
ATOM 4528 C CA . SER A 1 584 ? -20.427 0.932 -17.607 1.00 82.81 584 SER A CA 1
ATOM 4529 C C . SER A 1 584 ? -20.466 0.675 -19.120 1.00 82.81 584 SER A C 1
ATOM 4531 O O . SER A 1 584 ? -20.416 -0.488 -19.525 1.00 82.81 584 SER A O 1
ATOM 4533 N N . ASP A 1 585 ? -20.378 1.722 -19.945 1.00 82.88 585 ASP A N 1
ATOM 4534 C CA . ASP A 1 585 ? -20.403 1.621 -21.411 1.00 82.88 585 ASP A CA 1
ATOM 4535 C C . ASP A 1 585 ? -19.240 0.789 -21.979 1.00 82.88 585 ASP A C 1
ATOM 4537 O O . ASP A 1 585 ? -19.388 0.111 -22.998 1.00 82.88 585 ASP A O 1
ATOM 4541 N N . TYR A 1 586 ? -18.077 0.805 -21.321 1.00 85.06 586 TYR A N 1
ATOM 4542 C CA . TYR A 1 586 ? -16.859 0.160 -21.829 1.00 85.06 586 TYR A CA 1
ATOM 4543 C C . TYR A 1 586 ? -16.506 -1.153 -21.124 1.00 85.06 586 TYR A C 1
ATOM 4545 O O . TYR A 1 586 ? -15.812 -1.999 -21.707 1.00 85.06 586 TYR A O 1
ATOM 4553 N N . CYS A 1 587 ? -16.962 -1.331 -19.881 1.00 91.56 587 CYS A N 1
ATOM 4554 C CA . CYS A 1 587 ? -16.478 -2.400 -19.012 1.00 91.56 587 CYS A CA 1
ATOM 4555 C C . CYS A 1 587 ? -17.451 -3.549 -18.786 1.00 91.56 587 CYS A C 1
ATOM 4557 O O . CYS A 1 587 ? -16.967 -4.623 -18.449 1.00 91.56 587 CYS A O 1
ATOM 4559 N N . ILE A 1 588 ? -18.766 -3.384 -18.995 1.00 90.81 588 ILE A N 1
ATOM 4560 C CA . ILE A 1 588 ? -19.740 -4.469 -18.757 1.00 90.81 588 ILE A CA 1
ATOM 4561 C C . ILE A 1 588 ? -19.319 -5.745 -19.498 1.00 90.81 588 ILE A C 1
ATOM 4563 O O . ILE A 1 588 ? -19.043 -6.760 -18.865 1.00 90.81 588 ILE A O 1
ATOM 4567 N N . GLY A 1 589 ? -19.122 -5.666 -20.819 1.00 89.94 589 GLY A N 1
ATOM 4568 C CA . GLY A 1 589 ? -18.656 -6.817 -21.595 1.00 89.94 589 GLY A CA 1
ATOM 4569 C C . GLY A 1 589 ? -17.300 -7.339 -21.109 1.00 89.94 589 GLY A C 1
ATOM 4570 O O . GLY A 1 589 ? -17.103 -8.534 -20.966 1.00 89.94 589 GLY A O 1
ATOM 4571 N N . ARG A 1 590 ? -16.351 -6.474 -20.756 1.00 91.62 590 ARG A N 1
ATOM 4572 C CA . ARG A 1 590 ? -15.013 -6.915 -20.317 1.00 91.62 590 ARG A CA 1
ATOM 4573 C C . ARG A 1 590 ? -14.990 -7.597 -18.951 1.00 91.62 590 ARG A C 1
ATOM 4575 O O . ARG A 1 590 ? -13.994 -8.230 -18.630 1.00 91.62 590 ARG A O 1
ATOM 4582 N N . LEU A 1 591 ? -16.042 -7.464 -18.148 1.00 91.44 591 LEU A N 1
ATOM 4583 C CA . LEU A 1 591 ? -16.140 -8.083 -16.824 1.00 91.44 591 LEU A CA 1
ATOM 4584 C C . LEU A 1 591 ? -17.110 -9.275 -16.802 1.00 91.44 591 LEU A C 1
ATOM 4586 O O . LEU A 1 591 ? -17.038 -10.108 -15.899 1.00 91.44 591 LEU A O 1
ATOM 4590 N N . GLU A 1 592 ? -17.998 -9.382 -17.789 1.00 92.69 592 GLU A N 1
ATOM 4591 C CA . GLU A 1 592 ? -18.922 -10.503 -17.946 1.00 92.69 592 GLU A CA 1
ATOM 4592 C C . GLU A 1 592 ? -18.246 -11.703 -18.616 1.00 92.69 592 GLU A C 1
ATOM 4594 O O . GLU A 1 592 ? -17.883 -11.649 -19.790 1.00 92.69 592 GLU A O 1
ATOM 4599 N N . ARG A 1 593 ? -18.137 -12.822 -17.887 1.00 88.31 593 ARG A N 1
ATOM 4600 C CA . ARG A 1 593 ? -17.422 -14.028 -18.347 1.00 88.31 593 ARG A CA 1
ATOM 4601 C C . ARG A 1 593 ? -17.938 -14.607 -19.667 1.00 88.31 593 ARG A C 1
ATOM 4603 O O . ARG A 1 593 ? -17.158 -15.142 -20.452 1.00 88.31 593 ARG A O 1
ATOM 4610 N N . ASP A 1 594 ? -19.238 -14.490 -19.910 1.00 90.62 594 ASP A N 1
ATOM 4611 C CA . ASP A 1 594 ? -19.893 -15.043 -21.099 1.00 90.62 594 ASP A CA 1
ATOM 4612 C C . ASP A 1 594 ? -19.858 -14.088 -22.305 1.00 90.62 594 ASP A C 1
ATOM 4614 O O . ASP A 1 594 ? -20.357 -14.420 -23.382 1.00 90.62 594 ASP A O 1
ATOM 4618 N N . SER A 1 595 ? -19.281 -12.892 -22.153 1.00 93.94 595 SER A N 1
ATOM 4619 C CA . SER A 1 595 ? -19.231 -11.909 -23.229 1.00 93.94 595 SER A CA 1
ATOM 4620 C C . SER A 1 595 ? -18.136 -12.226 -24.249 1.00 93.94 595 SER A C 1
ATOM 4622 O O . SER A 1 595 ? -17.093 -12.806 -23.947 1.00 93.94 595 SER A O 1
ATOM 4624 N N . THR A 1 596 ? -18.309 -11.715 -25.466 1.00 91.9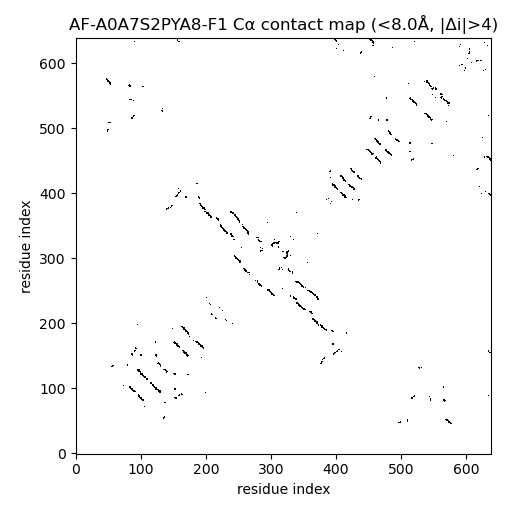4 596 THR A N 1
ATOM 4625 C CA . THR A 1 596 ? -17.274 -11.782 -26.502 1.00 91.94 596 THR A CA 1
ATOM 4626 C C . THR A 1 596 ? -15.971 -11.087 -26.104 1.00 91.94 596 THR A C 1
ATOM 4628 O O . THR A 1 596 ? -14.897 -11.576 -26.436 1.00 91.94 596 THR A O 1
ATOM 4631 N N . GLN A 1 597 ? -16.039 -9.959 -25.391 1.00 90.38 597 GLN A N 1
ATOM 4632 C CA . GLN A 1 597 ? -14.861 -9.178 -25.010 1.00 90.38 597 GLN A CA 1
ATOM 4633 C C . GLN A 1 597 ? -14.035 -9.891 -23.938 1.00 90.38 597 GLN A C 1
ATOM 4635 O O . GLN A 1 597 ? -12.809 -9.872 -24.004 1.00 90.38 597 GLN A O 1
ATOM 4640 N N . TYR A 1 598 ? -14.690 -10.550 -22.981 1.00 92.19 598 TYR A N 1
ATOM 4641 C CA . TYR A 1 598 ? -13.992 -11.339 -21.970 1.00 92.19 598 TYR A CA 1
ATOM 4642 C C . TYR A 1 598 ? -13.334 -12.582 -22.581 1.00 92.19 598 TYR A C 1
ATOM 4644 O O . TYR A 1 598 ? -12.207 -12.920 -22.237 1.00 92.19 598 TYR A O 1
ATOM 4652 N N . GLN A 1 599 ? -13.985 -13.223 -23.556 1.00 90.62 599 GLN A N 1
ATOM 4653 C CA . GLN A 1 599 ? -13.375 -14.341 -24.282 1.00 90.62 599 GLN A CA 1
ATOM 4654 C C . GLN A 1 599 ? -12.145 -13.901 -25.097 1.00 90.62 599 GLN A C 1
ATOM 4656 O O . GLN A 1 599 ? -11.154 -14.622 -25.136 1.00 90.62 599 GLN A O 1
ATOM 4661 N N . ILE A 1 600 ? -12.155 -12.698 -25.691 1.00 90.44 600 ILE A N 1
ATOM 4662 C CA . ILE A 1 600 ? -10.961 -12.126 -26.343 1.00 90.44 600 ILE A CA 1
ATOM 4663 C C . ILE A 1 600 ? -9.828 -11.928 -25.330 1.00 90.44 600 ILE A C 1
ATOM 4665 O O . ILE A 1 600 ? -8.691 -12.306 -25.610 1.00 90.44 600 ILE A O 1
ATOM 4669 N N . TRP A 1 601 ? -10.126 -11.384 -24.146 1.00 91.94 601 TRP A N 1
ATOM 4670 C CA . TRP A 1 601 ? -9.143 -11.269 -23.068 1.00 91.94 601 TRP A CA 1
ATOM 4671 C C . TRP A 1 601 ? -8.548 -12.636 -22.705 1.00 91.94 601 TRP A C 1
ATOM 4673 O O . TRP A 1 601 ? -7.329 -12.781 -22.702 1.00 91.94 601 TRP A O 1
ATOM 4683 N N . ASN A 1 602 ? -9.386 -13.653 -22.494 1.00 91.62 602 ASN A N 1
ATOM 4684 C CA . ASN A 1 602 ? -8.946 -15.010 -22.154 1.00 91.62 602 ASN A CA 1
ATOM 4685 C C . ASN A 1 602 ? -8.137 -15.703 -23.254 1.00 91.62 602 ASN A C 1
ATOM 4687 O O . ASN A 1 602 ? -7.341 -16.578 -22.946 1.00 91.62 602 ASN A O 1
ATOM 4691 N N . ASN A 1 603 ? -8.311 -15.340 -24.522 1.00 90.38 603 ASN A N 1
ATOM 4692 C CA . ASN A 1 603 ? -7.492 -15.898 -25.600 1.00 90.38 603 ASN A CA 1
ATOM 4693 C C . ASN A 1 603 ? -6.157 -15.154 -25.771 1.00 90.38 603 ASN A C 1
ATOM 4695 O O . ASN A 1 603 ? -5.235 -15.697 -26.370 1.00 90.38 603 ASN A O 1
ATOM 4699 N N . THR A 1 604 ? -6.043 -13.934 -25.232 1.00 92.50 604 THR A N 1
ATOM 4700 C CA . THR A 1 604 ? -4.876 -13.047 -25.372 1.00 92.50 604 THR A CA 1
ATOM 4701 C C . THR A 1 604 ? -4.132 -12.897 -24.036 1.00 92.50 604 THR A C 1
ATOM 4703 O O . THR A 1 604 ? -3.347 -13.756 -23.644 1.00 92.50 604 THR A O 1
ATOM 4706 N N . CYS A 1 605 ? -4.371 -11.809 -23.303 1.00 92.50 605 CYS A N 1
ATOM 4707 C CA . CYS A 1 605 ? -3.648 -11.445 -22.086 1.00 92.50 605 CYS A CA 1
ATOM 4708 C C . CYS A 1 605 ? -4.025 -12.313 -20.868 1.00 92.50 605 CYS A C 1
ATOM 4710 O O . CYS A 1 605 ? -3.192 -12.582 -19.999 1.00 92.50 605 CYS A O 1
ATOM 4712 N N . GLY A 1 606 ? -5.280 -12.761 -20.811 1.00 91.00 606 GLY A N 1
ATOM 4713 C CA . GLY A 1 606 ? -5.835 -13.650 -19.788 1.00 91.00 606 GLY A CA 1
ATOM 4714 C C . GLY A 1 606 ? -5.639 -15.138 -20.080 1.00 91.00 606 GLY A C 1
ATOM 4715 O O . GLY A 1 606 ? -6.208 -15.968 -19.383 1.00 91.00 606 GLY A O 1
ATOM 4716 N N . TRP A 1 607 ? -4.860 -15.491 -21.104 1.00 92.06 607 TRP A N 1
ATOM 4717 C CA . TRP A 1 607 ? -4.671 -16.881 -21.515 1.00 92.06 607 TRP A CA 1
ATOM 4718 C C . TRP A 1 607 ? -4.006 -17.741 -20.443 1.00 92.06 607 TRP A C 1
ATOM 4720 O O . TRP A 1 607 ? -3.048 -17.326 -19.794 1.00 92.06 607 TRP A O 1
ATOM 4730 N N . GLU A 1 608 ? -4.495 -18.962 -20.273 1.00 86.25 608 GLU A N 1
ATOM 4731 C CA . GLU A 1 608 ? -3.914 -19.969 -19.395 1.00 86.25 608 GLU A CA 1
ATOM 4732 C C . GLU A 1 608 ? -3.507 -21.204 -20.194 1.00 86.25 608 GLU A C 1
ATOM 4734 O O . GLU A 1 608 ? -4.206 -21.632 -21.113 1.00 86.25 608 GLU A O 1
ATOM 4739 N N . GLU A 1 609 ? -2.424 -21.854 -19.765 1.00 80.75 609 GLU A N 1
ATOM 4740 C CA . GLU A 1 609 ? -1.943 -23.101 -20.370 1.00 80.75 609 GLU A CA 1
ATOM 4741 C C . GLU A 1 609 ? -2.998 -24.222 -20.334 1.00 80.75 609 GLU A C 1
ATOM 4743 O O . GLU A 1 609 ? -3.041 -25.082 -21.216 1.00 80.75 609 GLU A O 1
ATOM 4748 N N . SER A 1 610 ? -3.908 -24.173 -19.354 1.00 81.75 610 SER A N 1
ATOM 4749 C CA . SER A 1 610 ? -5.030 -25.103 -19.187 1.00 81.75 610 SER A CA 1
ATOM 4750 C C . SER A 1 610 ? -5.986 -25.135 -20.392 1.00 81.75 610 SER A C 1
ATOM 4752 O O . SER A 1 610 ? -6.625 -26.163 -20.634 1.00 81.75 610 SER A O 1
ATOM 4754 N N . PHE A 1 611 ? -6.059 -24.055 -21.179 1.00 79.00 611 PHE A N 1
ATOM 4755 C CA . PHE A 1 611 ? -6.910 -23.957 -22.368 1.00 79.00 611 PHE A CA 1
ATOM 4756 C C . PHE A 1 611 ? -6.323 -24.667 -23.598 1.00 79.00 611 PHE A C 1
ATOM 4758 O O . PHE A 1 611 ? -7.061 -24.993 -24.531 1.00 79.00 611 PHE A O 1
ATOM 4765 N N . GLY A 1 612 ? -5.020 -24.970 -23.584 1.00 77.25 612 GLY A N 1
ATOM 4766 C CA . GLY A 1 612 ? -4.288 -25.535 -24.715 1.00 77.25 612 GLY A CA 1
ATOM 4767 C C . GLY A 1 612 ? -4.041 -24.531 -25.853 1.00 77.25 612 GLY A C 1
ATOM 4768 O O . GLY A 1 612 ? -4.721 -23.518 -25.983 1.00 77.25 612 GLY A O 1
ATOM 4769 N N . GLY A 1 613 ? -3.054 -24.826 -26.705 1.00 82.44 613 GLY A N 1
ATOM 4770 C CA . GLY A 1 613 ? -2.626 -23.927 -27.787 1.00 82.44 613 GLY A CA 1
ATOM 4771 C C . GLY A 1 613 ? -1.542 -22.934 -27.355 1.00 82.44 613 GLY A C 1
ATOM 4772 O O . GLY A 1 613 ? -0.877 -23.148 -26.347 1.00 82.44 613 GLY A O 1
ATOM 4773 N N . GLU A 1 614 ? -1.342 -21.881 -28.146 1.00 81.31 614 GLU A N 1
ATOM 4774 C CA . GLU A 1 614 ? -0.487 -20.733 -27.811 1.00 81.31 614 GLU A CA 1
ATOM 4775 C C . GLU A 1 614 ? -1.381 -19.493 -27.626 1.00 81.31 614 GLU A C 1
ATOM 4777 O O . GLU A 1 614 ? -2.420 -19.421 -28.289 1.00 81.31 614 GLU A O 1
ATOM 4782 N N . PRO A 1 615 ? -1.016 -18.536 -26.750 1.00 86.25 615 PRO A N 1
ATOM 4783 C CA . PRO A 1 615 ? -1.790 -17.311 -26.561 1.00 86.25 615 PRO A CA 1
ATOM 4784 C C . PRO A 1 615 ? -1.834 -16.475 -27.846 1.00 86.25 615 PRO A C 1
ATOM 4786 O O . PRO A 1 615 ? -0.825 -16.348 -28.545 1.00 86.25 615 PRO A O 1
ATOM 4789 N N . ASP A 1 616 ? -2.969 -15.845 -28.134 1.00 89.94 616 ASP A N 1
ATOM 4790 C CA . ASP A 1 616 ? -3.057 -14.822 -29.179 1.00 89.94 616 ASP A CA 1
ATOM 4791 C C . ASP A 1 616 ? -2.252 -13.561 -28.783 1.00 89.94 616 ASP A C 1
ATOM 4793 O O . ASP A 1 616 ? -1.781 -13.413 -27.650 1.00 89.94 616 ASP A O 1
ATOM 4797 N N . GLU A 1 617 ? -2.070 -12.629 -29.724 1.00 91.25 617 GLU A N 1
ATOM 4798 C CA . GLU A 1 617 ? -1.334 -11.383 -29.473 1.00 91.25 617 GLU A CA 1
ATOM 4799 C C . GLU A 1 617 ? -2.026 -10.524 -28.398 1.00 91.25 617 GLU A C 1
ATOM 4801 O O . GLU A 1 617 ? -3.170 -10.099 -28.549 1.00 91.25 617 GLU A O 1
ATOM 4806 N N . CYS A 1 618 ? -1.304 -10.234 -27.317 1.00 90.44 618 CYS A N 1
ATOM 4807 C CA . CYS A 1 618 ? -1.729 -9.344 -26.246 1.00 90.44 618 CYS A CA 1
ATOM 4808 C C . CYS A 1 618 ? -1.117 -7.945 -26.427 1.00 90.44 618 CYS A C 1
ATOM 4810 O O . CYS A 1 618 ? 0.095 -7.780 -26.617 1.00 90.44 618 CYS A O 1
ATOM 4812 N N . GLU A 1 619 ? -1.965 -6.920 -26.327 1.00 86.56 619 GLU A N 1
ATOM 4813 C CA . GLU A 1 619 ? -1.573 -5.513 -26.375 1.00 86.56 619 GLU A CA 1
ATOM 4814 C C . GLU A 1 619 ? -1.519 -4.901 -24.968 1.00 86.56 619 GLU A C 1
ATOM 4816 O O . GLU A 1 619 ? -2.397 -5.127 -24.135 1.00 86.56 619 GLU A O 1
ATOM 4821 N N . LEU A 1 620 ? -0.534 -4.028 -24.719 1.00 85.75 620 LEU A N 1
ATOM 4822 C CA . LEU A 1 620 ? -0.454 -3.263 -23.465 1.00 85.75 620 LEU A CA 1
ATOM 4823 C C . LEU A 1 620 ? -1.719 -2.419 -23.219 1.00 85.75 620 LEU A C 1
ATOM 4825 O O . LEU A 1 620 ? -2.118 -2.228 -22.073 1.00 85.75 620 LEU A O 1
ATOM 4829 N N . GLY A 1 621 ? -2.359 -1.940 -24.291 1.00 86.75 621 GLY A N 1
ATOM 4830 C CA . GLY A 1 621 ? -3.624 -1.209 -24.217 1.00 86.75 621 GLY A CA 1
ATOM 4831 C C . GLY A 1 621 ? -4.749 -2.037 -23.594 1.00 86.75 621 GLY A C 1
ATOM 4832 O O . GLY A 1 621 ? -5.445 -1.534 -22.718 1.00 86.75 621 GLY A O 1
ATOM 4833 N N . GLU A 1 622 ? -4.876 -3.316 -23.958 1.00 88.19 622 GLU A N 1
ATOM 4834 C CA . GLU A 1 622 ? -5.897 -4.206 -23.386 1.00 88.19 622 GLU A CA 1
ATOM 4835 C C . GLU A 1 622 ? -5.640 -4.490 -21.900 1.00 88.19 622 GLU A C 1
ATOM 4837 O O . GLU A 1 622 ? -6.580 -4.511 -21.108 1.00 88.19 622 GLU A O 1
ATOM 4842 N N . ILE A 1 623 ? -4.372 -4.610 -21.487 1.00 91.88 623 ILE A N 1
ATOM 4843 C CA . ILE A 1 623 ? -3.994 -4.743 -20.068 1.00 91.88 623 ILE A CA 1
ATOM 4844 C C . ILE A 1 623 ? -4.411 -3.493 -19.281 1.00 91.88 623 ILE A C 1
ATOM 4846 O O . ILE A 1 623 ? -5.047 -3.608 -18.233 1.00 91.88 623 ILE A O 1
ATOM 4850 N N . LEU A 1 624 ? -4.096 -2.297 -19.792 1.00 90.88 624 LEU A N 1
ATOM 4851 C CA . LEU A 1 624 ? -4.477 -1.027 -19.161 1.00 90.88 624 LEU A CA 1
ATOM 4852 C C . LEU A 1 624 ? -5.999 -0.860 -19.083 1.00 90.88 624 LEU A C 1
ATOM 4854 O O . LEU A 1 624 ? -6.520 -0.418 -18.060 1.00 90.88 624 LEU A O 1
ATOM 4858 N N . ILE A 1 625 ? -6.713 -1.234 -20.145 1.00 90.50 625 ILE A N 1
ATOM 4859 C CA . ILE A 1 625 ? -8.175 -1.216 -20.190 1.00 90.50 625 ILE A CA 1
ATOM 4860 C C . ILE A 1 625 ? -8.761 -2.179 -19.155 1.00 90.50 625 ILE A C 1
ATOM 4862 O O . ILE A 1 625 ? -9.681 -1.799 -18.432 1.00 90.50 625 ILE A O 1
ATOM 4866 N N . MET A 1 626 ? -8.242 -3.405 -19.054 1.00 92.62 626 MET A N 1
ATOM 4867 C CA . MET A 1 626 ? -8.736 -4.380 -18.085 1.00 92.62 626 MET A CA 1
ATOM 4868 C C . MET A 1 626 ? -8.475 -3.919 -16.645 1.00 92.62 626 MET A C 1
ATOM 4870 O O . MET A 1 626 ? -9.389 -3.962 -15.818 1.00 92.62 626 MET A O 1
ATOM 4874 N N . ALA A 1 627 ? -7.277 -3.395 -16.361 1.00 92.75 627 ALA A N 1
ATOM 4875 C CA . ALA A 1 627 ? -6.941 -2.787 -15.072 1.00 92.75 627 ALA A CA 1
ATOM 4876 C C . ALA A 1 627 ? -7.907 -1.642 -14.720 1.00 92.75 627 ALA A C 1
ATOM 4878 O O . ALA A 1 627 ? -8.466 -1.600 -13.624 1.00 92.75 627 ALA A O 1
ATOM 4879 N N . TRP A 1 628 ? -8.172 -0.745 -15.677 1.00 91.94 628 TRP A N 1
ATOM 4880 C CA . TRP A 1 628 ? -9.107 0.369 -15.508 1.00 91.94 628 TRP A CA 1
ATOM 4881 C C . TRP A 1 628 ? -10.537 -0.116 -15.265 1.00 91.94 628 TRP A C 1
ATOM 4883 O O . TRP A 1 628 ? -11.211 0.340 -14.340 1.00 91.94 628 TRP A O 1
ATOM 4893 N N . CYS A 1 629 ? -10.990 -1.107 -16.033 1.00 92.19 629 CYS A N 1
ATOM 4894 C CA . CYS A 1 629 ? -12.296 -1.715 -15.839 1.00 92.19 629 CYS A CA 1
ATOM 4895 C C . CYS A 1 629 ? -12.430 -2.368 -14.469 1.00 92.19 629 CYS A C 1
ATOM 4897 O O . CYS A 1 629 ? -13.510 -2.312 -13.893 1.00 92.19 629 CYS A O 1
ATOM 4899 N N . LYS A 1 630 ? -11.361 -2.905 -13.888 1.00 91.12 630 LYS A N 1
ATOM 4900 C CA . LYS A 1 630 ? -11.361 -3.434 -12.517 1.00 91.12 630 LYS A CA 1
ATOM 4901 C C . LYS A 1 630 ? -11.105 -2.372 -11.441 1.00 91.12 630 LYS A C 1
ATOM 4903 O O . LYS A 1 630 ? -11.085 -2.723 -10.269 1.00 91.12 630 LYS A O 1
ATOM 4908 N N . GLN A 1 631 ? -10.965 -1.097 -11.821 1.00 90.50 631 GLN A N 1
ATOM 4909 C CA . GLN A 1 631 ? -10.638 0.026 -10.928 1.00 90.50 631 GLN A CA 1
ATOM 4910 C C . GLN A 1 631 ? -9.302 -0.164 -10.188 1.00 90.50 631 GLN A C 1
ATOM 4912 O O . GLN A 1 631 ? -9.121 0.289 -9.064 1.00 90.50 631 GLN A O 1
ATOM 4917 N N . GLN A 1 632 ? -8.344 -0.834 -10.833 1.00 90.44 632 GLN A N 1
ATOM 4918 C CA . GLN A 1 632 ? -7.009 -1.106 -10.297 1.00 90.44 632 GLN A CA 1
ATOM 4919 C C . GLN A 1 632 ? -6.033 -0.009 -10.726 1.00 90.44 632 GLN A C 1
ATOM 4921 O O . GLN A 1 632 ? -5.144 -0.199 -11.564 1.00 90.44 632 GLN A O 1
ATOM 4926 N N . TYR A 1 633 ? -6.261 1.178 -10.175 1.00 90.56 633 TYR A N 1
ATOM 4927 C CA . TYR A 1 633 ? -5.452 2.365 -10.417 1.00 90.56 633 TYR A CA 1
ATOM 4928 C C . TYR A 1 633 ? -4.084 2.243 -9.755 1.00 90.56 633 TYR A C 1
ATOM 4930 O O . TYR A 1 633 ? -3.969 1.802 -8.615 1.00 90.56 633 TYR A O 1
ATOM 4938 N N . GLN A 1 634 ? -3.035 2.618 -10.481 1.00 90.69 634 GLN A N 1
ATOM 4939 C CA . GLN A 1 634 ? -1.663 2.421 -10.022 1.00 90.69 634 GLN A CA 1
ATOM 4940 C C . GLN A 1 634 ? -0.681 3.335 -10.747 1.00 90.69 634 GLN A C 1
ATOM 4942 O O . GLN A 1 634 ? -0.920 3.777 -11.878 1.00 90.69 634 GLN A O 1
ATOM 4947 N N . SER A 1 635 ? 0.434 3.611 -10.078 1.00 90.75 635 SER A N 1
ATOM 4948 C CA . SER A 1 635 ? 1.571 4.312 -10.655 1.00 90.75 635 SER A CA 1
ATOM 4949 C C . SER A 1 635 ? 2.351 3.386 -11.581 1.00 90.75 635 SER A C 1
ATOM 4951 O O . SER A 1 635 ? 2.497 2.192 -11.335 1.00 90.75 635 SER A O 1
ATOM 4953 N N . LEU A 1 636 ? 2.839 3.944 -12.682 1.00 88.69 636 LEU A N 1
ATOM 4954 C CA . LEU A 1 636 ? 3.532 3.219 -13.733 1.00 88.69 636 LEU A CA 1
ATOM 4955 C C . LEU A 1 636 ? 4.811 3.959 -14.101 1.00 88.69 636 LEU A C 1
ATOM 4957 O O . LEU A 1 636 ? 4.850 5.189 -14.196 1.00 88.69 636 LEU A O 1
ATOM 4961 N N . HIS A 1 637 ? 5.855 3.190 -14.388 1.00 78.75 637 HIS A N 1
ATOM 4962 C CA . HIS A 1 637 ? 7.037 3.713 -15.050 1.00 78.75 637 HIS A CA 1
ATOM 4963 C C . HIS A 1 637 ? 6.897 3.478 -16.554 1.00 78.75 637 HIS A C 1
ATOM 4965 O O . HIS A 1 637 ? 6.820 2.329 -16.993 1.00 78.75 637 HIS A O 1
ATOM 4971 N N . MET A 1 638 ? 6.865 4.550 -17.349 1.00 70.19 638 MET A N 1
ATOM 4972 C CA . MET A 1 638 ? 6.791 4.448 -18.809 1.00 70.19 638 MET A CA 1
ATOM 4973 C C . MET A 1 638 ? 8.152 4.718 -19.442 1.00 70.19 638 MET A C 1
ATOM 4975 O O . MET A 1 638 ? 8.804 5.736 -19.167 1.00 70.19 638 MET A O 1
ATOM 4979 N N . TYR A 1 639 ? 8.583 3.773 -20.276 1.00 63.47 639 TYR A N 1
ATOM 4980 C CA . TYR A 1 639 ? 9.821 3.860 -21.036 1.00 63.47 639 TYR A CA 1
ATOM 4981 C C . TYR A 1 639 ? 9.567 4.160 -22.500 1.00 63.47 639 TYR A C 1
ATOM 4983 O O . TYR A 1 639 ? 8.822 3.412 -23.165 1.00 63.47 639 TYR A O 1
#

Secondary structure (DSSP, 8-state):
------------------------------------------PPPPP--EEEE--PPPP---------S---TTPPPSSSPPSEES-EEEEETTEEEEE--EEEEEEEEEETTEEEEEEEEEE---EEEEETTTTEEEE--BSSS---PPP-BS-EEEE-TTS-EEEE--EEES-S-SS---S--EEEB--EEEEE-TT--EEEEEEGGG-SSSPSSEEPPTTSEEEEEEEE-S-TTEEEEEEEEEEEEEES-GGGEEEEEEE-PPPPTTS-TTGGGGGEEEEEE------------EEEEEEEETT-SSBGGGSSS--SEEEEB-SS-HHHHHTTSB--EEEEEEEEE-TT--SS-TT-EEEEEEEEEEEEESS--BEEEEEP-PPTTSSPPSBBS-EEEEETTTEEEEE--B-TT-PBP--EEEEETTTTEEEEEPBPPP---S--EESEEEEEETTEEEEE--EE--TTS--EE---EEEE-SS-SS---EE---S---SS-----SPPP-BS-EEEEE---HHHHHHTT---S-EEEEE--B-S--TTPEEETTEEE-S-B---EEEEE----S----HHHHHHHHH-TTSHHHHHHHHTTT--GGG-S-PPPBPHHHHHHHHHHTT--EEEEE-